Protein 2JCB (pdb70)

Radius of gyration: 24.92 Å; Cα contacts (8 Å, |Δi|>4): 696; chains: 2; bounding box: 53×56×64 Å

Secondary structure (DSSP, 8-state):
--HHHHHHHHHHHHHHHHHHHHH--HHHHHHHHHHHHHHHHTSHHHHH-SEEE-----TTS---HHHHHHHHHTT-EEEEEEEETTTTEEEEEEESSGGGEEEEETTEEEE-GGG-EE--GGG-SEEE---SEE-TTS-EE-SSS-HHHHHTTT--SEEEEE--GGGB-S-----TTPPP-SEEEETTEEEE--/-HHHHHHHHHHHHHHHHHHH--HHHHHHHHHHHHHHHHTSHHHHH-SEEE-----TTS---HHHHHHHHHTT-EEEEEE--TTT---EEEEESSGGGEEEEETTEEEE-GGGS-B--GGG-SEEE---SEE-TT--EE-SSS-HHHHHTTS--SEEEEE--GGGB-S-----TTPPPPSEEE-SS-EEE-

Organism: Bacillus anthracis (NCBI:txid1392)

Nearest PDB structures (foldseek):
  2jcb-assembly2_B  TM=1.000E+00  e=1.574E-38  Bacillus anthracis str. Ames
  1ydm-assembly1_C  TM=9.128E-01  e=1.413E-20  Bacillus subtilis
  3hy6-assembly1_A  TM=9.354E-01  e=1.578E-16  Homo sapiens
  3hy3-assembly1_A  TM=9.192E-01  e=3.526E-15  Homo sapiens
  1wkc-assembly1_A  TM=8.915E-01  e=9.531E-14  Thermus thermophilus HB8

Solvent-accessible surface area: 20130 Å² total; per-residue (Å²): 215,121,131,92,91,38,72,61,55,10,32,136,11,25,132,84,7,58,119,80,8,85,85,23,60,151,95,99,29,48,38,12,8,106,86,0,12,135,26,0,52,124,30,142,24,4,61,95,4,136,6,2,0,3,25,20,16,49,108,32,33,10,35,10,63,50,1,0,94,66,2,65,171,88,67,12,70,2,0,0,15,56,37,69,70,160,80,22,73,23,22,5,39,52,1,70,73,63,127,30,10,64,69,44,46,154,88,63,84,11,0,38,58,95,104,12,129,111,12,90,28,125,88,5,61,0,0,6,1,36,8,0,0,0,0,120,110,5,24,18,3,10,66,21,6,26,30,12,16,111,33,11,71,142,10,174,29,106,10,0,0,15,0,0,25,44,3,36,27,162,105,6,13,70,22,142,108,18,74,62,1,66,27,1,0,2,49,170,32,61,61,83,118,193,166,150,31,151,94,59,15,91,131,12,37,140,111,8,47,112,90,2,83,82,20,60,119,115,101,36,62,45,5,6,110,86,0,13,135,24,0,48,126,30,142,24,2,69,105,5,163,5,2,0,2,26,19,16,82,95,18,29,9,36,10,53,54,1,0,91,77,1,66,176,87,69,22,67,2,0,0,16,50,44,58,150,131,84,131,89,22,23,3,37,44,1,78,80,39,76,16,15,23,68,31,117,136,121,54,78,13,0,13,56,41,2,1,56,78,10,98,32,129,97,6,58,0,0,7,1,37,12,0,0,0,0,113,128,5,25,21,2,11,111,57,33,26,49,12,17,109,32,12,82,142,18,179,23,116,8,0,0,16,0,0,28,45,4,41,31,162,108,2,17,71,32,139,99,15,76,79,6,83,28,0,0,5,46,163,34,61,45,75,218

Structure (mmCIF, N/CA/C/O backbone):
data_2JCB
#
_entry.id   2JCB
#
_cell.length_a   37.152
_cell.length_b   45.499
_cell.length_c   66.999
_cell.angle_alpha   74.92
_cell.angle_beta   78.01
_cell.angle_gamma   70.14
#
_symmetry.space_group_name_H-M   'P 1'
#
loop_
_entity.id
_entity.type
_entity.pdbx_description
1 polymer '5-FORMYLTETRAHYDROFOLATE CYCLO-LIGASE FAMILY PROTEIN'
2 non-polymer "ADENOSINE-5'-DIPHOSPHATE"
3 non-polymer 'PHOSPHATE ION'
4 non-polymer 'MAGNESIUM ION'
5 water water
#
loop_
_atom_site.group_PDB
_atom_site.id
_atom_site.type_symbol
_atom_site.label_atom_id
_atom_site.label_alt_id
_atom_site.label_comp_id
_atom_site.label_asym_id
_atom_site.label_entity_id
_atom_site.label_seq_id
_atom_site.pdbx_PDB_ins_code
_atom_site.Cartn_x
_atom_site.Cartn_y
_atom_site.Cartn_z
_atom_site.occupancy
_atom_site.B_iso_or_equiv
_atom_site.auth_seq_id
_atom_site.auth_comp_id
_atom_site.auth_asym_id
_atom_site.auth_atom_id
_atom_site.pdbx_PDB_model_num
ATOM 1 N N . HIS A 1 4 ? 39.829 30.614 4.691 1.00 41.97 -4 HIS A N 1
ATOM 2 C CA . HIS A 1 4 ? 41.089 29.847 5.027 1.00 41.40 -4 HIS A CA 1
ATOM 3 C C . HIS A 1 4 ? 41.360 29.633 6.526 1.00 40.80 -4 HIS A C 1
ATOM 4 O O . HIS A 1 4 ? 42.402 29.050 6.887 1.00 41.47 -4 HIS A O 1
ATOM 11 N N . HIS A 1 5 ? 40.428 30.090 7.382 1.00 39.33 -3 HIS A N 1
ATOM 12 C CA . HIS A 1 5 ? 40.481 29.878 8.837 1.00 37.65 -3 HIS A CA 1
ATOM 13 C C . HIS A 1 5 ? 40.246 28.367 9.081 1.00 36.76 -3 HIS A C 1
ATOM 14 O O . HIS A 1 5 ? 39.680 27.686 8.216 1.00 36.68 -3 HIS A O 1
ATOM 21 N N . HIS A 1 6 ? 40.676 27.849 10.235 1.00 36.17 -2 HIS A N 1
ATOM 22 C CA . HIS A 1 6 ? 40.520 26.399 10.547 1.00 36.38 -2 HIS A CA 1
ATOM 23 C C . HIS A 1 6 ? 39.064 25.885 10.459 1.00 35.80 -2 HIS A C 1
ATOM 24 O O . HIS A 1 6 ? 38.811 24.807 9.901 1.00 35.43 -2 HIS A O 1
ATOM 31 N N . HIS A 1 7 ? 38.121 26.663 11.014 1.00 35.75 -1 HIS A N 1
ATOM 32 C CA . HIS A 1 7 ? 36.689 26.308 10.992 1.00 35.26 -1 HIS A CA 1
ATOM 33 C C . HIS A 1 7 ? 36.102 26.214 9.579 1.00 34.66 -1 HIS A C 1
ATOM 34 O O . HIS A 1 7 ? 35.383 25.236 9.275 1.00 34.62 -1 HIS A O 1
ATOM 41 N N . HIS A 1 8 ? 36.453 27.184 8.713 1.00 34.08 0 HIS A N 1
ATOM 42 C CA . HIS A 1 8 ? 36.124 27.104 7.279 1.00 34.37 0 HIS A CA 1
ATOM 43 C C . HIS A 1 8 ? 36.501 25.717 6.710 1.00 34.53 0 HIS A C 1
ATOM 44 O O . HIS A 1 8 ? 35.747 25.137 5.918 1.00 33.95 0 HIS A O 1
ATOM 51 N N . VAL A 1 9 ? 37.652 25.175 7.122 1.00 34.94 1 VAL A N 1
ATOM 52 C CA . VAL A 1 9 ? 38.141 23.905 6.551 1.00 35.50 1 VAL A CA 1
ATOM 53 C C . VAL A 1 9 ? 37.312 22.704 7.064 1.00 35.50 1 VAL A C 1
ATOM 54 O O . VAL A 1 9 ? 36.722 21.978 6.271 1.00 34.91 1 VAL A O 1
ATOM 58 N N . ARG A 1 10 ? 37.242 22.568 8.395 1.00 36.19 2 ARG A N 1
ATOM 59 C CA . ARG A 1 10 ? 36.429 21.549 9.073 1.00 36.48 2 ARG A CA 1
ATOM 60 C C . ARG A 1 10 ? 34.936 21.598 8.715 1.00 36.49 2 ARG A C 1
ATOM 61 O O . ARG A 1 10 ? 34.316 20.543 8.523 1.00 36.39 2 ARG A O 1
ATOM 69 N N . GLU A 1 11 ? 34.370 22.801 8.642 1.00 37.11 3 GLU A N 1
ATOM 70 C CA . GLU A 1 11 ? 32.972 22.961 8.248 1.00 37.50 3 GLU A CA 1
ATOM 71 C C . GLU A 1 11 ? 32.718 22.549 6.801 1.00 36.72 3 GLU A C 1
ATOM 72 O O . GLU A 1 11 ? 31.739 21.866 6.524 1.00 37.13 3 GLU A O 1
ATOM 78 N N . GLU A 1 12 ? 33.626 22.895 5.894 1.00 35.69 4 GLU A N 1
ATOM 79 C CA . GLU A 1 12 ? 33.550 22.395 4.510 1.00 34.55 4 GLU A CA 1
ATOM 80 C C . GLU A 1 12 ? 33.594 20.858 4.376 1.00 32.70 4 GLU A C 1
ATOM 81 O O . GLU A 1 12 ? 32.869 20.300 3.562 1.00 32.48 4 GLU A O 1
ATOM 87 N N . LYS A 1 13 ? 34.429 20.200 5.178 1.00 30.46 5 LYS A N 1
ATOM 88 C CA . LYS A 1 13 ? 34.500 18.741 5.228 1.00 31.19 5 LYS A CA 1
ATOM 89 C C . LYS A 1 13 ? 33.202 18.103 5.709 1.00 30.10 5 LYS A C 1
ATOM 90 O O . LYS A 1 13 ? 32.746 17.115 5.131 1.00 30.29 5 LYS A O 1
ATOM 96 N N . LEU A 1 14 ? 32.625 18.659 6.781 1.00 31.07 6 LEU A N 1
ATOM 97 C CA . LEU A 1 14 ? 31.361 18.151 7.319 1.00 30.07 6 LEU A CA 1
ATOM 98 C C . LEU A 1 14 ? 30.252 18.374 6.311 1.00 30.15 6 LEU A C 1
ATOM 99 O O . LEU A 1 14 ? 29.477 17.481 6.064 1.00 28.08 6 LEU A O 1
ATOM 104 N N . ARG A 1 15 ? 30.173 19.588 5.782 1.00 28.77 7 ARG A N 1
ATOM 105 C CA . ARG A 1 15 ? 29.251 19.947 4.696 1.00 31.34 7 ARG A CA 1
ATOM 106 C C . ARG A 1 15 ? 29.328 19.002 3.491 1.00 30.84 7 ARG A C 1
ATOM 107 O O . ARG A 1 15 ? 28.295 18.559 2.962 1.00 31.58 7 ARG A O 1
ATOM 115 N N . LEU A 1 16 ? 30.538 18.677 3.043 1.00 30.73 8 LEU A N 1
ATOM 116 C CA . LEU A 1 16 ? 30.663 17.828 1.876 1.00 29.77 8 LEU A CA 1
ATOM 117 C C . LEU A 1 16 ? 30.322 16.385 2.255 1.00 27.58 8 LEU A C 1
ATOM 118 O O . LEU A 1 16 ? 29.614 15.706 1.514 1.00 24.33 8 LEU A O 1
ATOM 123 N N . ARG A 1 17 ? 30.780 15.967 3.435 1.00 27.55 9 ARG A N 1
ATOM 124 C CA . ARG A 1 17 ? 30.508 14.593 3.958 1.00 29.06 9 ARG A CA 1
ATOM 125 C C . ARG A 1 17 ? 28.984 14.411 4.069 1.00 29.81 9 ARG A C 1
ATOM 126 O O . ARG A 1 17 ? 28.431 13.471 3.524 1.00 31.41 9 ARG A O 1
ATOM 134 N N . LYS A 1 18 ? 28.329 15.355 4.737 1.00 29.45 10 LYS A N 1
ATOM 135 C CA . LYS A 1 18 ? 26.854 15.376 4.867 1.00 31.25 10 LYS A CA 1
ATOM 136 C C . LYS A 1 18 ? 26.127 15.281 3.502 1.00 30.75 10 LYS A C 1
ATOM 137 O O . LYS A 1 18 ? 25.285 14.393 3.293 1.00 30.13 10 LYS A O 1
ATOM 143 N N . GLN A 1 19 ? 26.490 16.170 2.584 1.00 30.42 11 GLN A N 1
ATOM 144 C CA . GLN A 1 19 ? 25.850 16.247 1.257 1.00 29.44 11 GLN A CA 1
ATOM 145 C C . GLN A 1 19 ? 25.955 14.968 0.430 1.00 27.99 11 GLN A C 1
ATOM 146 O O . GLN A 1 19 ? 24.973 14.530 -0.177 1.00 24.47 11 GLN A O 1
ATOM 152 N N . ILE A 1 20 ? 27.146 14.352 0.391 1.00 25.90 12 ILE A N 1
ATOM 153 C CA . ILE A 1 20 ? 27.362 13.146 -0.380 1.00 27.70 12 ILE A CA 1
ATOM 154 C C . ILE A 1 20 ? 26.680 11.930 0.257 1.00 26.73 12 ILE A C 1
ATOM 155 O O . ILE A 1 20 ? 26.099 11.130 -0.448 1.00 27.39 12 ILE A O 1
ATOM 160 N N . ILE A 1 21 ? 26.732 11.825 1.578 1.00 27.50 13 ILE A N 1
ATOM 161 C CA . ILE A 1 21 ? 26.020 10.774 2.332 1.00 27.60 13 ILE A CA 1
ATOM 162 C C . ILE A 1 21 ? 24.508 10.813 2.106 1.00 28.65 13 ILE A C 1
ATOM 163 O O . ILE A 1 21 ? 23.874 9.796 1.905 1.00 27.89 13 ILE A O 1
ATOM 168 N N . GLU A 1 22 ? 23.956 12.013 2.095 1.00 28.45 14 GLU A N 1
ATOM 169 C CA . GLU A 1 22 ? 22.531 12.275 1.823 1.00 31.27 14 GLU A CA 1
ATOM 170 C C . GLU A 1 22 ? 22.195 11.809 0.415 1.00 31.55 14 GLU A C 1
ATOM 171 O O . GLU A 1 22 ? 21.178 11.154 0.197 1.00 32.06 14 GLU A O 1
ATOM 177 N N . HIS A 1 23 ? 23.073 12.127 -0.531 1.00 30.97 15 HIS A N 1
ATOM 178 C CA . HIS A 1 23 ? 22.891 11.715 -1.904 1.00 31.26 15 HIS A CA 1
ATOM 179 C C . HIS A 1 23 ? 22.937 10.176 -1.973 1.00 30.71 15 HIS A C 1
ATOM 180 O O . HIS A 1 23 ? 22.094 9.567 -2.610 1.00 30.74 15 HIS A O 1
ATOM 187 N N . MET A 1 24 ? 23.903 9.562 -1.302 1.00 31.08 16 MET A N 1
ATOM 188 C CA . MET A 1 24 ? 24.065 8.113 -1.331 1.00 31.92 16 MET A CA 1
ATOM 189 C C . MET A 1 24 ? 22.832 7.414 -0.764 1.00 30.78 16 MET A C 1
ATOM 190 O O . MET A 1 24 ? 22.338 6.446 -1.330 1.00 29.64 16 MET A O 1
ATOM 195 N N . ASN A 1 25 ? 22.366 7.916 0.368 1.00 29.85 17 ASN A N 1
ATOM 196 C CA . ASN A 1 25 ? 21.152 7.414 0.992 1.00 30.21 17 ASN A CA 1
ATOM 197 C C . ASN A 1 25 ? 19.907 7.567 0.115 1.00 29.18 17 ASN A C 1
ATOM 198 O O . ASN A 1 25 ? 18.960 6.785 0.259 1.00 30.88 17 ASN A O 1
ATOM 203 N N . SER A 1 26 ? 19.881 8.571 -0.763 1.00 28.81 18 SER A N 1
ATOM 204 C CA . SER A 1 26 ? 18.744 8.739 -1.641 1.00 29.37 18 SER A CA 1
ATOM 205 C C . SER A 1 26 ? 18.743 7.799 -2.847 1.00 28.80 18 SER A C 1
ATOM 206 O O . SER A 1 26 ? 17.694 7.709 -3.521 1.00 27.94 18 SER A O 1
ATOM 209 N N . LEU A 1 27 ? 19.869 7.127 -3.121 1.00 29.41 19 LEU A N 1
ATOM 210 C CA . LEU A 1 27 ? 19.986 6.243 -4.286 1.00 28.35 19 LEU A CA 1
ATOM 211 C C . LEU A 1 27 ? 18.872 5.211 -4.314 1.00 27.92 19 LEU A C 1
ATOM 212 O O . LEU A 1 27 ? 18.671 4.508 -3.327 1.00 28.04 19 LEU A O 1
ATOM 217 N N . SER A 1 28 ? 18.191 5.080 -5.444 1.00 25.59 20 SER A N 1
ATOM 218 C CA . SER A 1 28 ? 17.256 3.960 -5.594 1.00 24.57 20 SER A CA 1
ATOM 219 C C . SER A 1 28 ? 18.007 2.610 -5.489 1.00 23.23 20 SER A C 1
ATOM 220 O O . SER A 1 28 ? 19.218 2.491 -5.749 1.00 25.91 20 SER A O 1
ATOM 223 N N . LYS A 1 29 ? 17.229 1.561 -5.197 1.00 23.91 21 LYS A N 1
ATOM 224 C CA . LYS A 1 29 ? 17.768 0.197 -5.128 1.00 23.25 21 LYS A CA 1
ATOM 225 C C . LYS A 1 29 ? 18.349 -0.217 -6.494 1.00 22.38 21 LYS A C 1
ATOM 226 O O . LYS A 1 29 ? 19.396 -0.803 -6.554 1.00 24.38 21 LYS A O 1
ATOM 232 N N . GLU A 1 30 ? 17.629 0.103 -7.579 1.00 25.12 22 GLU A N 1
ATOM 233 C CA . GLU A 1 30 ? 18.106 -0.128 -8.948 1.00 24.61 22 GLU A CA 1
ATOM 234 C C . GLU A 1 30 ? 19.468 0.509 -9.249 1.00 25.34 22 GLU A C 1
ATOM 235 O O . GLU A 1 30 ? 20.378 -0.180 -9.763 1.00 26.62 22 GLU A O 1
ATOM 241 N N . ARG A 1 31 ? 19.639 1.774 -8.871 1.00 24.58 23 ARG A N 1
ATOM 242 C CA . ARG A 1 31 ? 20.937 2.471 -9.056 1.00 24.88 23 ARG A CA 1
ATOM 243 C C . ARG A 1 31 ? 22.051 1.840 -8.199 1.00 25.41 23 ARG A C 1
ATOM 244 O O . ARG A 1 31 ? 23.146 1.538 -8.675 1.00 26.11 23 ARG A O 1
ATOM 252 N N . TYR A 1 32 ? 21.791 1.636 -6.911 1.00 25.29 24 TYR A N 1
ATOM 253 C CA . TYR A 1 32 ? 22.744 0.885 -6.059 1.00 26.04 24 TYR A CA 1
ATOM 254 C C . TYR A 1 32 ? 23.190 -0.419 -6.695 1.00 27.12 24 TYR A C 1
ATOM 255 O O . TYR A 1 32 ? 24.399 -0.687 -6.741 1.00 26.78 24 TYR A O 1
ATOM 264 N N . THR A 1 33 ? 22.233 -1.231 -7.155 1.00 26.77 25 THR A N 1
ATOM 265 C CA . THR A 1 33 ? 22.542 -2.566 -7.655 1.00 27.22 25 THR A CA 1
ATOM 266 C C . THR A 1 33 ? 23.326 -2.461 -8.966 1.00 26.98 25 THR A C 1
ATOM 267 O O . THR A 1 33 ? 24.392 -3.062 -9.093 1.00 28.86 25 THR A O 1
ATOM 271 N N . THR A 1 34 ? 22.778 -1.717 -9.924 1.00 27.05 26 THR A N 1
ATOM 272 C CA . THR A 1 34 ? 23.407 -1.602 -11.271 1.00 26.99 26 THR A CA 1
ATOM 273 C C . THR A 1 34 ? 24.800 -0.966 -11.227 1.00 27.78 26 THR A C 1
ATOM 274 O O . THR A 1 34 ? 25.778 -1.541 -11.755 1.00 28.31 26 THR A O 1
ATOM 278 N N . LEU A 1 35 ? 24.915 0.168 -10.535 1.00 27.53 27 LEU A N 1
ATOM 279 C CA . LEU A 1 35 ? 26.186 0.901 -10.426 1.00 27.67 27 LEU A CA 1
ATOM 280 C C . LEU A 1 35 ? 27.208 0.048 -9.650 1.00 28.23 27 LEU A C 1
ATOM 281 O O . LEU A 1 35 ? 28.382 -0.038 -10.033 1.00 28.65 27 LEU A O 1
ATOM 286 N N . SER A 1 36 ? 26.766 -0.617 -8.580 1.00 27.13 28 SER A N 1
ATOM 287 C CA . SER A 1 36 ? 27.731 -1.440 -7.813 1.00 29.48 28 SER A CA 1
ATOM 288 C C . SER A 1 36 ? 28.281 -2.550 -8.709 1.00 30.71 28 SER A C 1
ATOM 289 O O . SER A 1 36 ? 29.481 -2.832 -8.662 1.00 30.74 28 SER A O 1
ATOM 292 N N . GLU A 1 37 ? 27.386 -3.153 -9.493 1.00 30.56 29 GLU A N 1
ATOM 293 C CA . GLU A 1 37 ? 27.738 -4.207 -10.466 1.00 32.56 29 GLU A CA 1
ATOM 294 C C . GLU A 1 37 ? 28.761 -3.704 -11.504 1.00 31.41 29 GLU A C 1
ATOM 295 O O . GLU A 1 37 ? 29.753 -4.409 -11.788 1.00 30.66 29 GLU A O 1
ATOM 301 N N . GLN A 1 38 ? 28.490 -2.517 -12.067 1.00 29.33 30 GLN A N 1
ATOM 302 C CA . GLN A 1 38 ? 29.379 -1.928 -13.102 1.00 29.73 30 GLN A CA 1
ATOM 303 C C . GLN A 1 38 ? 30.764 -1.646 -12.540 1.00 29.40 30 GLN A C 1
ATOM 304 O O . GLN A 1 38 ? 31.781 -1.916 -13.186 1.00 28.75 30 GLN A O 1
ATOM 310 N N . ILE A 1 39 ? 30.813 -1.115 -11.309 1.00 26.77 31 ILE A N 1
ATOM 311 C CA . ILE A 1 39 ? 32.040 -0.625 -10.724 1.00 26.80 31 ILE A CA 1
ATOM 312 C C . ILE A 1 39 ? 32.898 -1.838 -10.474 1.00 26.49 31 ILE A C 1
ATOM 313 O O . ILE A 1 39 ? 34.106 -1.813 -10.808 1.00 28.78 31 ILE A O 1
ATOM 318 N N . VAL A 1 40 ? 32.302 -2.889 -9.898 1.00 29.72 32 VAL A N 1
ATOM 319 C CA . VAL A 1 40 ? 33.074 -4.094 -9.576 1.00 29.77 32 VAL A CA 1
ATOM 320 C C . VAL A 1 40 ? 33.516 -4.857 -10.809 1.00 30.21 32 VAL A C 1
ATOM 321 O O . VAL A 1 40 ? 34.634 -5.357 -10.836 1.00 30.87 32 VAL A O 1
ATOM 325 N N . PHE A 1 41 ? 32.700 -4.845 -11.850 1.00 28.15 33 PHE A N 1
ATOM 326 C CA . PHE A 1 41 ? 33.100 -5.510 -13.102 1.00 30.45 33 PHE A CA 1
ATOM 327 C C . PHE A 1 41 ? 34.417 -4.810 -13.543 1.00 29.45 33 PHE A C 1
ATOM 328 O O . PHE A 1 41 ? 35.367 -5.497 -13.952 1.00 29.68 33 PHE A O 1
ATOM 336 N N . SER A 1 42 ? 34.493 -3.494 -13.434 1.00 29.28 34 SER A N 1
ATOM 337 C CA . SER A 1 42 ? 35.677 -2.737 -13.885 1.00 27.90 34 SER A CA 1
ATOM 338 C C . SER A 1 42 ? 36.880 -3.045 -12.963 1.00 28.89 34 SER A C 1
ATOM 339 O O . SER A 1 42 ? 38.004 -3.281 -13.438 1.00 27.64 34 SER A O 1
ATOM 342 N N . LEU A 1 43 ? 36.619 -3.106 -11.656 1.00 28.61 35 LEU A N 1
ATOM 343 C CA . LEU A 1 43 ? 37.665 -3.572 -10.689 1.00 28.56 35 LEU A CA 1
ATOM 344 C C . LEU A 1 43 ? 38.348 -4.872 -11.119 1.00 28.59 35 LEU A C 1
ATOM 345 O O . LEU A 1 43 ? 39.588 -4.935 -11.095 1.00 28.45 35 LEU A O 1
ATOM 350 N N . TYR A 1 44 ? 37.576 -5.907 -11.495 1.00 28.68 36 TYR A N 1
ATOM 351 C CA . TYR A 1 44 ? 38.144 -7.215 -11.757 1.00 28.89 36 TYR A CA 1
ATOM 352 C C . TYR A 1 44 ? 38.989 -7.201 -13.033 1.00 29.94 36 TYR A C 1
ATOM 353 O O . TYR A 1 44 ? 39.729 -8.119 -13.266 1.00 32.04 36 TYR A O 1
ATOM 362 N N . GLU A 1 45 ? 38.832 -6.176 -13.865 1.00 28.99 37 GLU A N 1
ATOM 363 C CA . GLU A 1 45 ? 39.676 -6.039 -15.073 1.00 29.14 37 GLU A CA 1
ATOM 364 C C . GLU A 1 45 ? 41.032 -5.378 -14.800 1.00 28.62 37 GLU A C 1
ATOM 365 O O . GLU A 1 45 ? 41.881 -5.364 -15.696 1.00 27.89 37 GLU A O 1
ATOM 371 N N . GLN A 1 46 ? 41.205 -4.810 -13.602 1.00 27.61 38 GLN A N 1
ATOM 372 C CA . GLN A 1 46 ? 42.390 -4.016 -13.257 1.00 27.65 38 GLN A CA 1
ATOM 373 C C . GLN A 1 46 ? 43.577 -4.951 -13.015 1.00 28.55 38 GLN A C 1
ATOM 374 O O . GLN A 1 46 ? 43.444 -6.061 -12.391 1.00 29.10 38 GLN A O 1
ATOM 380 N N . LYS A 1 47 ? 44.726 -4.542 -13.557 1.00 27.34 39 LYS A N 1
ATOM 381 C CA . LYS A 1 47 ? 45.967 -5.311 -13.352 1.00 27.96 39 LYS A CA 1
ATOM 382 C C . LYS A 1 47 ? 46.236 -5.586 -11.857 1.00 28.93 39 LYS A C 1
ATOM 383 O O . LYS A 1 47 ? 46.626 -6.694 -11.504 1.00 29.57 39 LYS A O 1
ATOM 389 N N . GLU A 1 48 ? 46.044 -4.591 -11.004 1.00 29.29 40 GLU A N 1
ATOM 390 C CA . GLU A 1 48 ? 46.352 -4.743 -9.595 1.00 32.60 40 GLU A CA 1
ATOM 391 C C . GLU A 1 48 ? 45.406 -5.694 -8.871 1.00 32.30 40 GLU A C 1
ATOM 392 O O . GLU A 1 48 ? 45.821 -6.306 -7.898 1.00 33.58 40 GLU A O 1
ATOM 398 N N . TRP A 1 49 ? 44.181 -5.867 -9.378 1.00 31.61 41 TRP A N 1
ATOM 399 C CA . TRP A 1 49 ? 43.292 -6.946 -8.884 1.00 31.20 41 TRP A CA 1
ATOM 400 C C . TRP A 1 49 ? 43.819 -8.308 -9.269 1.00 31.37 41 TRP A C 1
ATOM 401 O O . TRP A 1 49 ? 44.031 -9.184 -8.427 1.00 30.49 41 TRP A O 1
ATOM 412 N N . ALA A 1 50 ? 44.057 -8.473 -10.575 1.00 30.31 42 ALA A N 1
ATOM 413 C CA . ALA A 1 50 ? 44.484 -9.731 -11.094 1.00 30.36 42 ALA A CA 1
ATOM 414 C C . ALA A 1 50 ? 45.743 -10.209 -10.376 1.00 31.13 42 ALA A C 1
ATOM 415 O O . ALA A 1 50 ? 45.862 -11.383 -10.052 1.00 31.40 42 ALA A O 1
ATOM 417 N N . GLU A 1 51 ? 46.666 -9.284 -10.115 1.00 30.35 43 GLU A N 1
ATOM 418 C CA . GLU A 1 51 ? 47.968 -9.635 -9.551 1.00 30.57 43 GLU A CA 1
ATOM 419 C C . GLU A 1 51 ? 48.034 -9.798 -8.013 1.00 30.40 43 GLU A C 1
ATOM 420 O O . GLU A 1 51 ? 48.989 -10.466 -7.504 1.00 30.04 43 GLU A O 1
ATOM 426 N N . ALA A 1 52 ? 47.040 -9.250 -7.311 1.00 30.47 44 ALA A N 1
ATOM 427 C CA . ALA A 1 52 ? 47.066 -9.209 -5.830 1.00 31.28 44 ALA A CA 1
ATOM 428 C C . ALA A 1 52 ? 46.829 -10.610 -5.323 1.00 30.80 44 ALA A C 1
ATOM 429 O O . ALA A 1 52 ? 45.894 -11.295 -5.772 1.00 31.75 44 ALA A O 1
ATOM 431 N N . LYS A 1 53 ? 47.684 -11.061 -4.416 1.00 30.85 45 LYS A N 1
ATOM 432 C CA . LYS A 1 53 ? 47.382 -12.299 -3.797 1.00 30.58 45 LYS A CA 1
ATOM 433 C C . LYS A 1 53 ? 46.695 -12.118 -2.439 1.00 29.71 45 LYS A C 1
ATOM 434 O O . LYS A 1 53 ? 46.030 -13.029 -1.986 1.00 30.74 45 LYS A O 1
ATOM 440 N N . THR A 1 54 ? 46.852 -10.937 -1.840 1.00 29.74 46 THR A N 1
ATOM 441 C CA . THR A 1 54 ? 46.141 -10.553 -0.601 1.00 27.74 46 THR A CA 1
ATOM 442 C C . THR A 1 54 ? 45.541 -9.195 -0.815 1.00 28.94 46 THR A C 1
ATOM 443 O O . THR A 1 54 ? 46.255 -8.258 -1.154 1.00 29.22 46 THR A O 1
ATOM 447 N N . ILE A 1 55 ? 44.242 -9.092 -0.528 1.00 28.18 47 ILE A N 1
ATOM 448 C CA . ILE A 1 55 ? 43.529 -7.876 -0.715 1.00 28.16 47 ILE A CA 1
ATOM 449 C C . ILE A 1 55 ? 42.909 -7.484 0.639 1.00 29.23 47 ILE A C 1
ATOM 450 O O . ILE A 1 55 ? 42.306 -8.339 1.289 1.00 30.96 47 ILE A O 1
ATOM 455 N N . GLY A 1 56 ? 43.013 -6.197 0.960 1.00 28.96 48 GLY A N 1
ATOM 456 C CA . GLY A 1 56 ? 42.425 -5.544 2.162 1.00 27.42 48 GLY A CA 1
ATOM 457 C C . GLY A 1 56 ? 41.165 -4.810 1.669 1.00 29.25 48 GLY A C 1
ATOM 458 O O . GLY A 1 56 ? 41.201 -4.087 0.646 1.00 29.10 48 GLY A O 1
ATOM 459 N N . ILE A 1 57 ? 40.054 -4.990 2.393 1.00 29.31 49 ILE A N 1
ATOM 460 C CA . ILE A 1 57 ? 38.784 -4.373 1.962 1.00 30.15 49 ILE A CA 1
ATOM 461 C C . ILE A 1 57 ? 37.910 -4.150 3.202 1.00 29.05 49 ILE A C 1
ATOM 462 O O . ILE A 1 57 ? 38.173 -4.718 4.256 1.00 29.82 49 ILE A O 1
ATOM 467 N N . THR A 1 58 ? 36.907 -3.309 3.035 1.00 30.54 50 THR A N 1
ATOM 468 C CA . THR A 1 58 ? 35.906 -3.047 4.132 1.00 30.67 50 THR A CA 1
ATOM 469 C C . THR A 1 58 ? 34.592 -3.758 3.768 1.00 29.87 50 THR A C 1
ATOM 470 O O . THR A 1 58 ? 34.374 -4.174 2.612 1.00 32.29 50 THR A O 1
ATOM 474 N N . LEU A 1 59 ? 33.729 -3.958 4.774 1.00 29.15 51 LEU A N 1
ATOM 475 C CA . LEU A 1 59 ? 32.416 -4.536 4.563 1.00 29.84 51 LEU A CA 1
ATOM 476 C C . LEU A 1 59 ? 31.467 -3.343 4.392 1.00 29.32 51 LEU A C 1
ATOM 477 O O . LEU A 1 59 ? 31.321 -2.517 5.287 1.00 31.17 51 LEU A O 1
ATOM 482 N N . SER A 1 60 ? 30.884 -3.217 3.221 1.00 30.12 52 SER A N 1
ATOM 483 C CA . SER A 1 60 ? 30.089 -2.038 2.916 1.00 28.52 52 SER A CA 1
ATOM 484 C C . SER A 1 60 ? 28.765 -1.996 3.728 1.00 30.74 52 SER A C 1
ATOM 485 O O . SER A 1 60 ? 28.195 -3.031 4.090 1.00 28.61 52 SER A O 1
ATOM 488 N N . MET A 1 61 ? 28.271 -0.783 3.938 1.00 31.78 53 MET A N 1
ATOM 489 C CA . MET A 1 61 ? 27.018 -0.546 4.680 1.00 36.96 53 MET A CA 1
ATOM 490 C C . MET A 1 61 ? 26.080 0.343 3.892 1.00 35.34 53 MET A C 1
ATOM 491 O O . MET A 1 61 ? 26.507 1.028 2.950 1.00 34.24 53 MET A O 1
ATOM 496 N N . GLU A 1 62 ? 24.809 0.379 4.305 1.00 36.16 54 GLU A N 1
ATOM 497 C CA . GLU A 1 62 ? 23.783 1.193 3.598 1.00 35.49 54 GLU A CA 1
ATOM 498 C C . GLU A 1 62 ? 23.994 1.151 2.093 1.00 33.64 54 GLU A C 1
ATOM 499 O O . GLU A 1 62 ? 24.018 0.068 1.524 1.00 33.12 54 GLU A O 1
ATOM 505 N N . ASN A 1 63 ? 24.108 2.320 1.450 1.00 32.22 55 ASN A N 1
ATOM 506 C CA . ASN A 1 63 ? 24.152 2.355 -0.016 1.00 30.34 55 ASN A CA 1
ATOM 507 C C . ASN A 1 63 ? 25.581 2.493 -0.598 1.00 30.34 55 ASN A C 1
ATOM 508 O O . ASN A 1 63 ? 25.749 2.726 -1.806 1.00 29.64 55 ASN A O 1
ATOM 513 N N . GLU A 1 64 ? 26.608 2.289 0.246 1.00 29.78 56 GLU A N 1
ATOM 514 C CA . GLU A 1 64 ? 27.996 2.308 -0.233 1.00 30.08 56 GLU A CA 1
ATOM 515 C C . GLU A 1 64 ? 28.205 1.250 -1.299 1.00 29.09 56 GLU A C 1
ATOM 516 O O . GLU A 1 64 ? 27.636 0.126 -1.214 1.00 27.97 56 GLU A O 1
ATOM 522 N N . VAL A 1 65 ? 29.056 1.545 -2.300 1.00 29.97 57 VAL A N 1
ATOM 523 C CA . VAL A 1 65 ? 29.384 0.463 -3.266 1.00 28.69 57 VAL A CA 1
ATOM 524 C C . VAL A 1 65 ? 29.576 -0.929 -2.599 1.00 28.82 57 VAL A C 1
ATOM 525 O O . VAL A 1 65 ? 30.377 -1.100 -1.657 1.00 27.67 57 VAL A O 1
ATOM 529 N N . ASN A 1 66 ? 28.803 -1.876 -3.099 1.00 29.34 58 ASN A N 1
ATOM 530 C CA . ASN A 1 66 ? 28.683 -3.173 -2.471 1.00 30.16 58 ASN A CA 1
ATOM 531 C C . ASN A 1 66 ? 29.991 -4.003 -2.562 1.00 30.83 58 ASN A C 1
ATOM 532 O O . ASN A 1 66 ? 30.432 -4.335 -3.653 1.00 31.49 58 ASN A O 1
ATOM 537 N N . THR A 1 67 ? 30.648 -4.251 -1.421 1.00 29.70 59 THR A N 1
ATOM 538 C CA . THR A 1 67 ? 31.879 -4.998 -1.389 1.00 30.47 59 THR A CA 1
ATOM 539 C C . THR A 1 67 ? 31.709 -6.481 -1.129 1.00 29.56 59 THR A C 1
ATOM 540 O O . THR A 1 67 ? 32.706 -7.257 -1.208 1.00 29.95 59 THR A O 1
ATOM 544 N N . TYR A 1 68 ? 30.521 -6.907 -0.730 1.00 29.19 60 TYR A N 1
ATOM 545 C CA . TYR A 1 68 ? 30.320 -8.327 -0.475 1.00 29.09 60 TYR A CA 1
ATOM 546 C C . TYR A 1 68 ? 30.642 -9.216 -1.674 1.00 28.96 60 TYR A C 1
ATOM 547 O O . TYR A 1 68 ? 31.371 -10.213 -1.518 1.00 28.60 60 TYR A O 1
ATOM 556 N N . PRO A 1 69 ? 30.127 -8.861 -2.874 1.00 29.55 61 PRO A N 1
ATOM 557 C CA . PRO A 1 69 ? 30.489 -9.640 -4.054 1.00 30.32 61 PRO A CA 1
ATOM 558 C C . PRO A 1 69 ? 31.999 -9.672 -4.316 1.00 29.63 61 PRO A C 1
ATOM 559 O O . PRO A 1 69 ? 32.486 -10.681 -4.825 1.00 30.77 61 PRO A O 1
ATOM 563 N N . ILE A 1 70 ? 32.714 -8.641 -3.892 1.00 29.88 62 ILE A N 1
ATOM 564 C CA . ILE A 1 70 ? 34.157 -8.557 -4.139 1.00 29.21 62 ILE A CA 1
ATOM 565 C C . ILE A 1 70 ? 34.863 -9.583 -3.291 1.00 29.14 62 ILE A C 1
ATOM 566 O O . ILE A 1 70 ? 35.726 -10.292 -3.757 1.00 29.85 62 ILE A O 1
ATOM 571 N N . ILE A 1 71 ? 34.513 -9.631 -2.012 1.00 29.92 63 ILE A N 1
ATOM 572 C CA . ILE A 1 71 ? 35.073 -10.667 -1.143 1.00 29.63 63 ILE A CA 1
ATOM 573 C C . ILE A 1 71 ? 34.812 -12.089 -1.685 1.00 28.85 63 ILE A C 1
ATOM 574 O O . ILE A 1 71 ? 35.704 -12.959 -1.697 1.00 29.77 63 ILE A O 1
ATOM 579 N N . GLU A 1 72 ? 33.599 -12.350 -2.154 1.00 28.82 64 GLU A N 1
ATOM 580 C CA . GLU A 1 72 ? 33.273 -13.641 -2.717 1.00 30.17 64 GLU A CA 1
ATOM 581 C C . GLU A 1 72 ? 34.126 -14.034 -3.938 1.00 30.81 64 GLU A C 1
ATOM 582 O O . GLU A 1 72 ? 34.585 -15.183 -4.037 1.00 32.04 64 GLU A O 1
ATOM 588 N N . LYS A 1 73 ? 34.357 -13.041 -4.803 1.00 32.54 65 LYS A N 1
ATOM 589 C CA . LYS A 1 73 ? 35.177 -13.209 -6.023 1.00 32.58 65 LYS A CA 1
ATOM 590 C C . LYS A 1 73 ? 36.620 -13.486 -5.624 1.00 31.71 65 LYS A C 1
ATOM 591 O O . LYS A 1 73 ? 37.239 -14.381 -6.151 1.00 31.65 65 LYS A O 1
ATOM 597 N N . ALA A 1 74 ? 37.161 -12.690 -4.704 1.00 30.75 66 ALA A N 1
ATOM 598 C CA . ALA A 1 74 ? 38.511 -12.911 -4.204 1.00 29.91 66 ALA A CA 1
ATOM 599 C C . ALA A 1 74 ? 38.684 -14.332 -3.659 1.00 30.60 66 ALA A C 1
ATOM 600 O O . ALA A 1 74 ? 39.645 -15.063 -4.017 1.00 30.74 66 ALA A O 1
ATOM 602 N N . TRP A 1 75 ? 37.741 -14.759 -2.807 1.00 30.67 67 TRP A N 1
ATOM 603 C CA . TRP A 1 75 ? 37.767 -16.137 -2.300 1.00 30.31 67 TRP A CA 1
ATOM 604 C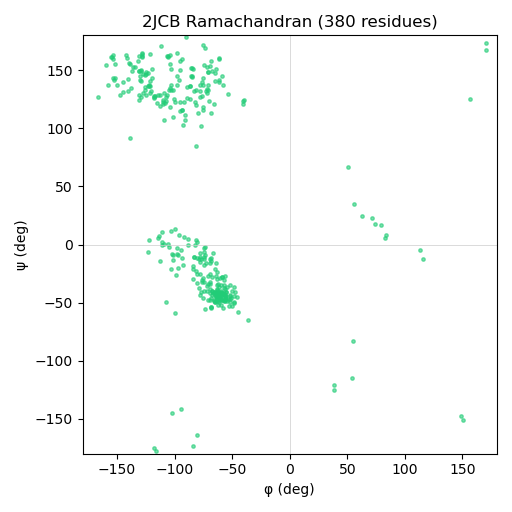 C . TRP A 1 75 ? 37.767 -17.159 -3.438 1.00 32.45 67 TRP A C 1
ATOM 605 O O . TRP A 1 75 ? 38.547 -18.102 -3.426 1.00 31.38 67 TRP A O 1
ATOM 616 N N . LYS A 1 76 ? 36.911 -16.922 -4.434 1.00 33.14 68 LYS A N 1
ATOM 617 C CA . LYS A 1 76 ? 36.789 -17.825 -5.572 1.00 34.46 68 LYS A CA 1
ATOM 618 C C . LYS A 1 76 ? 38.101 -17.952 -6.365 1.00 34.33 68 LYS A C 1
ATOM 619 O O . LYS A 1 76 ? 38.447 -19.044 -6.839 1.00 34.93 68 LYS A O 1
ATOM 625 N N . GLU A 1 77 ? 38.813 -16.834 -6.467 1.00 34.48 69 GLU A N 1
ATOM 626 C CA . GLU A 1 77 ? 40.083 -16.708 -7.182 1.00 34.22 69 GLU A CA 1
ATOM 627 C C . GLU A 1 77 ? 41.303 -17.163 -6.355 1.00 33.83 69 GLU A C 1
ATOM 628 O O . GLU A 1 77 ? 42.439 -17.124 -6.833 1.00 33.42 69 GLU A O 1
ATOM 634 N N . GLY A 1 78 ? 41.068 -17.589 -5.117 1.00 32.88 70 GLY A N 1
ATOM 635 C CA . GLY A 1 78 ? 42.151 -18.024 -4.245 1.00 31.49 70 GLY A CA 1
ATOM 636 C C . GLY A 1 78 ? 42.926 -16.877 -3.602 1.00 30.59 70 GLY A C 1
ATOM 637 O O . GLY A 1 78 ? 44.039 -17.130 -3.089 1.00 33.49 70 GLY A O 1
ATOM 638 N N . LYS A 1 79 ? 42.372 -15.655 -3.592 1.00 30.23 71 LYS A N 1
ATOM 639 C CA . LYS A 1 79 ? 43.085 -14.566 -2.980 1.00 26.98 71 LYS A CA 1
ATOM 640 C C . LYS A 1 79 ? 42.780 -14.601 -1.486 1.00 28.24 71 LYS A C 1
ATOM 641 O O . LYS A 1 79 ? 41.687 -15.031 -1.109 1.00 30.36 71 LYS A O 1
ATOM 647 N N . ARG A 1 80 ? 43.706 -14.106 -0.664 1.00 27.39 72 ARG A N 1
ATOM 648 C CA . ARG A 1 80 ? 43.498 -14.007 0.776 1.00 27.55 72 ARG A CA 1
ATOM 649 C C . ARG A 1 80 ? 42.803 -12.682 0.972 1.00 28.90 72 ARG A C 1
ATOM 650 O O . ARG A 1 80 ? 43.174 -11.702 0.338 1.00 30.42 72 ARG A O 1
ATOM 658 N N . VAL A 1 81 ? 41.775 -12.685 1.820 1.00 27.64 73 VAL A N 1
ATOM 659 C CA . VAL A 1 81 ? 40.980 -11.489 2.068 1.00 26.19 73 VAL A CA 1
ATOM 660 C C . VAL A 1 81 ? 41.182 -11.055 3.525 1.00 27.22 73 VAL A C 1
ATOM 661 O O . VAL A 1 81 ? 41.065 -11.868 4.440 1.00 27.04 73 VAL A O 1
ATOM 665 N N . VAL A 1 82 ? 41.522 -9.784 3.694 1.00 25.84 74 VAL A N 1
ATOM 666 C CA . VAL A 1 82 ? 41.680 -9.157 5.046 1.00 26.95 74 VAL A CA 1
ATOM 667 C C . VAL A 1 82 ? 40.754 -7.951 5.215 1.00 28.74 74 VAL A C 1
ATOM 668 O O . VAL A 1 82 ? 40.647 -7.088 4.333 1.00 29.51 74 VAL A O 1
ATOM 672 N N . VAL A 1 83 ? 40.118 -7.865 6.392 1.00 28.94 75 VAL A N 1
ATOM 673 C CA . VAL A 1 83 ? 39.161 -6.786 6.702 1.00 27.57 75 VAL A CA 1
ATOM 674 C C . VAL A 1 83 ? 39.551 -6.148 8.063 1.00 28.23 75 VAL A C 1
ATOM 675 O O . VAL A 1 83 ? 40.148 -6.840 8.909 1.00 28.45 75 VAL A O 1
ATOM 679 N N . PRO A 1 84 ? 39.260 -4.851 8.241 1.00 27.40 76 PRO A N 1
ATOM 680 C CA . PRO A 1 84 ? 39.794 -4.200 9.442 1.00 28.49 76 PRO A CA 1
ATOM 681 C C . PRO A 1 84 ? 38.940 -4.343 10.697 1.00 28.38 76 PRO A C 1
ATOM 682 O O . PRO A 1 84 ? 37.718 -4.303 10.645 1.00 27.22 76 PRO A O 1
ATOM 686 N N . LYS A 1 85 ? 39.637 -4.452 11.822 1.00 29.08 77 LYS A N 1
ATOM 687 C CA . LYS A 1 85 ? 39.061 -4.213 13.137 1.00 31.22 77 LYS A CA 1
ATOM 688 C C . LYS A 1 85 ? 39.645 -2.885 13.642 1.00 31.53 77 LYS A C 1
ATOM 689 O O . LYS A 1 85 ? 40.863 -2.747 13.816 1.00 32.19 77 LYS A O 1
ATOM 695 N N . CYS A 1 86 ? 38.768 -1.933 13.928 1.00 34.25 78 CYS A N 1
ATOM 696 C CA . CYS A 1 86 ? 39.204 -0.618 14.363 1.00 35.62 78 CYS A CA 1
ATOM 697 C C . CYS A 1 86 ? 39.346 -0.551 15.862 1.00 35.54 78 CYS A C 1
ATOM 698 O O . CYS A 1 86 ? 38.512 -1.072 16.614 1.00 35.64 78 CYS A O 1
ATOM 701 N N . ASN A 1 87 ? 40.439 0.047 16.297 1.00 35.10 79 ASN A N 1
ATOM 702 C CA . ASN A 1 87 ? 40.590 0.371 17.700 1.00 36.15 79 ASN A CA 1
ATOM 703 C C . ASN A 1 87 ? 40.298 1.872 17.849 1.00 36.80 79 ASN A C 1
ATOM 704 O O . ASN A 1 87 ? 41.056 2.729 17.387 1.00 36.24 79 ASN A O 1
ATOM 709 N N . LYS A 1 88 ? 39.168 2.176 18.470 1.00 37.66 80 LYS A N 1
ATOM 710 C CA . LYS A 1 88 ? 38.705 3.551 18.581 1.00 39.63 80 LYS A CA 1
ATOM 711 C C . LYS A 1 88 ? 39.601 4.413 19.470 1.00 39.54 80 LYS A C 1
ATOM 712 O O . LYS A 1 88 ? 39.697 5.625 19.262 1.00 40.07 80 LYS A O 1
ATOM 718 N N . GLU A 1 89 ? 40.269 3.785 20.437 1.00 39.54 81 GLU A N 1
ATOM 719 C CA . GLU A 1 89 ? 41.155 4.494 21.350 1.00 39.62 81 GLU A CA 1
ATOM 720 C C . GLU A 1 89 ? 42.408 5.014 20.670 1.00 38.90 81 GLU A C 1
ATOM 721 O O . GLU A 1 89 ? 42.788 6.169 20.864 1.00 38.68 81 GLU A O 1
ATOM 727 N N . THR A 1 90 ? 43.057 4.143 19.900 1.00 37.43 82 THR A N 1
ATOM 728 C CA . THR A 1 90 ? 44.326 4.461 19.259 1.00 36.66 82 THR A CA 1
ATOM 729 C C . THR A 1 90 ? 44.116 4.886 17.806 1.00 36.69 82 THR A C 1
ATOM 730 O O . THR A 1 90 ? 45.065 5.323 17.133 1.00 36.30 82 THR A O 1
ATOM 734 N N . ARG A 1 91 ? 42.876 4.745 17.320 1.00 35.20 83 ARG A N 1
ATOM 735 C CA . ARG A 1 91 ? 42.563 5.027 15.912 1.00 35.11 83 ARG A CA 1
ATOM 736 C C . ARG A 1 91 ? 43.425 4.212 14.945 1.00 34.53 83 ARG A C 1
ATOM 737 O O . ARG A 1 91 ? 43.796 4.671 13.863 1.00 33.92 83 ARG A O 1
ATOM 745 N N . THR A 1 92 ? 43.739 2.982 15.342 1.00 33.74 84 THR A N 1
ATOM 746 C CA . THR A 1 92 ? 44.513 2.095 14.495 1.00 33.33 84 THR A CA 1
ATOM 747 C C . THR A 1 92 ? 43.573 1.026 13.952 1.00 33.20 84 THR A C 1
ATOM 748 O O . THR A 1 92 ? 42.484 0.864 14.482 1.00 33.41 84 THR A O 1
ATOM 752 N N . MET A 1 93 ? 43.983 0.340 12.880 1.00 32.65 85 MET A N 1
ATOM 753 C CA . MET A 1 93 ? 43.254 -0.776 12.280 1.00 32.99 85 MET A CA 1
ATOM 754 C C . MET A 1 93 ? 44.094 -2.041 12.246 1.00 33.18 85 MET A C 1
ATOM 755 O O . MET A 1 93 ? 45.284 -2.008 11.924 1.00 33.74 85 MET A O 1
ATOM 760 N N . SER A 1 94 ? 43.469 -3.154 12.577 1.00 32.24 86 SER A N 1
ATOM 761 C CA . SER A 1 94 ? 44.113 -4.443 12.502 1.00 31.79 86 SER A CA 1
ATOM 762 C C . SER A 1 94 ? 43.442 -5.150 11.345 1.00 30.84 86 SER A C 1
ATOM 763 O O . SER A 1 94 ? 42.292 -5.603 11.466 1.00 32.16 86 SER A O 1
ATOM 766 N N . PHE A 1 95 ? 44.145 -5.288 10.226 1.00 28.94 87 PHE A N 1
ATOM 767 C CA . PHE A 1 95 ? 43.542 -6.071 9.152 1.00 27.50 87 PHE A CA 1
ATOM 768 C C . PHE A 1 95 ? 43.680 -7.562 9.451 1.00 27.04 87 PHE A C 1
ATOM 769 O O . PHE A 1 95 ? 44.764 -8.038 9.748 1.00 29.76 87 PHE A O 1
ATOM 777 N N . ARG A 1 96 ? 42.559 -8.272 9.407 1.00 26.51 88 ARG A N 1
ATOM 778 C CA . ARG A 1 96 ? 42.584 -9.674 9.788 1.00 25.94 88 ARG A CA 1
ATOM 779 C C . ARG A 1 96 ? 41.952 -10.535 8.744 1.00 26.58 88 ARG A C 1
ATOM 780 O O . ARG A 1 96 ? 40.947 -10.170 8.159 1.00 27.65 88 ARG A O 1
ATOM 788 N N . GLN A 1 97 ? 42.548 -11.691 8.511 1.00 26.71 89 GLN A N 1
ATOM 789 C CA . GLN A 1 97 ? 42.058 -12.562 7.450 1.00 25.98 89 GLN A CA 1
ATOM 790 C C . GLN A 1 97 ? 40.717 -13.218 7.784 1.00 26.51 89 GLN A C 1
ATOM 791 O O . GLN A 1 97 ? 40.524 -13.752 8.899 1.00 27.91 89 GLN A O 1
ATOM 797 N N . ILE A 1 98 ? 39.852 -13.232 6.787 1.00 26.34 90 ILE A N 1
ATOM 798 C CA . ILE A 1 98 ? 38.557 -13.950 6.851 1.00 26.52 90 ILE A CA 1
ATOM 799 C C . ILE A 1 98 ? 38.462 -14.894 5.675 1.00 27.75 90 ILE A C 1
ATOM 800 O O . ILE A 1 98 ? 38.757 -14.492 4.537 1.00 27.14 90 ILE A O 1
ATOM 805 N N . SER A 1 99 ? 38.064 -16.120 5.969 1.00 29.14 91 SER A N 1
ATOM 806 C CA . SER A 1 99 ? 37.850 -17.165 4.977 1.00 30.56 91 SER A CA 1
ATOM 807 C C . SER A 1 99 ? 36.360 -17.370 4.706 1.00 30.73 91 SER A C 1
ATOM 808 O O . SER A 1 99 ? 35.965 -17.962 3.696 1.00 30.45 91 SER A O 1
ATOM 811 N N . ASN A 1 100 ? 35.534 -16.937 5.658 1.00 30.77 92 ASN A N 1
ATOM 812 C CA . ASN A 1 100 ? 34.073 -17.057 5.549 1.00 31.07 92 ASN A CA 1
ATOM 813 C C . ASN A 1 100 ? 33.400 -15.978 6.388 1.00 30.53 92 ASN A C 1
ATOM 814 O O . ASN A 1 100 ? 34.044 -15.382 7.282 1.00 29.89 92 ASN A O 1
ATOM 819 N N . PHE A 1 101 ? 32.128 -15.696 6.111 1.00 30.62 93 PHE A N 1
ATOM 820 C CA . PHE A 1 101 ? 31.465 -14.560 6.767 1.00 31.15 93 PHE A CA 1
ATOM 821 C C . PHE A 1 101 ? 31.096 -14.816 8.251 1.00 30.58 93 PHE A C 1
ATOM 822 O O . PHE A 1 101 ? 30.790 -13.873 8.993 1.00 31.01 93 PHE A O 1
ATOM 830 N N . ASP A 1 102 ? 31.220 -16.071 8.679 1.00 30.06 94 ASP A N 1
ATOM 831 C CA . ASP A 1 102 ? 31.025 -16.444 10.091 1.00 30.65 94 ASP A CA 1
ATOM 832 C C . ASP A 1 102 ? 32.182 -16.037 11.021 1.00 29.50 94 ASP A C 1
ATOM 833 O O . ASP A 1 102 ? 32.075 -16.139 12.243 1.00 30.04 94 ASP A O 1
ATOM 838 N N . GLN A 1 103 ? 33.271 -15.523 10.439 1.00 28.26 95 GLN A N 1
ATOM 839 C CA . GLN A 1 103 ? 34.371 -14.992 11.223 1.00 27.92 95 GLN A CA 1
ATOM 840 C C . GLN A 1 103 ? 34.128 -13.502 11.532 1.00 27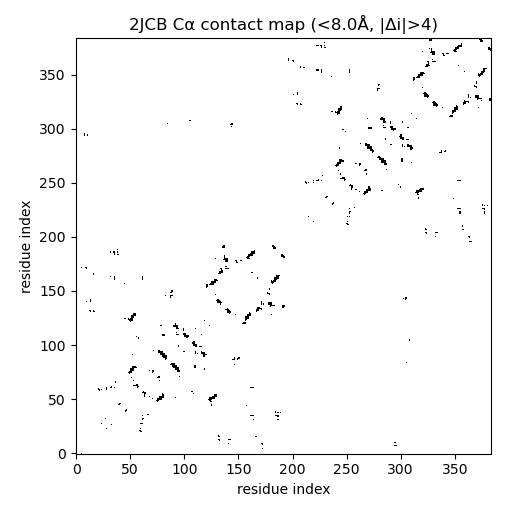.23 95 GLN A C 1
ATOM 841 O O . GLN A 1 103 ? 34.997 -12.827 12.086 1.00 27.80 95 GLN A O 1
ATOM 847 N N . LEU A 1 104 ? 32.961 -12.987 11.139 1.00 28.56 96 LEU A N 1
ATOM 848 C CA . LEU A 1 104 ? 32.605 -11.588 11.443 1.00 27.83 96 LEU A CA 1
ATOM 849 C C . LEU A 1 104 ? 31.614 -11.537 12.603 1.00 29.40 96 LEU A C 1
ATOM 850 O O . LEU A 1 104 ? 30.816 -12.459 12.783 1.00 28.43 96 LEU A O 1
ATOM 855 N N . GLU A 1 105 ? 31.661 -10.443 13.357 1.00 30.29 97 GLU A N 1
ATOM 856 C CA . GLU A 1 105 ? 30.630 -10.148 14.358 1.00 32.20 97 GLU A CA 1
ATOM 857 C C . GLU A 1 105 ? 30.153 -8.699 14.189 1.00 33.82 97 GLU A C 1
ATOM 858 O O . GLU A 1 105 ? 30.830 -7.889 13.575 1.00 32.14 97 GLU A O 1
ATOM 864 N N . THR A 1 106 ? 28.990 -8.390 14.755 1.00 36.77 98 THR A N 1
ATOM 865 C CA . THR A 1 106 ? 28.492 -7.028 14.715 1.00 40.27 98 THR A CA 1
ATOM 866 C C . THR A 1 106 ? 28.936 -6.339 15.986 1.00 42.24 98 THR A C 1
ATOM 867 O O . THR A 1 106 ? 28.525 -6.722 17.092 1.00 42.53 98 THR A O 1
ATOM 871 N N . VAL A 1 107 ? 29.783 -5.329 15.811 1.00 45.14 99 VAL A N 1
ATOM 872 C CA . VAL A 1 107 ? 30.344 -4.551 16.916 1.00 47.55 99 VAL A CA 1
ATOM 873 C C . VAL A 1 107 ? 29.547 -3.260 17.152 1.00 49.82 99 VAL A C 1
ATOM 874 O O . VAL A 1 107 ? 29.974 -2.401 17.926 1.00 50.63 99 VAL A O 1
ATOM 878 N N . TYR A 1 108 ? 28.411 -3.128 16.460 1.00 51.87 100 TYR A N 1
ATOM 879 C CA . TYR A 1 108 ? 27.321 -2.186 16.810 1.00 54.04 100 TYR A CA 1
ATOM 880 C C . TYR A 1 108 ? 26.415 -1.800 15.638 1.00 54.79 100 TYR A C 1
ATOM 881 O O . TYR A 1 108 ? 26.894 -1.324 14.596 1.00 54.99 100 TYR A O 1
ATOM 890 N N . MET A 1 109 ? 25.110 -2.008 15.843 1.00 55.37 101 MET A N 1
ATOM 891 C CA . MET A 1 109 ? 24.059 -1.712 14.858 1.00 56.42 101 MET A CA 1
ATOM 892 C C . MET A 1 109 ? 24.300 -2.392 13.498 1.00 55.97 101 MET A C 1
ATOM 893 O O . MET A 1 109 ? 23.770 -3.478 13.238 1.00 56.53 101 MET A O 1
ATOM 898 N N . ASN A 1 110 ? 25.114 -1.776 12.648 1.00 55.47 102 ASN A N 1
ATOM 899 C CA . ASN A 1 110 ? 25.368 -2.316 11.314 1.00 54.61 102 ASN A CA 1
ATOM 900 C C . ASN A 1 110 ? 26.844 -2.596 11.018 1.00 53.40 102 ASN A C 1
ATOM 901 O O . ASN A 1 110 ? 27.191 -2.981 9.898 1.00 53.77 102 ASN A O 1
ATOM 906 N N . LEU A 1 111 ? 27.710 -2.403 12.009 1.00 51.11 103 LEU A N 1
ATOM 907 C CA . LEU A 1 111 ? 29.143 -2.397 11.758 1.00 49.11 103 LEU A CA 1
ATOM 908 C C . LEU A 1 111 ? 29.764 -3.776 12.026 1.00 46.46 103 LEU A C 1
ATOM 909 O O . LEU A 1 111 ? 29.771 -4.251 13.157 1.00 46.58 103 LEU A O 1
ATOM 914 N N . ARG A 1 112 ? 30.275 -4.410 10.977 1.00 43.19 104 ARG A N 1
ATOM 915 C CA . ARG A 1 112 ? 30.781 -5.786 11.078 1.00 39.97 104 ARG A CA 1
ATOM 916 C C . ARG A 1 112 ? 32.288 -5.817 11.106 1.00 37.75 104 ARG A C 1
ATOM 917 O O . ARG A 1 112 ? 32.928 -5.152 10.278 1.00 37.00 104 ARG A O 1
ATOM 925 N N . GLU A 1 113 ? 32.857 -6.609 12.026 1.00 34.51 105 GLU A N 1
ATOM 926 C CA . GLU A 1 113 ? 34.317 -6.726 12.156 1.00 33.91 105 GLU A CA 1
ATOM 927 C C . GLU A 1 113 ? 34.781 -8.160 12.395 1.00 31.67 105 GLU A C 1
ATOM 928 O O . GLU A 1 113 ? 34.030 -8.944 12.939 1.00 31.18 105 GLU A O 1
ATOM 934 N N . PRO A 1 114 ? 36.048 -8.483 12.035 1.00 29.27 106 PRO A N 1
ATOM 935 C CA . PRO A 1 114 ? 36.581 -9.841 12.241 1.00 28.66 106 PRO A CA 1
ATOM 936 C C . PRO A 1 114 ? 36.657 -10.116 13.740 1.00 28.07 106 PRO A C 1
ATOM 937 O O . PRO A 1 114 ? 37.035 -9.224 14.504 1.00 28.68 106 PRO A O 1
ATOM 941 N N . ILE A 1 115 ? 36.326 -11.342 14.140 1.00 28.35 107 ILE A N 1
ATOM 942 C CA . ILE A 1 115 ? 36.368 -11.730 15.538 1.00 27.93 107 ILE A CA 1
ATOM 943 C C . ILE A 1 115 ? 37.834 -12.030 15.872 1.00 28.25 107 ILE A C 1
ATOM 944 O O . ILE A 1 115 ? 38.415 -12.956 15.298 1.00 26.73 107 ILE A O 1
ATOM 949 N N . PRO A 1 116 ? 38.460 -11.207 16.744 1.00 29.00 108 PRO A N 1
ATOM 950 C CA . PRO A 1 116 ? 39.880 -11.425 17.053 1.00 29.42 108 PRO A CA 1
ATOM 951 C C . PRO A 1 116 ? 40.221 -12.888 17.338 1.00 28.43 108 PRO A C 1
ATOM 952 O O . PRO A 1 116 ? 41.210 -13.388 16.819 1.00 30.02 108 PRO A O 1
ATOM 956 N N . ALA A 1 117 ? 39.402 -13.579 18.141 1.00 26.33 109 ALA A N 1
ATOM 957 C CA . ALA A 1 117 ? 39.703 -14.956 18.540 1.00 27.02 109 ALA A CA 1
ATOM 958 C C . ALA A 1 117 ? 39.700 -15.956 17.368 1.00 26.70 109 ALA A C 1
ATOM 959 O O . ALA A 1 117 ? 40.332 -17.013 17.454 1.00 27.06 109 ALA A O 1
ATOM 961 N N . LEU A 1 118 ? 39.027 -15.581 16.269 1.00 26.43 110 LEU A N 1
ATOM 962 C CA . LEU A 1 118 ? 38.852 -16.476 15.128 1.00 26.77 110 LEU A CA 1
ATOM 963 C C . LEU A 1 118 ? 39.571 -16.020 13.869 1.00 26.70 110 LEU A C 1
ATOM 964 O O . LEU A 1 118 ? 39.386 -16.605 12.817 1.00 27.32 110 LEU A O 1
ATOM 969 N N . THR A 1 119 ? 40.379 -14.974 13.962 1.00 26.11 111 THR A N 1
ATOM 970 C CA . THR A 1 119 ? 41.001 -14.425 12.764 1.00 26.71 111 THR A CA 1
ATOM 971 C C . THR A 1 119 ? 42.446 -14.036 13.046 1.00 27.12 111 THR A C 1
ATOM 972 O O . THR A 1 119 ? 42.810 -13.786 14.216 1.00 27.27 111 THR A O 1
ATOM 976 N N . GLU A 1 120 ? 43.270 -13.998 11.990 1.00 26.08 112 GLU A N 1
ATOM 977 C CA . GLU A 1 120 ? 44.701 -13.755 12.185 1.00 28.32 112 GLU A CA 1
ATOM 978 C C . GLU A 1 120 ? 45.042 -12.418 11.586 1.00 27.29 112 GLU A C 1
ATOM 979 O O . GLU A 1 120 ? 44.698 -12.178 10.430 1.00 28.34 112 GLU A O 1
ATOM 985 N N . GLU A 1 121 ? 45.712 -11.566 12.364 1.00 28.37 113 GLU A N 1
ATOM 986 C CA . GLU A 1 121 ? 46.207 -10.294 11.853 1.00 28.91 113 GLU A CA 1
ATOM 987 C C . GLU A 1 121 ? 47.210 -10.527 10.733 1.00 29.81 113 GLU A C 1
ATOM 988 O O . GLU A 1 121 ? 48.094 -11.411 10.860 1.00 28.62 113 GLU A O 1
ATOM 994 N N . VAL A 1 122 ? 47.117 -9.701 9.700 1.00 30.98 114 VAL A N 1
ATOM 995 C CA . VAL A 1 122 ? 48.064 -9.718 8.573 1.00 31.53 114 VAL A CA 1
ATOM 996 C C . VAL A 1 122 ? 48.793 -8.363 8.516 1.00 31.98 114 VAL A C 1
ATOM 997 O O . VAL A 1 122 ? 48.160 -7.311 8.522 1.00 31.42 114 VAL A O 1
ATOM 1001 N N . ASN A 1 123 ? 50.122 -8.424 8.500 1.00 33.04 115 ASN A N 1
ATOM 1002 C CA . ASN A 1 123 ? 51.006 -7.245 8.436 1.00 34.81 115 ASN A CA 1
ATOM 1003 C C . ASN A 1 123 ? 50.777 -6.465 7.153 1.00 33.72 115 ASN A C 1
ATOM 1004 O O . ASN A 1 123 ? 50.546 -7.077 6.114 1.00 33.65 115 ASN A O 1
ATOM 1009 N N . ALA A 1 124 ? 50.819 -5.130 7.234 1.00 33.74 116 ALA A N 1
ATOM 1010 C CA . ALA A 1 124 ? 50.664 -4.254 6.059 1.00 34.73 116 ALA A CA 1
ATOM 1011 C C . ALA A 1 124 ? 51.602 -4.605 4.886 1.00 34.49 116 ALA A C 1
ATOM 1012 O O . ALA A 1 124 ? 51.203 -4.493 3.722 1.00 34.73 116 ALA A O 1
ATOM 1014 N N . ASP A 1 125 ? 52.817 -5.057 5.179 1.00 35.02 117 ASP A N 1
ATOM 1015 C CA . ASP A 1 125 ? 53.759 -5.386 4.109 1.00 35.70 117 ASP A CA 1
ATOM 1016 C C . ASP A 1 125 ? 53.395 -6.708 3.392 1.00 35.55 117 ASP A C 1
ATOM 1017 O O . ASP A 1 125 ? 54.060 -7.108 2.435 1.00 35.88 117 ASP A O 1
ATOM 1022 N N . GLU A 1 126 ? 52.344 -7.386 3.858 1.00 33.54 118 GLU A N 1
ATOM 1023 C CA . GLU A 1 126 ? 51.844 -8.634 3.231 1.00 32.57 118 GLU A CA 1
ATOM 1024 C C . GLU A 1 126 ? 50.529 -8.438 2.446 1.00 31.07 118 GLU A C 1
ATOM 1025 O O . GLU A 1 126 ? 49.976 -9.384 1.870 1.00 31.53 118 GLU A O 1
ATOM 1031 N N . ILE A 1 127 ? 50.038 -7.216 2.423 1.00 31.08 119 ILE A N 1
ATOM 1032 C CA . ILE A 1 127 ? 48.779 -6.919 1.783 1.00 30.05 119 ILE A CA 1
ATOM 1033 C C . ILE A 1 127 ? 49.117 -6.231 0.445 1.00 29.74 119 ILE A C 1
ATOM 1034 O O . ILE A 1 127 ? 49.773 -5.204 0.448 1.00 31.25 119 ILE A O 1
ATOM 1039 N N . ASP A 1 128 ? 48.724 -6.831 -0.662 1.00 29.46 120 ASP A N 1
ATOM 1040 C CA . ASP A 1 128 ? 49.134 -6.363 -2.004 1.00 28.82 120 ASP A CA 1
ATOM 1041 C C . ASP A 1 128 ? 48.338 -5.147 -2.480 1.00 30.06 120 ASP A C 1
ATOM 1042 O O . ASP A 1 128 ? 48.913 -4.186 -3.068 1.00 30.79 120 ASP A O 1
ATOM 1047 N N . LEU A 1 129 ? 47.051 -5.148 -2.145 1.00 29.02 121 LEU A N 1
ATOM 1048 C CA . LEU A 1 129 ? 46.136 -4.109 -2.558 1.00 28.65 121 LEU A CA 1
ATOM 1049 C C . LEU A 1 129 ? 45.190 -3.773 -1.420 1.00 29.12 121 LEU A C 1
ATOM 1050 O O . LEU A 1 129 ? 44.606 -4.679 -0.811 1.00 31.83 121 LEU A O 1
ATOM 1055 N N . GLN A 1 130 ? 45.031 -2.485 -1.161 1.00 27.63 122 GLN A N 1
ATOM 1056 C CA . GLN A 1 130 ? 44.008 -1.996 -0.226 1.00 27.07 122 GLN A CA 1
ATOM 1057 C C . GLN A 1 130 ? 42.937 -1.277 -0.999 1.00 29.34 122 GLN A C 1
ATOM 1058 O O . GLN A 1 130 ? 43.24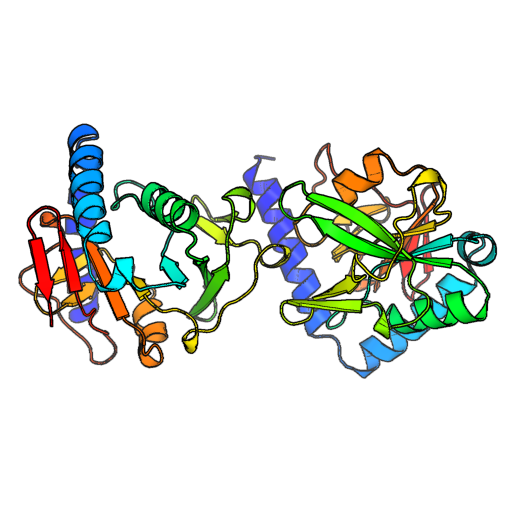9 -0.316 -1.688 1.00 29.79 122 GLN A O 1
ATOM 1064 N N . ILE A 1 131 ? 41.712 -1.778 -0.856 1.00 28.02 123 ILE A N 1
ATOM 1065 C CA . ILE A 1 131 ? 40.541 -1.159 -1.468 1.00 30.07 123 ILE A CA 1
ATOM 1066 C C . ILE A 1 131 ? 40.050 -0.188 -0.366 1.00 29.01 123 ILE A C 1
ATOM 1067 O O . ILE A 1 131 ? 39.478 -0.656 0.652 1.00 28.61 123 ILE A O 1
ATOM 1072 N N . VAL A 1 132 ? 40.163 1.132 -0.570 1.00 29.78 124 VAL A N 1
ATOM 1073 C CA . VAL A 1 132 ? 40.032 2.079 0.530 1.00 30.13 124 VAL A CA 1
ATOM 1074 C C . VAL A 1 132 ? 38.629 2.662 0.456 1.00 30.44 124 VAL A C 1
ATOM 1075 O O . VAL A 1 132 ? 38.237 3.076 -0.593 1.00 29.43 124 VAL A O 1
ATOM 1079 N N . PRO A 1 133 ? 37.829 2.582 1.541 1.00 31.19 125 PRO A N 1
ATOM 1080 C CA . PRO A 1 133 ? 36.478 3.210 1.525 1.00 31.21 125 PRO A CA 1
ATOM 1081 C C . PRO A 1 133 ? 36.489 4.718 1.669 1.00 31.32 125 PRO A C 1
ATOM 1082 O O . PRO A 1 133 ? 37.507 5.303 1.971 1.00 30.87 125 PRO A O 1
ATOM 1086 N N . GLY A 1 134 ? 35.356 5.372 1.491 1.00 30.37 126 GLY A N 1
ATOM 1087 C CA . GLY A 1 134 ? 35.423 6.810 1.536 1.00 29.92 126 GLY A CA 1
ATOM 1088 C C . GLY A 1 134 ? 34.139 7.392 1.098 1.00 31.15 126 GLY A C 1
ATOM 1089 O O . GLY A 1 134 ? 33.295 6.639 0.585 1.00 33.19 126 GLY A O 1
ATOM 1090 N N . VAL A 1 135 ? 34.028 8.691 1.351 1.00 29.25 127 VAL A N 1
ATOM 1091 C CA . VAL A 1 135 ? 32.827 9.480 1.044 1.00 27.26 127 VAL A CA 1
ATOM 1092 C C . VAL A 1 135 ? 33.014 10.270 -0.257 1.00 28.88 127 VAL A C 1
ATOM 1093 O O . VAL A 1 135 ? 32.179 10.201 -1.154 1.00 28.58 127 VAL A O 1
ATOM 1097 N N . ALA A 1 136 ? 34.027 11.125 -0.318 1.00 27.51 128 ALA A N 1
ATOM 1098 C CA . ALA A 1 136 ? 34.157 11.978 -1.517 1.00 28.11 128 ALA A CA 1
ATOM 1099 C C . ALA A 1 136 ? 35.590 11.991 -1.992 1.00 28.71 128 ALA A C 1
ATOM 1100 O O . ALA A 1 136 ? 36.523 11.773 -1.199 1.00 30.11 128 ALA A O 1
ATOM 1102 N N . TYR A 1 137 ? 35.782 12.219 -3.298 1.00 29.26 129 TYR A N 1
ATOM 1103 C CA . TYR A 1 137 ? 37.134 12.182 -3.856 1.00 29.30 129 TYR A CA 1
ATOM 1104 C C . TYR A 1 137 ? 37.310 13.260 -4.903 1.00 30.25 129 TYR A C 1
ATOM 1105 O O . TYR A 1 137 ? 36.322 13.736 -5.476 1.00 27.47 129 TYR A O 1
ATOM 1114 N N . THR A 1 138 ? 38.559 13.600 -5.182 1.00 31.01 130 THR A N 1
ATOM 1115 C CA . THR A 1 138 ? 38.858 14.438 -6.365 1.00 31.32 130 THR A CA 1
ATOM 1116 C C . THR A 1 138 ? 39.623 13.615 -7.406 1.00 32.04 130 THR A C 1
ATOM 1117 O O . THR A 1 138 ? 40.080 12.500 -7.111 1.00 30.47 130 THR A O 1
ATOM 1121 N N . GLU A 1 139 ? 39.771 14.212 -8.598 1.00 34.74 131 GLU A N 1
ATOM 1122 C CA . GLU A 1 139 ? 40.532 13.647 -9.732 1.00 36.88 131 GLU A CA 1
ATOM 1123 C C . GLU A 1 139 ? 41.956 13.355 -9.311 1.00 36.67 131 GLU A C 1
ATOM 1124 O O . GLU A 1 139 ? 42.593 12.428 -9.838 1.00 37.52 131 GLU A O 1
ATOM 1130 N N . ARG A 1 140 ? 42.415 14.114 -8.324 1.00 34.63 132 ARG A N 1
ATOM 1131 C CA . ARG A 1 140 ? 43.749 14.022 -7.762 1.00 34.15 132 ARG A CA 1
ATOM 1132 C C . ARG A 1 140 ? 43.969 12.898 -6.715 1.00 33.12 132 ARG A C 1
ATOM 1133 O O . ARG A 1 140 ? 45.055 12.815 -6.128 1.00 34.44 132 ARG A O 1
ATOM 1141 N N . GLY A 1 141 ? 42.967 12.051 -6.468 1.00 32.03 133 GLY A N 1
ATOM 1142 C CA . GLY A 1 141 ? 43.129 10.996 -5.482 1.00 31.97 133 GLY A CA 1
ATOM 1143 C C . GLY A 1 141 ? 42.895 11.472 -4.063 1.00 31.60 133 GLY A C 1
ATOM 1144 O O . GLY A 1 141 ? 43.071 10.692 -3.141 1.00 33.96 133 GLY A O 1
ATOM 1145 N N . GLU A 1 142 ? 42.470 12.736 -3.894 1.00 28.89 134 GLU A N 1
ATOM 1146 C CA . GLU A 1 142 ? 42.194 13.291 -2.545 1.00 28.28 134 GLU A CA 1
ATOM 1147 C C . GLU A 1 142 ? 40.901 12.691 -2.068 1.00 28.53 134 GLU A C 1
ATOM 1148 O O . GLU A 1 142 ? 40.091 12.224 -2.864 1.00 28.69 134 GLU A O 1
ATOM 1154 N N . ARG A 1 143 ? 40.759 12.630 -0.755 1.00 29.04 135 ARG A N 1
ATOM 1155 C CA . ARG A 1 143 ? 39.758 11.766 -0.140 1.00 28.22 135 ARG A CA 1
ATOM 1156 C C . ARG A 1 143 ? 39.208 12.360 1.158 1.00 28.66 135 ARG A C 1
ATOM 1157 O O . ARG A 1 143 ? 39.955 12.881 1.994 1.00 29.71 135 ARG A O 1
ATOM 1165 N N . ILE A 1 144 ? 37.887 12.412 1.240 1.00 28.58 136 ILE A N 1
ATOM 1166 C CA . ILE A 1 144 ? 37.184 12.612 2.514 1.00 28.89 136 ILE A CA 1
ATOM 1167 C C . ILE A 1 144 ? 36.543 11.272 2.904 1.00 28.79 136 ILE A C 1
ATOM 1168 O O . ILE A 1 144 ? 35.845 10.654 2.087 1.00 28.71 136 ILE A O 1
ATOM 1173 N N . GLY A 1 145 ? 36.792 10.838 4.141 1.00 28.91 137 GLY A N 1
ATOM 1174 C CA . GLY A 1 145 ? 36.155 9.629 4.662 1.00 30.18 137 GLY A CA 1
ATOM 1175 C C . GLY A 1 145 ? 35.009 10.029 5.596 1.00 30.37 137 GLY A C 1
ATOM 1176 O O . GLY A 1 145 ? 34.348 11.059 5.407 1.00 31.07 137 GLY A O 1
ATOM 1177 N N . TYR A 1 146 ? 34.821 9.220 6.639 1.00 31.10 138 TYR A N 1
ATOM 1178 C CA . TYR A 1 146 ? 33.671 9.343 7.560 1.00 31.96 138 TYR A CA 1
ATOM 1179 C C . TYR A 1 146 ? 33.919 10.149 8.797 1.00 30.90 138 TYR A C 1
ATOM 1180 O O . TYR A 1 146 ? 32.987 10.438 9.559 1.00 32.16 138 TYR A O 1
ATOM 1189 N N . GLY A 1 147 ? 35.164 10.579 8.987 1.00 29.66 139 GLY A N 1
ATOM 1190 C CA . GLY A 1 147 ? 35.499 11.462 10.069 1.00 28.13 139 GLY A CA 1
ATOM 1191 C C . GLY A 1 147 ? 36.446 10.922 11.121 1.00 27.75 139 GLY A C 1
ATOM 1192 O O . GLY A 1 147 ? 36.934 11.700 11.954 1.00 27.70 139 GLY A O 1
ATOM 1193 N N . GLY A 1 148 ? 36.687 9.608 11.104 1.00 28.21 140 GLY A N 1
ATOM 1194 C CA . GLY A 1 148 ? 37.584 8.979 12.094 1.00 29.13 140 GLY A CA 1
ATOM 1195 C C . GLY A 1 148 ? 39.081 9.153 11.834 1.00 27.23 140 GLY A C 1
ATOM 1196 O O . GLY A 1 148 ? 39.890 9.065 12.750 1.00 27.98 140 GLY A O 1
ATOM 1197 N N . GLY A 1 149 ? 39.433 9.358 10.558 1.00 28.21 141 GLY A N 1
ATOM 1198 C CA . GLY A 1 149 ? 40.814 9.503 10.154 1.00 26.47 141 GLY A CA 1
ATOM 1199 C C . GLY A 1 149 ? 41.573 8.196 10.238 1.00 26.50 141 GLY A C 1
ATOM 1200 O O . GLY A 1 149 ? 42.784 8.189 10.360 1.00 25.74 141 GLY A O 1
ATOM 1201 N N . TYR A 1 150 ? 40.861 7.084 10.200 1.00 26.41 142 TYR A N 1
ATOM 1202 C CA . TYR A 1 150 ? 41.527 5.774 10.236 1.00 26.78 142 TYR A CA 1
ATOM 1203 C C . TYR A 1 150 ? 42.479 5.502 9.057 1.00 27.05 142 TYR A C 1
ATOM 1204 O O . TYR A 1 150 ? 43.626 5.072 9.252 1.00 27.60 142 TYR A O 1
ATOM 1213 N N . TYR A 1 151 ? 41.998 5.726 7.848 1.00 27.25 143 TYR A N 1
ATOM 1214 C CA . TYR A 1 151 ? 42.849 5.470 6.681 1.00 28.60 143 TYR A CA 1
ATOM 1215 C C . TYR A 1 151 ? 43.967 6.482 6.547 1.00 28.85 143 TYR A C 1
ATOM 1216 O O . TYR A 1 151 ? 45.068 6.112 6.152 1.00 28.96 143 TYR A O 1
ATOM 1225 N N . ASP A 1 152 ? 43.708 7.748 6.934 1.00 28.78 144 ASP A N 1
ATOM 1226 C CA . ASP A 1 152 ? 44.753 8.741 6.919 1.00 27.94 144 ASP A CA 1
ATOM 1227 C C . ASP A 1 152 ? 45.952 8.258 7.760 1.00 29.60 144 ASP A C 1
ATOM 1228 O O . ASP A 1 152 ? 47.086 8.422 7.339 1.00 31.00 144 ASP A O 1
ATOM 1233 N N . ARG A 1 153 ? 45.679 7.626 8.922 1.00 28.64 145 ARG A N 1
ATOM 1234 C CA . ARG A 1 153 ? 46.728 7.168 9.815 1.00 29.56 145 ARG A CA 1
ATOM 1235 C C . ARG A 1 153 ? 47.378 5.909 9.256 1.00 29.77 145 ARG A C 1
ATOM 1236 O O . ARG A 1 153 ? 48.594 5.759 9.266 1.00 29.99 145 ARG A O 1
ATOM 1244 N N . TYR A 1 154 ? 46.541 4.986 8.810 1.00 30.32 146 TYR A N 1
ATOM 1245 C CA . TYR A 1 154 ? 46.998 3.694 8.297 1.00 30.96 146 TYR A CA 1
ATOM 1246 C C . TYR A 1 154 ? 47.864 3.847 7.041 1.00 31.26 146 TYR A C 1
ATOM 1247 O O . TYR A 1 154 ? 48.901 3.210 6.925 1.00 31.50 146 TYR A O 1
ATOM 1256 N N . LEU A 1 155 ? 47.449 4.724 6.143 1.00 31.73 147 LEU A N 1
ATOM 1257 C CA . LEU A 1 155 ? 48.164 4.885 4.870 1.00 32.30 147 LEU A CA 1
ATOM 1258 C C . LEU A 1 155 ? 49.555 5.501 5.003 1.00 33.27 147 LEU A C 1
ATOM 1259 O O . LEU A 1 155 ? 50.340 5.446 4.049 1.00 34.65 147 LEU A O 1
ATOM 1264 N N . VAL A 1 156 ? 49.861 6.080 6.168 1.00 31.53 148 VAL A N 1
ATOM 1265 C CA . VAL A 1 156 ? 51.240 6.538 6.474 1.00 32.34 148 VAL A CA 1
ATOM 1266 C C . VAL A 1 156 ? 52.241 5.381 6.328 1.00 33.26 148 VAL A C 1
ATOM 1267 O O . VAL A 1 156 ? 53.294 5.562 5.728 1.00 34.22 148 VAL A O 1
ATOM 1271 N N . HIS A 1 157 ? 51.899 4.204 6.847 1.00 33.37 149 HIS A N 1
ATOM 1272 C CA . HIS A 1 157 ? 52.815 3.070 6.881 1.00 35.31 149 HIS A CA 1
ATOM 1273 C C . HIS A 1 157 ? 52.549 2.011 5.813 1.00 35.14 149 HIS A C 1
ATOM 1274 O O . HIS A 1 157 ? 53.343 1.090 5.613 1.00 36.30 149 HIS A O 1
ATOM 1281 N N . TYR A 1 158 ? 51.445 2.142 5.107 1.00 34.21 150 TYR A N 1
ATOM 1282 C CA . TYR A 1 158 ? 51.125 1.165 4.084 1.00 32.70 150 TYR A CA 1
ATOM 1283 C C . TYR A 1 158 ? 51.805 1.578 2.785 1.00 33.41 150 TYR A C 1
ATOM 1284 O O . TYR A 1 158 ? 51.580 2.694 2.295 1.00 34.02 150 TYR A O 1
ATOM 1293 N N . LYS A 1 159 ? 52.594 0.661 2.224 1.00 31.55 151 LYS A N 1
ATOM 1294 C CA . LYS A 1 159 ? 53.345 0.934 1.007 1.00 32.90 151 LYS A CA 1
ATOM 1295 C C . LYS A 1 159 ? 52.903 0.205 -0.255 1.00 32.20 151 LYS A C 1
ATOM 1296 O O . LYS A 1 159 ? 53.541 0.349 -1.317 1.00 32.23 151 LYS A O 1
ATOM 1302 N N . GLY A 1 160 ? 51.843 -0.585 -0.149 1.00 31.48 152 GLY A N 1
ATOM 1303 C CA . GLY A 1 160 ? 51.314 -1.303 -1.277 1.00 31.04 152 GLY A CA 1
ATOM 1304 C C . GLY A 1 160 ? 50.449 -0.439 -2.163 1.00 31.05 152 GLY A C 1
ATOM 1305 O O . GLY A 1 160 ? 50.459 0.780 -2.082 1.00 32.02 152 GLY A O 1
ATOM 1306 N N . LYS A 1 161 ? 49.677 -1.081 -3.014 1.00 30.38 153 LYS A N 1
ATOM 1307 C CA . LYS A 1 161 ? 48.794 -0.392 -3.954 1.00 30.11 153 LYS A CA 1
ATOM 1308 C C . LYS A 1 161 ? 47.457 -0.030 -3.316 1.00 29.94 153 LYS A C 1
ATOM 1309 O O . LYS A 1 161 ? 46.952 -0.811 -2.528 1.00 31.47 153 LYS A O 1
ATOM 1315 N N . THR A 1 162 ? 46.886 1.112 -3.683 1.00 29.77 154 THR A N 1
ATOM 1316 C CA . THR A 1 162 ? 45.588 1.542 -3.167 1.00 29.75 154 THR A CA 1
ATOM 1317 C C . THR A 1 162 ? 44.624 1.857 -4.292 1.00 30.53 154 THR A C 1
ATOM 1318 O O . THR A 1 162 ? 45.023 2.365 -5.352 1.00 32.24 154 THR A O 1
ATOM 1322 N N . LEU A 1 163 ? 43.357 1.572 -4.068 1.00 30.38 155 LEU A N 1
ATOM 1323 C CA . LEU A 1 163 ? 42.334 2.069 -4.971 1.00 29.73 155 LEU A CA 1
ATOM 1324 C C . LEU A 1 163 ? 41.072 2.223 -4.199 1.00 29.61 155 LEU A C 1
ATOM 1325 O O . LEU A 1 163 ? 40.871 1.573 -3.206 1.00 30.27 155 LEU A O 1
ATOM 1330 N N . SER A 1 164 ? 40.215 3.106 -4.697 1.00 28.59 156 SER A N 1
ATOM 1331 C CA . SER A 1 164 ? 38.887 3.318 -4.126 1.00 30.23 156 SER A CA 1
ATOM 1332 C C . SER A 1 164 ? 37.856 3.087 -5.184 1.00 29.20 156 SER A C 1
ATOM 1333 O O . SER A 1 164 ? 38.122 3.275 -6.378 1.00 30.19 156 SER A O 1
ATOM 1336 N N . LEU A 1 165 ? 36.703 2.579 -4.741 1.00 28.63 157 LEU A N 1
ATOM 1337 C CA . LEU A 1 165 ? 35.512 2.386 -5.567 1.00 29.83 157 LEU A CA 1
ATOM 1338 C C . LEU A 1 165 ? 34.516 3.495 -5.231 1.00 30.26 157 LEU A C 1
ATOM 1339 O O . LEU A 1 165 ? 34.272 3.737 -4.049 1.00 31.15 157 LEU A O 1
ATOM 1344 N N . ALA A 1 166 ? 33.913 4.161 -6.234 1.00 28.90 158 ALA A N 1
ATOM 1345 C CA . ALA A 1 166 ? 33.051 5.281 -5.994 1.00 28.65 158 ALA A CA 1
ATOM 1346 C C . ALA A 1 166 ? 32.012 5.433 -7.075 1.00 29.10 158 ALA A C 1
ATOM 1347 O O . ALA A 1 166 ? 32.299 5.200 -8.233 1.00 28.64 158 ALA A O 1
ATOM 1349 N N . TYR A 1 167 ? 30.805 5.839 -6.693 1.00 27.95 159 TYR A N 1
ATOM 1350 C CA . TYR A 1 167 ? 29.848 6.278 -7.681 1.00 28.02 159 TYR A CA 1
ATOM 1351 C C . TYR A 1 167 ? 30.379 7.636 -8.182 1.00 27.45 159 TYR A C 1
ATOM 1352 O O . TYR A 1 167 ? 31.055 8.395 -7.450 1.00 27.37 159 TYR A O 1
ATOM 1361 N N . SER A 1 168 ? 30.103 7.927 -9.445 1.00 29.30 160 SER A N 1
ATOM 1362 C CA . SER A 1 168 ? 30.602 9.164 -10.023 1.00 29.38 160 SER A CA 1
ATOM 1363 C C . SER A 1 168 ? 30.167 10.440 -9.276 1.00 29.64 160 SER A C 1
ATOM 1364 O O . SER A 1 168 ? 30.912 11.418 -9.263 1.00 30.35 160 SER A O 1
ATOM 1367 N N . PHE A 1 169 ? 28.986 10.427 -8.647 1.00 30.05 161 PHE A N 1
ATOM 1368 C CA . PHE A 1 169 ? 28.536 11.550 -7.839 1.00 30.31 161 PHE A CA 1
ATOM 1369 C C . PHE A 1 169 ? 29.358 11.742 -6.538 1.00 29.93 161 PHE A C 1
ATOM 1370 O O . PHE A 1 169 ? 29.203 12.754 -5.863 1.00 31.04 161 PHE A O 1
ATOM 1378 N N . GLN A 1 170 ? 30.189 10.770 -6.172 1.00 29.00 162 GLN A N 1
ATOM 1379 C CA . GLN A 1 170 ? 31.111 10.961 -5.059 1.00 27.47 162 GLN A CA 1
ATOM 1380 C C . GLN A 1 170 ? 32.333 11.728 -5.474 1.00 29.71 162 GLN A C 1
ATOM 1381 O O . GLN A 1 170 ? 33.099 12.177 -4.618 1.00 29.31 162 GLN A O 1
ATOM 1387 N N . MET A 1 171 ? 32.511 11.906 -6.786 1.00 31.05 163 MET A N 1
ATOM 1388 C CA . MET A 1 171 ? 33.586 12.782 -7.299 1.00 32.97 163 MET A CA 1
ATOM 1389 C C . MET A 1 171 ? 33.249 14.253 -7.168 1.00 32.60 163 MET A C 1
ATOM 1390 O O . MET A 1 171 ? 32.157 14.726 -7.575 1.00 32.40 163 MET A O 1
ATOM 1395 N N . VAL A 1 172 ? 34.168 15.008 -6.567 1.00 32.22 164 VAL A N 1
ATOM 1396 C CA . VAL A 1 172 ? 33.936 16.453 -6.400 1.00 31.06 164 VAL A CA 1
ATOM 1397 C C . VAL A 1 172 ? 35.101 17.290 -6.909 1.00 32.05 164 VAL A C 1
ATOM 1398 O O . VAL A 1 172 ? 36.202 16.811 -7.085 1.00 31.82 164 VAL A O 1
ATOM 1402 N N . GLU A 1 173 ? 34.840 18.571 -7.136 1.00 32.30 165 GLU A N 1
ATOM 1403 C CA . GLU A 1 173 ? 35.834 19.422 -7.744 1.00 34.88 165 GLU A CA 1
ATOM 1404 C C . GLU A 1 173 ? 36.991 19.742 -6.808 1.00 34.99 165 GLU A C 1
ATOM 1405 O O . GLU A 1 173 ? 38.152 19.819 -7.227 1.00 35.30 165 GLU A O 1
ATOM 1411 N N . HIS A 1 174 ? 36.672 19.890 -5.530 1.00 34.91 166 HIS A N 1
ATOM 1412 C CA . HIS A 1 174 ? 37.636 20.360 -4.541 1.00 33.66 166 HIS A CA 1
ATOM 1413 C C . HIS A 1 174 ? 37.320 19.762 -3.174 1.00 33.55 166 HIS A C 1
ATOM 1414 O O . HIS A 1 174 ? 36.151 19.679 -2.770 1.00 33.01 166 HIS A O 1
ATOM 1421 N N . ILE A 1 175 ? 38.376 19.330 -2.490 1.00 32.04 167 ILE A N 1
ATOM 1422 C CA . ILE A 1 175 ? 38.331 18.892 -1.109 1.00 32.42 167 ILE A CA 1
ATOM 1423 C C . ILE A 1 175 ? 39.378 19.706 -0.376 1.00 33.75 167 ILE A C 1
ATOM 1424 O O . ILE A 1 175 ? 40.473 19.919 -0.913 1.00 33.29 167 ILE A O 1
ATOM 1429 N N . PRO A 1 176 ? 39.030 20.234 0.830 1.00 34.72 168 PRO A N 1
ATOM 1430 C CA . PRO A 1 176 ? 39.953 21.075 1.606 1.00 35.27 168 PRO A CA 1
ATOM 1431 C C . PRO A 1 176 ? 40.922 20.172 2.369 1.00 35.60 168 PRO A C 1
ATOM 1432 O O . PRO A 1 176 ? 40.659 19.842 3.532 1.00 38.07 168 PRO A O 1
ATOM 1436 N N . VAL A 1 177 ? 42.003 19.745 1.720 1.00 34.60 169 VAL A N 1
ATOM 1437 C CA . VAL A 1 177 ? 42.893 18.756 2.315 1.00 33.26 169 VAL A CA 1
ATOM 1438 C C . VAL A 1 177 ? 43.827 19.355 3.360 1.00 32.44 169 VAL A C 1
ATOM 1439 O O . VAL A 1 177 ? 44.377 20.424 3.179 1.00 32.23 169 VAL A O 1
ATOM 1443 N N . GLU A 1 178 ? 43.973 18.638 4.463 1.00 30.32 170 GLU A N 1
ATOM 1444 C CA . GLU A 1 178 ? 44.886 18.979 5.520 1.00 30.29 170 GLU A CA 1
ATOM 1445 C C . GLU A 1 178 ? 46.185 18.175 5.359 1.00 29.53 170 GLU A C 1
ATOM 1446 O O . GLU A 1 178 ? 46.221 17.201 4.595 1.00 30.87 170 GLU A O 1
ATOM 1452 N N . PRO A 1 179 ? 47.258 18.585 6.068 1.00 30.74 171 PRO A N 1
ATOM 1453 C CA . PRO A 1 179 ? 48.570 17.951 5.875 1.00 31.01 171 PRO A CA 1
ATOM 1454 C C . PRO A 1 179 ? 48.561 16.455 6.115 1.00 31.05 171 PRO A C 1
ATOM 1455 O O . PRO A 1 179 ? 49.261 15.729 5.416 1.00 33.23 171 PRO A O 1
ATOM 1459 N N . PHE A 1 180 ? 47.751 15.990 7.066 1.00 30.07 172 PHE A N 1
ATOM 1460 C CA . PHE A 1 180 ? 47.563 14.535 7.299 1.00 29.65 172 PHE A CA 1
ATOM 1461 C C . PHE A 1 180 ? 46.635 13.734 6.333 1.00 29.37 172 PHE A C 1
ATOM 1462 O O . PHE A 1 180 ? 46.537 12.535 6.462 1.00 28.73 172 PHE A O 1
ATOM 147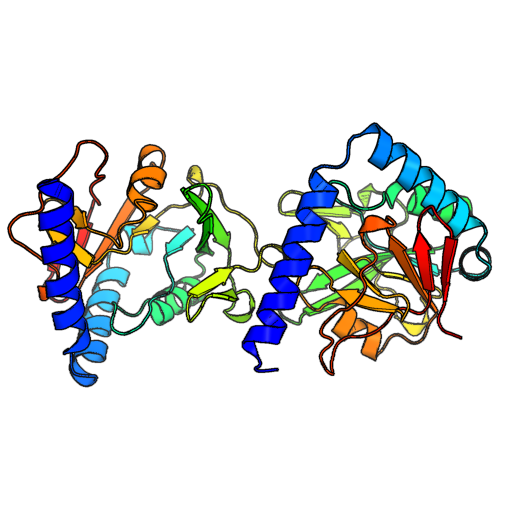0 N N . ASP A 1 181 ? 45.923 14.383 5.420 1.00 27.75 173 ASP A N 1
ATOM 1471 C CA . ASP A 1 181 ? 45.045 13.687 4.476 1.00 28.76 173 ASP A CA 1
ATOM 1472 C C . ASP A 1 181 ? 45.889 12.913 3.468 1.00 29.39 173 ASP A C 1
ATOM 1473 O O . ASP A 1 181 ? 46.766 13.496 2.834 1.00 30.60 173 ASP A O 1
ATOM 1478 N N . LYS A 1 182 ? 45.651 11.610 3.376 1.00 28.81 174 LYS A N 1
ATOM 1479 C CA . LYS A 1 182 ? 46.366 10.720 2.438 1.00 30.10 174 LYS A CA 1
ATOM 1480 C C . LYS A 1 182 ? 45.550 10.531 1.178 1.00 31.01 174 LYS A C 1
ATOM 1481 O O . LYS A 1 182 ? 44.320 10.388 1.224 1.00 32.32 174 LYS A O 1
ATOM 1487 N N . ASN A 1 183 ? 46.230 10.494 0.039 1.00 31.10 175 ASN A N 1
ATOM 1488 C CA . ASN A 1 183 ? 45.552 10.270 -1.252 1.00 30.12 175 ASN A CA 1
ATOM 1489 C C . ASN A 1 183 ? 45.552 8.809 -1.633 1.00 31.06 175 ASN A C 1
ATOM 1490 O O . ASN A 1 183 ? 46.402 8.057 -1.188 1.00 32.96 175 ASN A O 1
ATOM 1495 N N . VAL A 1 184 ? 44.637 8.432 -2.514 1.00 28.45 176 VAL A N 1
ATOM 1496 C CA . VAL A 1 184 ? 44.598 7.057 -3.074 1.00 29.96 176 VAL A CA 1
ATOM 1497 C C . VAL A 1 184 ? 45.154 7.100 -4.510 1.00 29.93 176 VAL A C 1
ATOM 1498 O O . VAL A 1 184 ? 45.111 8.146 -5.142 1.00 29.76 176 VAL A O 1
ATOM 1502 N N . GLU A 1 185 ? 45.667 5.974 -4.989 1.00 29.56 177 GLU A N 1
ATOM 1503 C CA . GLU A 1 185 ? 46.334 5.916 -6.286 1.00 29.99 177 GLU A CA 1
ATOM 1504 C C . GLU A 1 185 ? 45.379 5.814 -7.476 1.00 29.23 177 GLU A C 1
ATOM 1505 O O . GLU A 1 185 ? 45.760 6.128 -8.597 1.00 30.52 177 GLU A O 1
ATOM 1511 N N . LYS A 1 186 ? 44.203 5.287 -7.248 1.00 28.78 178 LYS A N 1
ATOM 1512 C CA . LYS A 1 186 ? 43.245 5.066 -8.346 1.00 28.46 178 LYS A CA 1
ATOM 1513 C C . LYS A 1 186 ? 41.840 5.087 -7.808 1.00 29.32 178 LYS A C 1
ATOM 1514 O O . LYS A 1 186 ? 41.581 4.603 -6.689 1.00 28.92 178 LYS A O 1
ATOM 1520 N N . ILE A 1 187 ? 40.920 5.645 -8.591 1.00 28.73 179 ILE A N 1
ATOM 1521 C CA . ILE A 1 187 ? 39.494 5.661 -8.207 1.00 28.82 179 ILE A CA 1
ATOM 1522 C C . ILE A 1 187 ? 38.768 5.001 -9.419 1.00 30.43 179 ILE A C 1
ATOM 1523 O O . ILE A 1 187 ? 39.020 5.387 -10.575 1.00 31.87 179 ILE A O 1
ATOM 1528 N N . ILE A 1 188 ? 37.928 4.005 -9.159 1.00 28.09 180 ILE A N 1
ATOM 1529 C CA . ILE A 1 188 ? 37.088 3.375 -10.180 1.00 29.41 180 ILE A CA 1
ATOM 1530 C C . ILE A 1 188 ? 35.640 3.820 -9.941 1.00 29.92 180 ILE A C 1
ATOM 1531 O O . ILE A 1 188 ? 35.107 3.580 -8.837 1.00 30.96 180 ILE A O 1
ATOM 1536 N N . THR A 1 189 ? 35.010 4.416 -10.952 1.00 29.64 181 THR A N 1
ATOM 1537 C CA . THR A 1 189 ? 33.593 4.781 -10.920 1.00 28.66 181 THR A CA 1
ATOM 1538 C C . THR A 1 189 ? 32.908 4.000 -12.017 1.00 29.05 181 THR A C 1
ATOM 1539 O O . THR A 1 189 ? 33.559 3.186 -12.733 1.00 26.79 181 THR A O 1
ATOM 1543 N N . GLU A 1 190 ? 31.614 4.256 -12.225 1.00 26.39 182 GLU A N 1
ATOM 1544 C CA . GLU A 1 190 ? 30.929 3.500 -13.268 1.00 26.88 182 GLU A CA 1
ATOM 1545 C C . GLU A 1 190 ? 31.286 4.075 -14.661 1.00 27.48 182 GLU A C 1
ATOM 1546 O O . GLU A 1 190 ? 30.887 3.507 -15.678 1.00 29.04 182 GLU A O 1
ATOM 1552 N N . LYS A 1 191 ? 31.937 5.227 -14.684 1.00 26.13 183 LYS A N 1
ATOM 1553 C CA . LYS A 1 191 ? 32.280 5.937 -15.910 1.00 27.64 183 LYS A CA 1
ATOM 1554 C C . LYS A 1 191 ? 33.758 5.735 -16.321 1.00 26.97 183 LYS A C 1
ATOM 1555 O O . LYS A 1 191 ? 34.127 6.148 -17.423 1.00 27.61 183 LYS A O 1
ATOM 1561 N N . GLY A 1 192 ? 34.577 5.127 -15.460 1.00 27.61 184 GLY A N 1
ATOM 1562 C CA . GLY A 1 192 ? 36.010 4.937 -15.793 1.00 28.24 184 GLY A CA 1
ATOM 1563 C C . GLY A 1 192 ? 36.883 4.967 -14.568 1.00 27.89 184 GLY A C 1
ATOM 1564 O O . GLY A 1 192 ? 36.473 4.555 -13.472 1.00 27.75 184 GLY A O 1
ATOM 1565 N N . THR A 1 193 ? 38.106 5.470 -14.750 1.00 26.44 185 THR A N 1
ATOM 1566 C CA . THR A 1 193 ? 39.091 5.453 -13.663 1.00 27.75 185 THR A CA 1
ATOM 1567 C C . THR A 1 193 ? 39.795 6.794 -13.644 1.00 28.31 185 THR A C 1
ATOM 1568 O O . THR A 1 193 ? 39.956 7.440 -14.674 1.00 27.20 185 THR A O 1
ATOM 1572 N N . MET A 1 194 ? 40.220 7.206 -12.438 1.00 31.66 186 MET A N 1
ATOM 1573 C CA . MET A 1 194 ? 41.029 8.400 -12.241 1.00 33.58 186 MET A CA 1
ATOM 1574 C C . MET A 1 194 ? 42.302 7.813 -11.652 1.00 35.28 186 MET A C 1
ATOM 1575 O O . MET A 1 194 ? 42.244 6.986 -10.740 1.00 34.45 186 MET A O 1
ATOM 1580 N N . VAL A 1 195 ? 43.448 8.150 -12.238 1.00 36.38 187 VAL A N 1
ATOM 1581 C CA . VAL A 1 195 ? 44.700 7.548 -11.787 1.00 39.84 187 VAL A CA 1
ATOM 1582 C C . VAL A 1 195 ? 45.720 8.625 -11.481 1.00 41.57 187 VAL A C 1
ATOM 1583 O O . VAL A 1 195 ? 45.732 9.711 -12.101 1.00 40.66 187 VAL A O 1
ATOM 1587 N N . LYS A 1 196 ? 46.544 8.327 -10.478 1.00 43.20 188 LYS A N 1
ATOM 1588 C CA . LYS A 1 196 ? 47.755 9.067 -10.190 1.00 46.14 188 LYS A CA 1
ATOM 1589 C C . LYS A 1 196 ? 48.856 8.548 -11.142 1.00 47.04 188 LYS A C 1
ATOM 1590 O O . LYS A 1 196 ? 49.157 7.352 -11.153 1.00 46.63 188 LYS A O 1
ATOM 1596 N N . ASN A 1 197 ? 49.417 9.422 -11.974 1.00 48.87 189 ASN A N 1
ATOM 1597 C CA . ASN A 1 197 ? 50.541 9.028 -12.856 1.00 50.49 189 ASN A CA 1
ATOM 1598 C C . ASN A 1 197 ? 51.870 9.711 -12.475 1.00 51.40 189 ASN A C 1
ATOM 1599 O O . ASN A 1 197 ? 52.253 9.764 -11.293 1.00 52.33 189 ASN A O 1
ATOM 1604 N N . HIS B 1 7 ? 1.467 34.885 22.003 1.00 44.27 -1 HIS B N 1
ATOM 1605 C CA . HIS B 1 7 ? 2.601 35.850 21.962 1.00 43.84 -1 HIS B CA 1
ATOM 1606 C C . HIS B 1 7 ? 3.160 36.017 23.367 1.00 43.14 -1 HIS B C 1
ATOM 1607 O O . HIS B 1 7 ? 4.370 35.919 23.584 1.00 43.26 -1 HIS B O 1
ATOM 1614 N N . HIS B 1 8 ? 2.246 36.270 24.300 1.00 42.36 0 HIS B N 1
ATOM 1615 C CA . HIS B 1 8 ? 2.503 36.350 25.734 1.00 41.83 0 HIS B CA 1
ATOM 1616 C C . HIS B 1 8 ? 3.558 35.349 26.238 1.00 41.02 0 HIS B C 1
ATOM 1617 O O . HIS B 1 8 ? 4.643 35.753 26.667 1.00 40.77 0 HIS B O 1
ATOM 1624 N N . VAL B 1 9 ? 3.246 34.055 26.153 1.00 40.09 1 VAL B N 1
ATOM 1625 C CA . VAL B 1 9 ? 4.094 33.001 26.728 1.00 39.19 1 VAL B CA 1
ATOM 1626 C C . VAL B 1 9 ? 5.536 33.033 26.213 1.00 38.73 1 VAL B C 1
ATOM 1627 O O . VAL B 1 9 ? 6.468 32.974 27.013 1.00 38.55 1 VAL B O 1
ATOM 1631 N N . ARG B 1 10 ? 5.709 33.148 24.893 1.00 38.48 2 ARG B N 1
ATOM 1632 C CA . ARG B 1 10 ? 7.038 33.239 24.264 1.00 38.29 2 ARG B CA 1
ATOM 1633 C C . ARG B 1 10 ? 7.794 34.511 24.656 1.00 37.36 2 ARG B C 1
ATOM 1634 O O . ARG B 1 10 ? 9.003 34.461 24.906 1.00 37.41 2 ARG B O 1
ATOM 1642 N N . GLU B 1 11 ? 7.076 35.637 24.712 1.00 36.96 3 GLU B N 1
ATOM 1643 C CA . GLU B 1 11 ? 7.651 36.933 25.094 1.00 36.28 3 GLU B CA 1
ATOM 1644 C C . GLU B 1 11 ? 8.120 37.004 26.561 1.00 35.45 3 GLU B C 1
ATOM 1645 O O . GLU B 1 11 ? 9.201 37.558 26.858 1.00 35.25 3 GLU B O 1
ATOM 1651 N N . GLU B 1 12 ? 7.317 36.433 27.466 1.00 34.60 4 GLU B N 1
ATOM 1652 C CA . GLU B 1 12 ? 7.692 36.318 28.879 1.00 34.01 4 GLU B CA 1
ATOM 1653 C C . GLU B 1 12 ? 8.840 35.316 29.051 1.00 33.26 4 GLU B C 1
ATOM 1654 O O . GLU B 1 12 ? 9.750 35.548 29.851 1.00 32.96 4 GLU B O 1
ATOM 1660 N N . LYS B 1 13 ? 8.802 34.228 28.281 1.00 33.44 5 LYS B N 1
ATOM 1661 C CA . LYS B 1 13 ? 9.867 33.207 28.342 1.00 32.89 5 LYS B CA 1
ATOM 1662 C C . LYS B 1 13 ? 11.222 33.795 27.923 1.00 32.94 5 LYS B C 1
ATOM 1663 O O . LYS B 1 13 ? 12.268 33.523 28.540 1.00 31.72 5 LYS B O 1
ATOM 1669 N N . LEU B 1 14 ? 11.186 34.595 26.858 1.00 32.74 6 LEU B N 1
ATOM 1670 C CA . LEU B 1 14 ? 12.364 35.278 26.341 1.00 32.90 6 LEU B CA 1
ATOM 1671 C C . LEU B 1 14 ? 12.924 36.211 27.406 1.00 32.84 6 LEU B C 1
ATOM 1672 O O . LEU B 1 14 ? 14.128 36.186 27.683 1.00 32.83 6 LEU B O 1
ATOM 1677 N N . ARG B 1 15 ? 12.035 37.003 28.013 1.00 33.06 7 ARG B N 1
ATOM 1678 C CA . ARG B 1 15 ? 12.397 37.917 29.093 1.00 33.42 7 ARG B CA 1
ATOM 1679 C C . ARG B 1 15 ? 13.171 37.190 30.197 1.00 33.09 7 ARG B C 1
ATOM 1680 O O . ARG B 1 15 ? 14.242 37.645 30.617 1.00 33.22 7 ARG B O 1
ATOM 1688 N N . LEU B 1 16 ? 12.630 36.056 30.646 1.00 33.03 8 LEU B N 1
ATOM 1689 C CA . LEU B 1 16 ? 13.281 35.228 31.670 1.00 32.60 8 LEU B CA 1
ATOM 1690 C C . LEU B 1 16 ? 14.628 34.683 31.209 1.00 32.80 8 LEU B C 1
ATOM 1691 O O . LEU B 1 16 ? 15.641 34.862 31.891 1.00 32.23 8 LEU B O 1
ATOM 1696 N N . ARG B 1 17 ? 14.634 34.045 30.038 1.00 32.80 9 ARG B N 1
ATOM 1697 C CA . ARG B 1 17 ? 15.859 33.559 29.407 1.00 33.53 9 ARG B CA 1
ATOM 1698 C C . ARG B 1 17 ? 16.963 34.633 29.479 1.00 33.68 9 ARG B C 1
ATOM 1699 O O . ARG B 1 17 ? 18.019 34.381 30.075 1.00 33.98 9 ARG B O 1
ATOM 1707 N N . LYS B 1 18 ? 16.701 35.823 28.921 1.00 33.61 10 LYS B N 1
ATOM 1708 C CA . LYS B 1 18 ? 17.689 36.920 28.906 1.00 33.77 10 LYS B CA 1
ATOM 1709 C C . LYS B 1 18 ? 18.196 37.317 30.303 1.00 33.67 10 LYS B C 1
ATOM 1710 O O . LYS B 1 18 ? 19.414 37.436 30.505 1.00 33.83 10 LYS B O 1
ATOM 1716 N N . GLN B 1 19 ? 17.262 37.510 31.240 1.00 33.53 11 GLN B N 1
ATOM 1717 C CA . GLN B 1 19 ? 17.551 37.881 32.636 1.00 34.06 11 GLN B CA 1
ATOM 1718 C C . GLN B 1 19 ? 18.477 36.879 33.346 1.00 34.07 11 GLN B C 1
ATOM 1719 O O . GLN B 1 19 ? 19.392 37.279 34.075 1.00 33.91 11 GLN B O 1
ATOM 1725 N N . ILE B 1 20 ? 18.242 35.588 33.123 1.00 34.15 12 ILE B N 1
ATOM 1726 C CA . ILE B 1 20 ? 19.070 34.549 33.744 1.00 34.55 12 ILE B CA 1
ATOM 1727 C C . ILE B 1 20 ? 20.433 34.400 33.042 1.00 34.98 12 ILE B C 1
ATOM 1728 O O . ILE B 1 20 ? 21.462 34.234 33.699 1.00 35.01 12 ILE B O 1
ATOM 1733 N N . ILE B 1 21 ? 20.442 34.461 31.714 1.00 35.57 13 ILE B N 1
ATOM 1734 C CA . ILE B 1 21 ? 21.702 34.355 30.965 1.00 36.29 13 ILE B CA 1
ATOM 1735 C C . ILE B 1 21 ? 22.649 35.513 31.324 1.00 36.76 13 ILE B C 1
ATOM 1736 O O . ILE B 1 21 ? 23.835 35.291 31.590 1.00 36.77 13 ILE B O 1
ATOM 1741 N N . GLU B 1 22 ? 22.118 36.731 31.384 1.00 37.99 14 GLU B N 1
ATOM 1742 C CA . GLU B 1 22 ? 22.920 37.868 31.816 1.00 38.84 14 GLU B CA 1
ATOM 1743 C C . GLU B 1 22 ? 23.409 37.726 33.270 1.00 39.35 14 GLU B C 1
ATOM 1744 O O . GLU B 1 22 ? 24.519 38.144 33.591 1.00 39.35 14 GLU B O 1
ATOM 1750 N N . HIS B 1 23 ? 22.600 37.132 34.145 1.00 39.72 15 HIS B N 1
ATOM 1751 C CA . HIS B 1 23 ? 23.061 36.887 35.508 1.00 40.62 15 HIS B CA 1
ATOM 1752 C C . HIS B 1 23 ? 24.177 35.831 35.502 1.00 40.86 15 HIS B C 1
ATOM 1753 O O . HIS B 1 23 ? 25.167 35.964 36.220 1.00 40.89 15 HIS B O 1
ATOM 1760 N N . MET B 1 24 ? 24.019 34.798 34.675 1.00 40.99 16 MET B N 1
ATOM 1761 C CA . MET B 1 24 ? 25.025 33.744 34.540 1.00 41.90 16 MET B CA 1
ATOM 1762 C C . MET B 1 24 ? 26.347 34.287 34.007 1.00 42.04 16 MET B C 1
ATOM 1763 O O . MET B 1 24 ? 27.410 33.876 34.462 1.00 42.31 16 MET B O 1
ATOM 1768 N N . ASN B 1 25 ? 26.269 35.209 33.046 1.00 42.42 17 ASN B N 1
ATOM 1769 C CA . ASN B 1 25 ? 27.454 35.848 32.458 1.00 42.88 17 ASN B CA 1
ATOM 1770 C C . ASN B 1 25 ? 28.187 36.823 33.392 1.00 42.54 17 ASN B C 1
ATOM 1771 O O . ASN B 1 25 ? 29.391 37.026 33.247 1.00 42.44 17 ASN B O 1
ATOM 1776 N N . SER B 1 26 ? 27.456 37.414 34.342 1.00 42.52 18 SER B N 1
ATOM 1777 C CA . SER B 1 26 ? 28.045 38.245 35.402 1.00 42.53 18 SER B CA 1
ATOM 1778 C C . SER B 1 26 ? 28.865 37.410 36.381 1.00 42.49 18 SER B C 1
ATOM 1779 O O . SER B 1 26 ? 29.845 37.893 36.938 1.00 42.73 18 SER B O 1
ATOM 1782 N N . LEU B 1 27 ? 28.443 36.165 36.595 1.00 42.48 19 LEU B N 1
ATOM 1783 C CA . LEU B 1 27 ? 29.089 35.255 37.532 1.00 42.17 19 LEU B CA 1
ATOM 1784 C C . LEU B 1 27 ? 30.607 35.358 37.455 1.00 42.35 19 LEU B C 1
ATOM 1785 O O . LEU B 1 27 ? 31.191 35.156 36.383 1.00 42.41 19 LEU B O 1
ATOM 1790 N N . SER B 1 28 ? 31.229 35.695 38.588 1.00 42.25 20 SER B N 1
ATOM 1791 C CA . SER B 1 28 ? 32.686 35.656 38.739 1.00 42.25 20 SER B CA 1
ATOM 1792 C C . SER B 1 28 ? 33.201 34.234 38.538 1.00 42.60 20 SER B C 1
ATOM 1793 O O . SER B 1 28 ? 32.440 33.275 38.670 1.00 42.68 20 SER B O 1
ATOM 1796 N N . LYS B 1 29 ? 34.484 34.089 38.225 1.00 42.99 21 LYS B N 1
ATOM 1797 C CA . LYS B 1 29 ? 35.020 32.767 37.890 1.00 42.99 21 LYS B CA 1
ATOM 1798 C C . LYS B 1 29 ? 35.195 31.880 39.128 1.00 42.76 21 LYS B C 1
ATOM 1799 O O . LYS B 1 29 ? 35.037 30.655 39.042 1.00 42.36 21 LYS B O 1
ATOM 1805 N N . GLU B 1 30 ? 35.511 32.503 40.269 1.00 42.71 22 GLU B N 1
ATOM 1806 C CA . GLU B 1 30 ? 35.537 31.803 41.558 1.00 42.69 22 GLU B CA 1
ATOM 1807 C C . GLU B 1 30 ? 34.154 31.254 41.910 1.00 42.34 22 GLU B C 1
ATOM 1808 O O . GLU B 1 30 ? 34.035 30.112 42.363 1.00 42.37 22 GLU B O 1
ATOM 1814 N N . ARG B 1 31 ? 33.113 32.062 41.697 1.00 41.84 23 ARG B N 1
ATOM 1815 C CA . ARG B 1 31 ? 31.738 31.632 41.966 1.00 41.33 23 ARG B CA 1
ATOM 1816 C C . ARG B 1 31 ? 31.317 30.489 41.071 1.00 40.55 23 ARG B C 1
ATOM 1817 O O . ARG B 1 31 ? 30.783 29.504 41.561 1.00 40.58 23 ARG B O 1
ATOM 1825 N N . TYR B 1 32 ? 31.562 30.634 39.767 1.00 39.65 24 TYR B N 1
ATOM 1826 C CA . TYR B 1 32 ? 31.254 29.617 38.761 1.00 38.75 24 TYR B CA 1
ATOM 1827 C C . TYR B 1 32 ? 31.801 28.259 39.192 1.00 38.19 24 TYR B C 1
ATOM 1828 O O . TYR B 1 32 ? 31.066 27.276 39.258 1.00 37.01 24 TYR B O 1
ATOM 1837 N N . THR B 1 33 ? 33.095 28.247 39.510 1.00 37.67 25 THR B N 1
ATOM 1838 C CA . THR B 1 33 ? 33.835 27.050 39.905 1.00 37.42 25 THR B CA 1
ATOM 1839 C C . THR B 1 33 ? 33.320 26.474 41.218 1.00 36.48 25 THR B C 1
ATOM 1840 O O . THR B 1 33 ? 33.066 25.267 41.308 1.00 36.77 25 THR B O 1
ATOM 1844 N N . THR B 1 34 ? 33.185 27.338 42.228 1.00 35.44 26 THR B N 1
ATOM 1845 C CA . THR B 1 34 ? 32.704 26.928 43.552 1.00 34.90 26 THR B CA 1
ATOM 1846 C C . THR B 1 34 ? 31.321 26.301 43.418 1.00 34.92 26 THR B C 1
ATOM 1847 O O . THR B 1 34 ? 31.116 25.161 43.825 1.00 34.52 26 THR B O 1
ATOM 1851 N N . LEU B 1 35 ? 30.383 27.032 42.813 1.00 35.04 27 LEU B N 1
ATOM 1852 C CA . LEU B 1 35 ? 29.011 26.565 42.694 1.00 34.10 27 LEU B CA 1
ATOM 1853 C C . LEU B 1 35 ? 28.887 25.298 41.853 1.00 34.32 27 LEU B C 1
ATOM 1854 O O . LEU B 1 35 ? 28.111 24.416 42.200 1.00 34.33 27 LEU B O 1
ATOM 1859 N N . SER B 1 36 ? 29.645 25.191 40.760 1.00 34.06 28 SER B N 1
ATOM 1860 C CA . SER B 1 36 ? 29.579 23.990 39.912 1.00 34.22 28 SER B CA 1
ATOM 1861 C C . SER B 1 36 ? 30.045 22.761 40.678 1.00 33.17 28 SER B C 1
ATOM 1862 O O . SER B 1 36 ? 29.415 21.717 40.585 1.00 33.10 28 SER B O 1
ATOM 1865 N N . GLU B 1 37 ? 31.159 22.901 41.418 1.00 32.65 29 GLU B N 1
ATOM 1866 C CA . GLU B 1 37 ? 31.675 21.815 42.254 1.00 32.72 29 GLU B CA 1
ATOM 1867 C C . GLU B 1 37 ? 30.676 21.356 43.321 1.00 32.19 29 GLU B C 1
ATOM 1868 O O . GLU B 1 37 ? 30.501 20.146 43.523 1.00 31.74 29 GLU B O 1
ATOM 1874 N N . GLN B 1 38 ? 30.019 22.313 43.980 1.00 31.77 30 GLN B N 1
ATOM 1875 C CA . GLN B 1 38 ? 29.008 21.996 45.003 1.00 32.44 30 GLN B CA 1
ATOM 1876 C C . GLN B 1 38 ? 27.801 21.278 44.402 1.00 31.31 30 GLN B C 1
ATOM 1877 O O . GLN B 1 38 ? 27.295 20.277 44.972 1.00 30.39 30 GLN B O 1
ATOM 1883 N N . ILE B 1 39 ? 27.332 21.766 43.248 1.00 30.04 31 ILE B N 1
ATOM 1884 C CA . ILE B 1 39 ? 26.180 21.140 42.557 1.00 30.05 31 ILE B CA 1
ATOM 1885 C C . ILE B 1 39 ? 26.508 19.700 42.163 1.00 29.34 31 ILE B C 1
ATOM 1886 O O . ILE B 1 39 ? 25.731 18.776 42.407 1.00 28.82 31 ILE B O 1
ATOM 1891 N N . VAL B 1 40 ? 27.692 19.471 41.587 1.00 30.29 32 VAL B N 1
ATOM 1892 C CA . VAL B 1 40 ? 27.964 18.097 41.118 1.00 29.71 32 VAL B CA 1
ATOM 1893 C C . VAL B 1 40 ? 28.311 17.147 42.279 1.00 29.58 32 VAL B C 1
ATOM 1894 O O . VAL B 1 40 ? 27.980 15.960 42.215 1.00 29.38 32 VAL B O 1
ATOM 1898 N N . PHE B 1 41 ? 28.927 17.685 43.339 1.00 28.70 33 PHE B N 1
ATOM 1899 C CA . PHE B 1 41 ? 29.107 16.937 44.593 1.00 29.25 33 PHE B CA 1
ATOM 1900 C C . PHE B 1 41 ? 27.758 16.367 45.059 1.00 28.99 33 PHE B C 1
ATOM 1901 O O . PHE B 1 41 ? 27.676 15.188 45.447 1.00 28.50 33 PHE B O 1
ATOM 1909 N N . SER B 1 42 ? 26.706 17.199 44.992 1.00 27.92 34 SER B N 1
ATOM 1910 C CA . SER B 1 42 ? 25.346 16.810 45.371 1.00 28.14 34 SER B CA 1
ATOM 1911 C C . SER B 1 42 ? 24.795 15.756 44.390 1.00 27.46 34 SER B C 1
ATOM 1912 O O . SER B 1 42 ? 24.185 14.751 44.799 1.00 26.98 34 SER B O 1
ATOM 1915 N N . LEU B 1 43 ? 25.036 15.989 43.091 1.00 26.80 35 LEU B N 1
ATOM 1916 C CA . LEU B 1 43 ? 24.591 15.037 42.079 1.00 26.96 35 LEU B CA 1
ATOM 1917 C C . LEU B 1 43 ? 25.068 13.615 42.346 1.00 26.43 35 LEU B C 1
ATOM 1918 O O . LEU B 1 43 ? 24.294 12.659 42.187 1.00 26.46 35 LEU B O 1
ATOM 1923 N N . TYR B 1 44 ? 26.357 13.464 42.670 1.00 27.22 36 TYR B N 1
ATOM 1924 C CA . TYR B 1 44 ? 27.012 12.138 42.868 1.00 27.08 36 TYR B CA 1
ATOM 1925 C C . TYR B 1 44 ? 26.417 11.358 44.042 1.00 26.44 36 TYR B C 1
ATOM 1926 O O . TYR B 1 44 ? 26.537 10.133 44.123 1.00 28.27 36 TYR B O 1
ATOM 1935 N N . GLU B 1 45 ? 25.808 12.069 44.972 1.00 26.99 37 GLU B N 1
ATOM 1936 C CA . GLU B 1 45 ? 25.158 11.444 46.125 1.00 27.36 37 GLU B CA 1
ATOM 1937 C C . GLU B 1 45 ? 23.725 10.945 45.855 1.00 26.87 37 GLU B C 1
ATOM 1938 O O . GLU B 1 45 ? 23.142 10.225 46.692 1.00 27.13 37 GLU B O 1
ATOM 1944 N N . GLN B 1 46 ? 23.162 11.324 44.702 1.00 28.08 38 GLN B N 1
ATOM 1945 C CA . GLN B 1 46 ? 21.748 11.062 44.414 1.00 28.08 38 GLN B CA 1
ATOM 1946 C C . GLN B 1 46 ? 21.560 9.605 44.059 1.00 28.05 38 GLN B C 1
ATOM 1947 O O . GLN B 1 46 ? 22.348 9.064 43.294 1.00 29.44 38 GLN B O 1
ATOM 1953 N N . LYS B 1 47 ? 20.474 9.021 44.541 1.00 27.32 39 LYS B N 1
ATOM 1954 C CA . LYS B 1 47 ? 20.132 7.637 44.240 1.00 28.59 39 LYS B CA 1
ATOM 1955 C C . LYS B 1 47 ? 20.140 7.364 42.720 1.00 28.93 39 LYS B C 1
ATOM 1956 O O . LYS B 1 47 ? 20.711 6.367 42.286 1.00 28.16 39 LYS B O 1
ATOM 1962 N N . GLU B 1 48 ? 19.501 8.252 41.945 1.00 29.84 40 GLU B N 1
ATOM 1963 C CA . GLU B 1 48 ? 19.415 8.129 40.477 1.00 30.87 40 GLU B CA 1
ATOM 1964 C C . GLU B 1 48 ? 20.771 8.123 39.783 1.00 30.78 40 GLU B C 1
ATOM 1965 O O . GLU B 1 48 ? 20.922 7.473 38.719 1.00 28.82 40 GLU B O 1
ATOM 1971 N N . TRP B 1 49 ? 21.724 8.887 40.324 1.00 30.14 41 TRP B N 1
ATOM 1972 C CA . TRP B 1 49 ? 23.103 8.855 39.824 1.00 30.34 41 TRP B CA 1
ATOM 1973 C C . TRP B 1 49 ? 23.776 7.502 40.139 1.00 30.27 41 TRP B C 1
ATOM 1974 O O . TRP B 1 49 ? 24.290 6.836 39.239 1.00 30.01 41 TRP B O 1
ATOM 1985 N N . ALA B 1 50 ? 23.767 7.116 41.419 1.00 30.24 42 ALA B N 1
ATOM 1986 C CA . ALA B 1 50 ? 24.471 5.901 41.844 1.00 30.84 42 ALA B CA 1
ATOM 1987 C C . ALA B 1 50 ? 24.028 4.672 41.045 1.00 30.73 42 ALA B C 1
ATOM 1988 O O . ALA B 1 50 ? 24.851 3.814 40.711 1.00 31.24 42 ALA B O 1
ATOM 1990 N N . GLU B 1 51 ? 22.736 4.624 40.727 1.00 30.49 43 GLU B N 1
ATOM 1991 C CA . GLU B 1 51 ? 22.107 3.456 40.159 1.00 31.27 43 GLU B CA 1
ATOM 1992 C C . GLU B 1 51 ? 22.074 3.453 38.639 1.00 30.52 43 GLU B C 1
ATOM 1993 O O . GLU B 1 51 ? 21.877 2.406 38.043 1.00 30.55 43 GLU B O 1
ATOM 1999 N N . ALA B 1 52 ? 22.266 4.609 38.012 1.00 30.30 44 ALA B N 1
ATOM 2000 C CA . ALA B 1 52 ? 22.253 4.693 36.544 1.00 30.05 44 ALA B CA 1
ATOM 2001 C C . ALA B 1 52 ? 23.493 4.037 35.954 1.00 30.21 44 ALA B C 1
ATOM 2002 O O . ALA B 1 52 ? 24.608 4.262 36.428 1.00 30.51 44 ALA B O 1
ATOM 2004 N N . LYS B 1 53 ? 23.290 3.202 34.939 1.00 29.92 45 LYS B N 1
ATOM 2005 C CA . LYS B 1 53 ? 24.409 2.567 34.243 1.00 30.12 45 LYS B CA 1
ATOM 2006 C C . LYS B 1 53 ? 24.724 3.314 32.961 1.00 30.30 45 LYS B C 1
ATOM 2007 O O . LYS B 1 53 ? 25.842 3.217 32.442 1.00 30.82 45 LYS B O 1
ATOM 2013 N N . THR B 1 54 ? 23.705 3.985 32.432 1.00 30.04 46 THR B N 1
ATOM 2014 C CA . THR B 1 54 ? 23.832 4.861 31.276 1.00 30.38 46 THR B CA 1
ATOM 2015 C C . THR B 1 54 ? 23.208 6.236 31.588 1.00 31.01 46 THR B C 1
ATOM 2016 O O . THR B 1 54 ? 22.054 6.347 32.009 1.00 31.24 46 THR B O 1
ATOM 2020 N N . ILE B 1 55 ? 23.983 7.284 31.367 1.00 30.58 47 ILE B N 1
ATOM 2021 C CA . ILE B 1 55 ? 23.531 8.645 31.648 1.00 31.45 47 ILE B CA 1
ATOM 2022 C C . ILE B 1 55 ? 23.574 9.488 30.365 1.00 30.76 47 ILE B C 1
ATOM 2023 O O . ILE B 1 55 ? 24.534 9.396 29.583 1.00 30.69 47 ILE B O 1
ATOM 2028 N N . GLY B 1 56 ? 22.528 10.275 30.132 1.00 29.93 48 GLY B N 1
ATOM 2029 C CA . GLY B 1 56 ? 22.503 11.216 29.026 1.00 29.71 48 GLY B CA 1
ATOM 2030 C C . GLY B 1 56 ? 22.752 12.605 29.572 1.00 29.48 48 GLY B C 1
ATOM 2031 O O . GLY B 1 56 ? 22.212 13.036 30.635 1.00 28.73 48 GLY B O 1
ATOM 2032 N N . ILE B 1 57 ? 23.584 13.351 28.857 1.00 28.31 49 ILE B N 1
ATOM 2033 C CA . ILE B 1 57 ? 23.982 14.634 29.351 1.00 28.97 49 ILE B CA 1
ATOM 2034 C C . ILE B 1 57 ? 24.390 15.525 28.174 1.00 28.99 49 ILE B C 1
ATOM 2035 O O . ILE B 1 57 ? 24.617 15.041 27.082 1.00 28.14 49 ILE B O 1
ATOM 2040 N N . THR B 1 58 ? 24.417 16.836 28.413 1.00 29.39 50 THR B N 1
ATOM 2041 C CA . THR B 1 58 ? 24.887 17.768 27.405 1.00 29.84 50 THR B CA 1
ATOM 2042 C C . THR B 1 58 ? 26.271 18.290 27.764 1.00 30.54 50 THR B C 1
ATOM 2043 O O . THR B 1 58 ? 26.709 18.189 28.922 1.00 32.25 50 THR B O 1
ATOM 2047 N N . LEU B 1 59 ? 26.960 18.846 26.778 1.00 29.85 51 LEU B N 1
ATOM 2048 C CA . LEU B 1 59 ? 28.270 19.439 27.033 1.00 30.43 51 LEU B CA 1
ATOM 2049 C C . LEU B 1 59 ? 28.024 20.895 27.332 1.00 30.01 51 LEU B C 1
ATOM 2050 O O . LEU B 1 59 ? 27.419 21.618 26.532 1.00 30.88 51 LEU B O 1
ATOM 2055 N N . SER B 1 60 ? 28.471 21.320 28.499 1.00 29.49 52 SER B N 1
ATOM 2056 C CA . SER B 1 60 ? 28.186 22.687 28.960 1.00 29.45 52 SER B CA 1
ATOM 2057 C C . SER B 1 60 ? 28.998 23.707 28.170 1.00 30.55 52 SER B C 1
ATOM 2058 O O . SER B 1 60 ? 30.081 23.392 27.663 1.00 29.56 52 SER B O 1
ATOM 2061 N N . MET B 1 61 ? 28.453 24.916 28.069 1.00 31.30 53 MET B N 1
ATOM 2062 C CA . MET B 1 61 ? 29.099 26.054 27.400 1.00 34.47 53 MET B CA 1
ATOM 2063 C C . MET B 1 61 ? 29.119 27.294 28.309 1.00 33.86 53 MET B C 1
ATOM 2064 O O . MET B 1 61 ? 28.390 27.357 29.308 1.00 33.48 53 MET B O 1
ATOM 2069 N N . GLU B 1 62 ? 29.947 28.277 27.967 1.00 34.17 54 GLU B N 1
ATOM 2070 C CA . GLU B 1 62 ? 30.101 29.494 28.782 1.00 34.83 54 GLU B CA 1
ATOM 2071 C C . GLU B 1 62 ? 30.080 29.239 30.318 1.00 33.79 54 GLU B C 1
ATOM 2072 O O . GLU B 1 62 ? 30.921 28.490 30.811 1.00 33.19 54 GLU B O 1
ATOM 2078 N N . ASN B 1 63 ? 29.148 29.842 31.057 1.00 33.08 55 ASN B N 1
ATOM 2079 C CA . ASN B 1 63 ? 29.153 29.749 32.528 1.00 32.27 55 ASN B CA 1
ATOM 2080 C C . ASN B 1 63 ? 28.112 28.782 33.104 1.00 32.42 55 ASN B C 1
ATOM 2081 O O . ASN B 1 63 ? 27.857 28.792 34.326 1.00 30.88 55 ASN B O 1
ATOM 2086 N N . GLU B 1 64 ? 27.508 27.969 32.240 1.00 31.99 56 GLU B N 1
ATOM 2087 C CA . GLU B 1 64 ? 26.554 26.948 32.723 1.00 32.76 56 GLU B CA 1
ATOM 2088 C C . GLU B 1 64 ? 27.247 25.926 33.614 1.00 31.40 56 GLU B C 1
ATOM 2089 O O . GLU B 1 64 ? 28.462 25.691 33.507 1.00 30.51 56 GLU B O 1
ATOM 2095 N N . VAL B 1 65 ? 26.479 25.362 34.547 1.00 31.03 57 VAL B N 1
ATOM 2096 C CA . VAL B 1 65 ? 26.985 24.303 35.398 1.00 31.17 57 VAL B CA 1
ATOM 2097 C C . VAL B 1 65 ? 27.837 23.341 34.593 1.00 30.35 57 VAL B C 1
ATOM 2098 O O . VAL B 1 65 ? 27.382 22.771 33.594 1.00 31.13 57 VAL B O 1
ATOM 2102 N N . ASN B 1 66 ? 29.071 23.165 35.042 1.00 30.63 58 ASN B N 1
ATOM 2103 C CA . ASN B 1 66 ? 30.106 22.506 34.232 1.00 30.38 58 ASN B CA 1
ATOM 2104 C C . ASN B 1 66 ? 29.854 20.996 34.226 1.00 30.71 58 ASN B C 1
ATOM 2105 O O . ASN B 1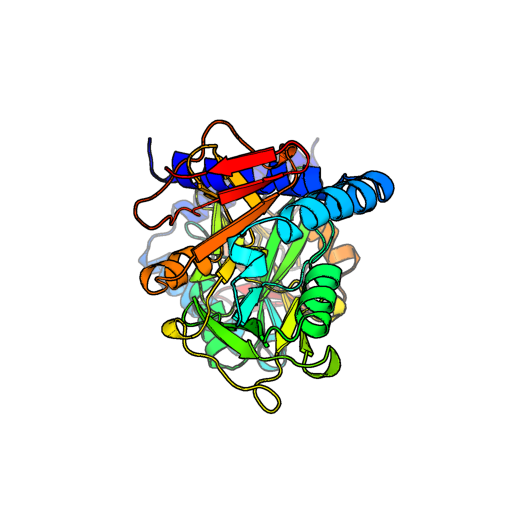 66 ? 29.842 20.373 35.283 1.00 31.81 58 ASN B O 1
ATOM 2110 N N . THR B 1 67 ? 29.605 20.430 33.045 1.00 30.09 59 THR B N 1
ATOM 2111 C CA . THR B 1 67 ? 29.305 18.995 32.912 1.00 29.84 59 THR B CA 1
ATOM 2112 C C . THR B 1 67 ? 30.485 18.122 32.531 1.00 30.52 59 THR B C 1
ATOM 2113 O O . THR B 1 67 ? 30.355 16.893 32.514 1.00 30.53 59 THR B O 1
ATOM 2117 N N . TYR B 1 68 ? 31.610 18.743 32.185 1.00 30.37 60 TYR B N 1
ATOM 2118 C CA . TYR B 1 68 ? 32.781 17.980 31.793 1.00 30.69 60 TYR B CA 1
ATOM 2119 C C . TYR B 1 68 ? 33.260 17.070 32.929 1.00 31.56 60 TYR B C 1
ATOM 2120 O O . TYR B 1 68 ? 33.494 15.889 32.683 1.00 31.71 60 TYR B O 1
ATOM 2129 N N . PRO B 1 69 ? 33.360 17.593 34.174 1.00 31.98 61 PRO B N 1
ATOM 2130 C CA . PRO B 1 69 ? 33.761 16.744 35.293 1.00 32.22 61 PRO B CA 1
ATOM 2131 C C . PRO B 1 69 ? 32.755 15.623 35.574 1.00 30.70 61 PRO B C 1
ATOM 2132 O O . PRO B 1 69 ? 33.178 14.547 36.025 1.00 31.63 61 PRO B O 1
ATOM 2136 N N . ILE B 1 70 ? 31.471 15.870 35.280 1.00 30.22 62 ILE B N 1
ATOM 2137 C CA . ILE B 1 70 ? 30.407 14.848 35.437 1.00 28.68 62 ILE B CA 1
ATOM 2138 C C . ILE B 1 70 ? 30.663 13.660 34.494 1.00 28.53 62 ILE B C 1
ATOM 2139 O O . ILE B 1 70 ? 30.627 12.492 34.902 1.00 29.75 62 ILE B O 1
ATOM 2144 N N . ILE B 1 71 ? 30.969 13.971 33.242 1.00 28.41 63 ILE B N 1
ATOM 2145 C CA . ILE B 1 71 ? 31.233 12.962 32.239 1.00 28.35 63 ILE B CA 1
ATOM 2146 C C . ILE B 1 71 ? 32.459 12.140 32.645 1.00 28.21 63 ILE B C 1
ATOM 2147 O O . ILE B 1 71 ? 32.447 10.906 32.549 1.00 28.21 63 ILE B O 1
ATOM 2152 N N . GLU B 1 72 ? 33.485 12.831 33.116 1.00 28.26 64 GLU B N 1
ATOM 2153 C CA . GLU B 1 72 ? 34.686 12.157 33.582 1.00 28.76 64 GLU B CA 1
ATOM 2154 C C . GLU B 1 72 ? 34.461 11.259 34.815 1.00 28.68 64 GLU B C 1
ATOM 2155 O O . GLU B 1 72 ? 35.028 10.153 34.890 1.00 28.44 64 GLU B O 1
ATOM 2161 N N . LYS B 1 73 ? 33.682 11.739 35.777 1.00 28.45 65 LYS B N 1
ATOM 2162 C CA . LYS B 1 73 ? 33.228 10.923 36.919 1.00 29.16 65 LYS B CA 1
ATOM 2163 C C . LYS B 1 73 ? 32.463 9.677 36.443 1.00 28.77 65 LYS B C 1
ATOM 2164 O O . LYS B 1 73 ? 32.740 8.573 36.895 1.00 30.22 65 LYS B O 1
ATOM 2170 N N . ALA B 1 74 ? 31.505 9.857 35.535 1.00 28.53 66 ALA B N 1
ATOM 2171 C CA . ALA B 1 74 ? 30.728 8.748 35.012 1.00 28.11 66 ALA B CA 1
ATOM 2172 C C . ALA B 1 74 ? 31.633 7.697 34.377 1.00 29.21 66 ALA B C 1
ATOM 2173 O O . ALA B 1 74 ? 31.506 6.514 34.703 1.00 29.24 66 ALA B O 1
ATOM 2175 N N . TRP B 1 75 ? 32.575 8.122 33.519 1.00 28.31 67 TRP B N 1
ATOM 2176 C CA . TRP B 1 75 ? 33.540 7.188 32.937 1.00 29.26 67 TRP B CA 1
ATOM 2177 C C . TRP B 1 75 ? 34.369 6.504 34.023 1.00 29.72 67 TRP B C 1
ATOM 2178 O O . TRP B 1 75 ? 34.671 5.300 33.937 1.00 30.16 67 TRP B O 1
ATOM 2189 N N . LYS B 1 76 ? 34.773 7.286 35.022 1.00 30.64 68 LYS B N 1
ATOM 2190 C CA . LYS B 1 76 ? 35.610 6.772 36.124 1.00 31.32 68 LYS B CA 1
ATOM 2191 C C . LYS B 1 76 ? 34.882 5.681 36.915 1.00 31.36 68 LYS B C 1
ATOM 2192 O O . LYS B 1 76 ? 35.512 4.726 37.420 1.00 30.96 68 LYS B O 1
ATOM 2198 N N . GLU B 1 77 ? 33.561 5.836 37.016 1.00 32.30 69 GLU B N 1
ATOM 2199 C CA . GLU B 1 77 ? 32.677 4.936 37.765 1.00 32.70 69 GLU B CA 1
ATOM 2200 C C . GLU B 1 77 ? 32.115 3.812 36.877 1.00 32.21 69 GLU B C 1
ATOM 2201 O O . GLU B 1 77 ? 31.248 3.039 37.313 1.00 32.67 69 GLU B O 1
ATOM 2207 N N . GLY B 1 78 ? 32.604 3.733 35.639 1.00 31.26 70 GLY B N 1
ATOM 2208 C CA . GLY B 1 78 ? 32.170 2.711 34.696 1.00 31.31 70 GLY B CA 1
ATOM 2209 C C . GLY B 1 78 ? 30.795 2.844 34.068 1.00 30.73 70 GLY B C 1
ATOM 2210 O O . GLY B 1 78 ? 30.280 1.877 33.523 1.00 30.88 70 GLY B O 1
ATOM 2211 N N . LYS B 1 79 ? 30.199 4.034 34.123 1.00 30.82 71 LYS B N 1
ATOM 2212 C CA . LYS B 1 79 ? 28.920 4.290 33.466 1.00 30.54 71 LYS B CA 1
ATOM 2213 C C . LYS B 1 79 ? 29.145 4.647 31.992 1.00 30.97 71 LYS B C 1
ATOM 2214 O O . LYS B 1 79 ? 30.192 5.176 31.636 1.00 31.66 71 LYS B O 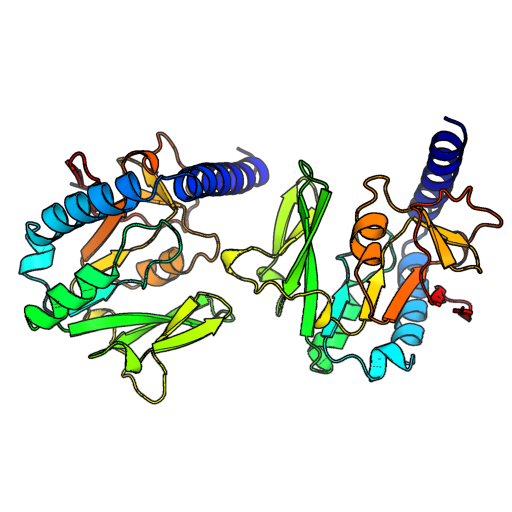1
ATOM 2220 N N . ARG B 1 80 ? 28.164 4.330 31.153 1.00 31.04 72 ARG B N 1
ATOM 2221 C CA . ARG B 1 80 ? 28.137 4.787 29.777 1.00 31.25 72 ARG B CA 1
ATOM 2222 C C . ARG B 1 80 ? 27.597 6.218 29.738 1.00 31.02 72 ARG B C 1
ATOM 2223 O O . ARG B 1 80 ? 26.589 6.517 30.394 1.00 31.20 72 ARG B O 1
ATOM 2231 N N . VAL B 1 81 ? 28.285 7.096 29.003 1.00 30.07 73 VAL B N 1
ATOM 2232 C CA . VAL B 1 81 ? 27.852 8.475 28.786 1.00 29.97 73 VAL B CA 1
ATOM 2233 C C . VAL B 1 81 ? 27.346 8.648 27.338 1.00 29.55 73 VAL B C 1
ATOM 2234 O O . VAL B 1 81 ? 28.028 8.265 26.395 1.00 29.14 73 VAL B O 1
ATOM 2238 N N . VAL B 1 82 ? 26.133 9.179 27.182 1.00 28.53 74 VAL B N 1
ATOM 2239 C CA . VAL B 1 82 ? 25.601 9.546 25.854 1.00 28.33 74 VAL B CA 1
ATOM 2240 C C . VAL B 1 82 ? 25.281 11.057 25.794 1.00 28.71 74 VAL B C 1
ATOM 2241 O O . VAL B 1 82 ? 24.825 11.670 26.782 1.00 27.99 74 VAL B O 1
ATOM 2245 N N . VAL B 1 83 ? 25.542 11.641 24.634 1.00 28.16 75 VAL B N 1
ATOM 2246 C CA . VAL B 1 83 ? 25.418 13.069 24.410 1.00 28.05 75 VAL B CA 1
ATOM 2247 C C . VAL B 1 83 ? 24.612 13.287 23.120 1.00 28.03 75 VAL B C 1
ATOM 2248 O O . VAL B 1 83 ? 24.650 12.431 22.226 1.00 28.67 75 VAL B O 1
ATOM 2252 N N . PRO B 1 84 ? 23.856 14.409 23.044 1.00 28.98 76 PRO B N 1
ATOM 2253 C CA . PRO B 1 84 ? 22.952 14.595 21.909 1.00 28.11 76 PRO B CA 1
ATOM 2254 C C . PRO B 1 84 ? 23.552 15.185 20.652 1.00 28.74 76 PRO B C 1
ATOM 2255 O O . PRO B 1 84 ? 24.415 16.065 20.704 1.00 27.71 76 PRO B O 1
ATOM 2259 N N . LYS B 1 85 ? 23.039 14.696 19.531 1.00 28.57 77 LYS B N 1
ATOM 2260 C CA . LYS B 1 85 ? 23.220 15.320 18.232 1.00 29.90 77 LYS B CA 1
ATOM 2261 C C . LYS B 1 85 ? 21.804 15.750 17.800 1.00 31.52 77 LYS B C 1
ATOM 2262 O O . LYS B 1 85 ? 20.879 14.933 17.742 1.00 31.72 77 LYS B O 1
ATOM 2268 N N . CYS B 1 86 ? 21.640 17.042 17.559 1.00 33.67 78 CYS B N 1
AT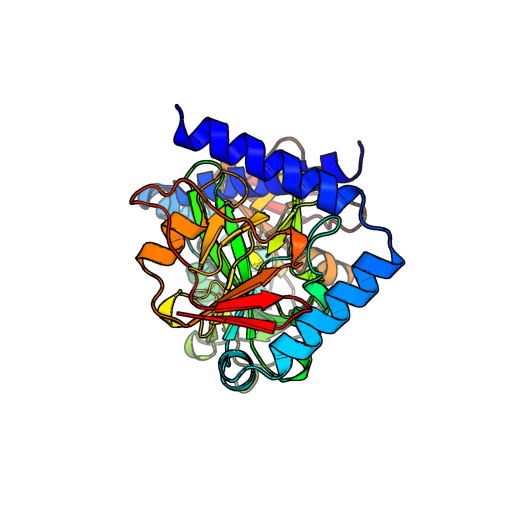OM 2269 C CA . CYS B 1 86 ? 20.364 17.606 17.138 1.00 36.73 78 CYS B CA 1
ATOM 2270 C C . CYS B 1 86 ? 20.190 17.635 15.626 1.00 38.08 78 CYS B C 1
ATOM 2271 O O . CYS B 1 86 ? 21.069 17.228 14.858 1.00 38.73 78 CYS B O 1
ATOM 2274 N N . ASN B 1 87 ? 19.030 18.113 15.211 1.00 39.60 79 ASN B N 1
ATOM 2275 C CA . ASN B 1 87 ? 18.727 18.298 13.805 1.00 41.01 79 ASN B CA 1
ATOM 2276 C C . ASN B 1 87 ? 18.003 19.630 13.678 1.00 41.60 79 ASN B C 1
ATOM 2277 O O . ASN B 1 87 ? 16.783 19.685 13.829 1.00 42.07 79 ASN B O 1
ATOM 2282 N N . LYS B 1 88 ? 18.762 20.703 13.443 1.00 42.44 80 LYS B N 1
ATOM 2283 C CA . LYS B 1 88 ? 18.190 22.053 13.282 1.00 43.46 80 LYS B CA 1
ATOM 2284 C C . LYS B 1 88 ? 17.004 22.112 12.307 1.00 44.10 80 LYS B C 1
ATOM 2285 O O . LYS B 1 88 ? 16.053 22.863 12.543 1.00 44.45 80 LYS B O 1
ATOM 2291 N N . GLU B 1 89 ? 17.054 21.316 11.235 1.00 44.55 81 GLU B N 1
ATOM 2292 C CA . GLU B 1 89 ? 15.975 21.300 10.229 1.00 45.45 81 GLU B CA 1
ATOM 2293 C C . GLU B 1 89 ? 14.703 20.565 10.668 1.00 45.60 81 GLU B C 1
ATOM 2294 O O . GLU B 1 89 ? 13.606 20.904 10.202 1.00 45.68 81 GLU B O 1
ATOM 2300 N N . THR B 1 90 ? 14.844 19.566 11.546 1.00 45.82 82 THR B N 1
ATOM 2301 C CA . THR B 1 90 ? 13.704 18.703 11.920 1.00 46.16 82 THR B CA 1
ATOM 2302 C C . THR B 1 90 ? 13.366 18.644 13.418 1.00 46.15 82 THR B C 1
ATOM 2303 O O . THR B 1 90 ? 12.360 18.036 13.804 1.00 46.65 82 THR B O 1
ATOM 2307 N N . ARG B 1 91 ? 14.196 19.259 14.259 1.00 45.64 83 ARG B N 1
ATOM 2308 C CA . ARG B 1 91 ? 14.016 19.226 15.717 1.00 45.15 83 ARG B CA 1
ATOM 2309 C C . ARG B 1 91 ? 13.827 17.794 16.265 1.00 44.57 83 ARG B C 1
ATOM 2310 O O . ARG B 1 91 ? 12.739 17.436 16.724 1.00 45.55 83 ARG B O 1
ATOM 2318 N N . THR B 1 92 ? 14.872 16.972 16.181 1.00 43.01 84 THR B N 1
ATOM 2319 C CA . THR B 1 92 ? 14.896 15.663 16.846 1.00 41.74 84 THR B CA 1
ATOM 2320 C C . THR B 1 92 ? 16.269 15.515 17.483 1.00 39.92 84 THR B C 1
ATOM 2321 O O . THR B 1 92 ? 17.227 16.104 16.983 1.00 39.26 84 THR B O 1
ATOM 2325 N N . MET B 1 93 ? 16.355 14.722 18.557 1.00 38.64 85 MET B N 1
ATOM 2326 C CA . MET B 1 93 ? 17.622 14.442 19.247 1.00 36.44 85 MET B CA 1
ATOM 2327 C C . MET B 1 93 ? 18.040 12.976 19.218 1.00 37.10 85 MET B C 1
ATOM 2328 O O . MET B 1 93 ? 17.272 12.073 19.574 1.00 38.57 85 MET B O 1
ATOM 2333 N N . SER B 1 94 ? 19.267 12.760 18.777 1.00 36.07 86 SER B N 1
ATOM 2334 C CA . SER B 1 94 ? 19.929 11.486 18.793 1.00 35.50 86 SER B CA 1
ATOM 2335 C C . SER B 1 94 ? 20.687 11.632 20.110 1.00 35.34 86 SER B C 1
ATOM 2336 O O . SER B 1 94 ? 20.913 12.768 20.562 1.00 36.83 86 SER B O 1
ATOM 2339 N N . PHE B 1 95 ? 20.933 10.532 20.804 1.00 32.43 87 PHE B N 1
ATOM 2340 C CA . PHE B 1 95 ? 21.906 10.506 21.880 1.00 30.43 87 PHE B CA 1
ATOM 2341 C C . PHE B 1 95 ? 22.903 9.452 21.480 1.00 29.69 87 PHE B C 1
ATOM 2342 O O . PHE B 1 95 ? 22.520 8.346 21.072 1.00 30.09 87 PHE B O 1
ATOM 2350 N N . ARG B 1 96 ? 24.182 9.808 21.550 1.00 28.02 88 ARG B N 1
ATOM 2351 C CA . ARG B 1 96 ? 25.198 8.877 21.114 1.00 26.81 88 ARG B CA 1
ATOM 2352 C C . ARG B 1 96 ? 26.287 8.710 22.151 1.00 27.25 88 ARG B C 1
ATOM 2353 O O . ARG B 1 96 ? 26.673 9.674 22.819 1.00 26.54 88 ARG B O 1
ATOM 2361 N N . GLN B 1 97 ? 26.809 7.490 22.251 1.00 26.73 89 GLN B N 1
ATOM 2362 C CA . GLN B 1 97 ? 27.819 7.166 23.241 1.00 28.29 89 GLN B CA 1
ATOM 2363 C C . GLN B 1 97 ? 29.200 7.771 22.928 1.00 28.60 89 GLN B C 1
ATOM 2364 O O . GLN B 1 97 ? 29.697 7.695 21.794 1.00 27.89 89 GLN B O 1
ATOM 2370 N N . ILE B 1 98 ? 29.790 8.398 23.951 1.00 29.77 90 ILE B N 1
ATOM 2371 C CA . ILE B 1 98 ? 31.195 8.831 23.940 1.00 29.30 90 ILE B CA 1
ATOM 2372 C C . ILE B 1 98 ? 32.021 8.219 25.084 1.00 29.18 90 ILE B C 1
ATOM 2373 O O . ILE B 1 98 ? 31.538 8.105 26.233 1.00 28.72 90 ILE B O 1
ATOM 2378 N N . SER B 1 99 ? 33.259 7.861 24.745 1.00 28.98 91 SER B N 1
ATOM 2379 C CA . SER B 1 99 ? 34.232 7.296 25.670 1.00 29.59 91 SER B CA 1
ATOM 2380 C C . SER B 1 99 ? 35.411 8.220 25.928 1.00 29.36 91 SER B C 1
ATOM 2381 O O . SER B 1 99 ? 36.167 8.012 26.887 1.00 28.80 91 SER B O 1
ATOM 2384 N N . ASN B 1 100 ? 35.548 9.243 25.080 1.00 29.08 92 ASN B N 1
ATOM 2385 C CA . ASN B 1 100 ? 36.665 10.182 25.121 1.00 29.39 92 ASN B CA 1
ATOM 2386 C C . ASN B 1 100 ? 36.176 11.418 24.386 1.00 29.29 92 ASN B C 1
ATOM 2387 O O . ASN B 1 100 ? 35.314 11.303 23.521 1.00 28.87 92 ASN B O 1
ATOM 2392 N N . PHE B 1 101 ? 36.731 12.587 24.691 1.00 28.92 93 PHE B N 1
ATOM 2393 C CA . PHE B 1 101 ? 36.258 13.819 24.071 1.00 28.76 93 PHE B CA 1
ATOM 2394 C C . PHE B 1 101 ? 36.691 13.998 22.602 1.00 28.73 93 PHE B C 1
ATOM 2395 O O . PHE B 1 101 ? 36.175 14.867 21.900 1.00 28.77 93 PHE B O 1
ATOM 2403 N N . ASP B 1 102 ? 37.636 13.173 22.145 1.00 27.85 94 ASP B N 1
ATOM 2404 C CA . ASP B 1 102 ? 38.009 13.171 20.711 1.00 29.04 94 ASP B CA 1
ATOM 2405 C C . ASP B 1 102 ? 36.959 12.520 19.783 1.00 28.45 94 ASP B C 1
ATOM 2406 O O . ASP B 1 102 ? 37.120 12.495 18.562 1.00 29.10 94 ASP B O 1
ATOM 2411 N N . GLN B 1 103 ? 35.877 12.010 20.382 1.00 28.66 95 GLN B N 1
ATOM 2412 C CA . GLN B 1 103 ? 34.719 11.517 19.629 1.00 28.61 95 GLN B CA 1
ATOM 2413 C C . GLN B 1 103 ? 33.696 12.642 19.347 1.00 28.43 95 GLN B C 1
ATOM 2414 O O . GLN B 1 103 ? 32.661 12.410 18.724 1.00 28.91 95 GLN B O 1
ATOM 2420 N N . LEU B 1 104 ? 34.001 13.847 19.813 1.00 28.33 96 LEU B N 1
ATOM 2421 C CA . LEU B 1 104 ? 33.190 15.036 19.519 1.00 28.19 96 LEU B CA 1
ATOM 2422 C C . LEU B 1 104 ? 33.754 15.870 18.360 1.00 29.11 96 LEU B C 1
ATOM 2423 O O . LEU B 1 104 ? 34.986 15.969 18.190 1.00 28.95 96 LEU B O 1
ATOM 2428 N N . GLU B 1 105 ? 32.854 16.458 17.567 1.00 29.30 97 GLU B N 1
ATOM 2429 C CA . GLU B 1 105 ? 33.231 17.443 16.538 1.00 29.95 97 GLU B CA 1
ATOM 2430 C C . GLU B 1 105 ? 32.558 18.784 16.812 1.00 29.97 97 GLU B C 1
ATOM 2431 O O . GLU B 1 105 ? 31.481 18.853 17.407 1.00 28.63 97 GLU B O 1
ATOM 2437 N N . THR B 1 106 ? 33.216 19.850 16.384 1.00 30.92 98 THR B N 1
ATOM 2438 C CA . THR B 1 106 ? 32.672 21.195 16.543 1.00 32.62 98 THR B CA 1
ATOM 2439 C C . THR B 1 106 ? 31.883 21.549 15.275 1.00 32.98 98 THR B C 1
ATOM 2440 O O . THR B 1 106 ? 32.464 21.864 14.237 1.00 33.41 98 THR B O 1
ATOM 2444 N N . VAL B 1 107 ? 30.559 21.469 15.373 1.00 33.43 99 VAL B N 1
ATOM 2445 C CA . VAL B 1 107 ? 29.703 21.543 14.185 1.00 33.92 99 VAL B CA 1
ATOM 2446 C C . VAL B 1 107 ? 29.388 22.988 13.751 1.00 34.46 99 VAL B C 1
ATOM 2447 O O . VAL B 1 107 ? 29.201 23.256 12.565 1.00 34.03 99 VAL B O 1
ATOM 2451 N N . TYR B 1 108 ? 29.355 23.894 14.730 1.00 34.79 100 TYR B N 1
ATOM 2452 C CA . TYR B 1 108 ? 28.957 25.290 14.544 1.00 35.39 100 TYR B CA 1
ATOM 2453 C C . TYR B 1 108 ? 29.374 26.057 15.802 1.00 36.11 100 TYR B C 1
ATOM 2454 O O . TYR B 1 108 ? 29.022 25.646 16.909 1.00 35.85 100 TYR B O 1
ATOM 2463 N N . MET B 1 109 ? 30.122 27.156 15.627 1.00 37.03 101 MET B N 1
ATOM 2464 C CA . MET B 1 109 ? 30.582 27.993 16.758 1.00 38.20 101 MET B CA 1
ATOM 2465 C C . MET B 1 109 ? 31.333 27.162 17.818 1.00 38.54 101 MET B C 1
ATOM 2466 O O . MET B 1 109 ? 32.403 26.633 17.537 1.00 38.98 101 MET B O 1
ATOM 2471 N N . ASN B 1 110 ? 30.776 27.055 19.021 1.00 38.44 102 ASN B N 1
ATOM 2472 C CA . ASN B 1 110 ? 31.419 26.305 20.100 1.00 39.34 102 ASN B CA 1
ATOM 2473 C C . ASN B 1 110 ? 30.653 25.023 20.457 1.00 38.88 102 ASN B C 1
ATOM 2474 O O . ASN B 1 110 ? 30.942 24.350 21.461 1.00 39.33 102 ASN B O 1
ATOM 2479 N N . LEU B 1 111 ? 29.690 24.690 19.597 1.00 38.25 103 LEU B N 1
ATOM 2480 C CA . LEU B 1 111 ? 28.796 23.551 19.781 1.00 38.02 103 LEU B CA 1
ATOM 2481 C C . LEU B 1 111 ? 29.482 22.269 19.319 1.00 36.30 103 LEU B C 1
ATOM 2482 O O . LEU B 1 111 ? 29.926 22.158 18.170 1.00 36.52 103 LEU B O 1
ATOM 2487 N N . ARG B 1 112 ? 29.572 21.328 20.248 1.00 35.70 104 ARG B N 1
ATOM 2488 C CA . ARG B 1 112 ? 30.208 20.035 20.029 1.00 34.03 104 ARG B CA 1
ATOM 2489 C C . ARG B 1 112 ? 29.143 18.944 20.000 1.00 32.23 104 ARG B C 1
ATOM 2490 O O . ARG B 1 112 ? 28.276 18.881 20.869 1.00 31.82 104 ARG B O 1
ATOM 2498 N N . GLU B 1 113 ? 29.201 18.107 18.976 1.00 31.37 105 GLU B N 1
ATOM 2499 C CA . GLU B 1 113 ? 28.290 16.985 18.856 1.00 31.08 105 GLU B CA 1
ATOM 2500 C C . GLU B 1 113 ? 29.095 15.726 18.546 1.00 29.49 105 GLU B C 1
ATOM 2501 O O . GLU B 1 113 ? 30.141 15.811 17.902 1.00 28.95 105 GLU B O 1
ATOM 2507 N N . PRO B 1 114 ? 28.609 14.560 19.002 1.00 28.48 106 PRO B N 1
ATOM 2508 C CA . PRO B 1 114 ? 29.298 13.283 18.752 1.00 27.98 106 PRO B CA 1
ATOM 2509 C C . PRO B 1 114 ? 29.455 13.038 17.254 1.00 27.66 106 PRO B C 1
ATOM 2510 O O . PRO B 1 114 ? 28.529 13.295 16.480 1.00 27.21 106 PRO B O 1
ATOM 2514 N N . ILE B 1 115 ? 30.628 12.560 16.855 1.00 26.80 107 ILE B N 1
ATOM 2515 C CA . ILE B 1 115 ? 30.918 12.251 15.446 1.00 27.21 107 ILE B CA 1
ATOM 2516 C C . ILE B 1 115 ? 30.199 10.937 15.117 1.00 27.74 107 ILE B C 1
ATOM 2517 O O . ILE B 1 115 ? 30.483 9.906 15.726 1.00 27.07 107 ILE B O 1
ATOM 2522 N N . PRO B 1 116 ? 29.219 10.983 14.210 1.00 28.06 108 PRO B N 1
ATOM 2523 C CA . PRO B 1 116 ? 28.403 9.803 13.906 1.00 29.03 108 PRO B CA 1
ATOM 2524 C C . PRO B 1 116 ? 29.181 8.539 13.616 1.00 29.69 108 PRO B C 1
ATOM 2525 O O . PRO B 1 116 ? 28.797 7.466 14.074 1.00 30.73 108 PRO B O 1
ATOM 2529 N N . ALA B 1 117 ? 30.282 8.670 12.885 1.00 29.60 109 ALA B N 1
ATOM 2530 C CA . ALA B 1 117 ? 31.094 7.522 12.480 1.00 30.07 109 ALA B CA 1
ATOM 2531 C C . ALA B 1 117 ? 31.893 6.915 13.635 1.00 30.43 109 ALA B C 1
ATOM 2532 O O . ALA B 1 117 ? 32.404 5.802 13.534 1.00 30.96 109 ALA B O 1
ATOM 2534 N N . LEU B 1 118 ? 32.015 7.659 14.724 1.00 29.58 110 LEU B N 1
ATOM 2535 C CA . LEU B 1 118 ? 32.790 7.198 15.853 1.00 29.79 110 LEU B CA 1
ATOM 2536 C C . LEU B 1 118 ? 31.943 6.861 17.070 1.00 29.69 110 LEU B C 1
ATOM 2537 O O . LEU B 1 118 ? 32.492 6.472 18.094 1.00 30.13 110 LEU B O 1
ATOM 2542 N N . THR B 1 119 ? 30.621 7.021 16.979 1.00 29.88 111 THR B N 1
ATOM 2543 C CA . THR B 1 119 ? 29.767 6.931 18.185 1.00 30.12 111 THR B CA 1
ATOM 2544 C C . THR B 1 119 ? 28.460 6.153 17.959 1.00 31.59 111 THR B C 1
ATOM 2545 O O . THR B 1 119 ? 27.780 6.348 16.946 1.00 32.18 111 THR B O 1
ATOM 2549 N N . GLU B 1 120 ? 28.118 5.264 18.893 1.00 31.77 112 GLU B N 1
ATOM 2550 C CA . GLU B 1 120 ? 26.916 4.442 18.741 1.00 33.31 112 GLU B CA 1
ATOM 2551 C C . GLU B 1 120 ? 25.704 5.227 19.212 1.00 32.98 112 GLU B C 1
ATOM 2552 O O . GLU B 1 120 ? 25.738 5.823 20.292 1.00 33.41 112 GLU B O 1
ATOM 2558 N N . GLU B 1 121 ? 24.644 5.233 18.404 1.00 33.09 113 GLU B N 1
ATOM 2559 C CA . GLU B 1 121 ? 23.356 5.773 18.847 1.00 33.53 113 GLU B CA 1
ATOM 2560 C C . GLU B 1 121 ? 22.695 4.844 19.871 1.00 33.11 113 GLU B C 1
ATOM 2561 O O . GLU B 1 121 ? 22.647 3.617 19.681 1.00 32.37 113 GLU B O 1
ATOM 2567 N N . VAL B 1 122 ? 22.193 5.437 20.959 1.00 33.48 114 VAL B N 1
ATOM 2568 C CA . VAL B 1 122 ? 21.555 4.684 22.035 1.00 33.85 114 VAL B CA 1
ATOM 2569 C C . VAL B 1 122 ? 20.085 5.105 22.163 1.00 33.80 114 VAL B C 1
ATOM 2570 O O . VAL B 1 122 ? 19.788 6.291 22.286 1.00 34.31 114 VAL B O 1
ATOM 2574 N N . ASN B 1 123 ? 19.175 4.132 22.105 1.00 33.85 115 ASN B N 1
ATOM 2575 C CA . ASN B 1 123 ? 17.735 4.414 22.238 1.00 34.61 115 ASN B CA 1
ATOM 2576 C C . ASN B 1 123 ? 17.358 4.893 23.624 1.00 34.19 115 ASN B C 1
ATOM 2577 O O . ASN B 1 123 ? 17.998 4.504 24.596 1.00 34.72 115 ASN B O 1
ATOM 2582 N N . ALA B 1 124 ? 16.325 5.739 23.685 1.00 34.31 116 ALA B N 1
ATOM 2583 C CA . ALA B 1 124 ? 15.762 6.304 24.930 1.00 34.59 116 ALA B CA 1
ATOM 2584 C C . ALA B 1 124 ? 15.503 5.275 26.022 1.00 34.75 116 ALA B C 1
ATOM 2585 O O . ALA B 1 124 ? 15.824 5.523 27.181 1.00 34.49 116 ALA B O 1
ATOM 2587 N N . ASP B 1 125 ? 14.927 4.122 25.646 1.00 36.00 117 ASP B N 1
ATOM 2588 C CA . ASP B 1 125 ? 14.619 3.053 26.616 1.00 36.66 117 ASP B CA 1
ATOM 2589 C C . ASP B 1 125 ? 15.869 2.408 27.231 1.00 36.08 117 ASP B C 1
ATOM 2590 O O . ASP B 1 125 ? 15.766 1.625 28.168 1.00 37.24 117 ASP B O 1
ATOM 2595 N N . GLU B 1 126 ? 17.041 2.774 26.722 1.00 35.38 118 GLU B N 1
ATOM 2596 C CA . GLU B 1 126 ? 18.317 2.296 27.258 1.00 34.70 118 GLU B CA 1
ATOM 2597 C C . GLU B 1 126 ? 19.071 3.343 28.092 1.00 33.41 118 GLU B C 1
ATOM 2598 O O . GLU B 1 126 ? 20.133 3.063 28.650 1.00 33.42 118 GLU B O 1
ATOM 2604 N N . ILE B 1 127 ? 18.521 4.546 28.195 1.00 32.44 119 ILE B N 1
ATOM 2605 C CA . ILE B 1 127 ? 19.150 5.574 29.004 1.00 30.95 119 ILE B CA 1
ATOM 2606 C C . ILE B 1 127 ? 18.432 5.635 30.358 1.00 31.20 119 ILE B C 1
ATOM 2607 O O . ILE B 1 127 ? 17.222 5.805 30.412 1.00 31.70 119 ILE B O 1
ATOM 2612 N N . ASP B 1 128 ? 19.194 5.455 31.430 1.00 31.29 120 ASP B N 1
ATOM 2613 C CA . ASP B 1 128 ? 18.647 5.341 32.792 1.00 31.17 120 ASP B CA 1
ATOM 2614 C C . ASP B 1 128 ? 18.319 6.678 33.433 1.00 31.20 120 ASP B C 1
ATOM 2615 O O . ASP B 1 128 ? 17.400 6.762 34.271 1.00 31.17 120 ASP B O 1
ATOM 2620 N N . LEU B 1 129 ? 19.117 7.687 33.097 1.00 29.67 121 LEU B N 1
ATOM 2621 C CA . LEU B 1 129 ? 19.010 9.022 33.656 1.00 29.38 121 LEU B CA 1
ATOM 2622 C C . LEU B 1 129 ? 19.353 10.052 32.587 1.00 29.76 121 LEU B C 1
ATOM 2623 O O . LEU B 1 129 ? 20.390 9.896 31.928 1.00 30.99 121 LEU B O 1
ATOM 2628 N N . GLN B 1 130 ? 18.496 11.081 32.443 1.00 29.64 122 GLN B N 1
ATOM 2629 C CA . GLN B 1 130 ? 18.780 12.206 31.536 1.00 27.77 122 GLN B CA 1
ATOM 2630 C C . GLN B 1 130 ? 18.999 13.427 32.377 1.00 27.60 122 GLN B C 1
ATOM 2631 O O . GLN B 1 130 ? 18.131 13.794 33.194 1.00 27.38 122 GLN B O 1
ATOM 2637 N N . ILE B 1 131 ? 20.198 13.991 32.256 1.00 27.09 123 ILE B N 1
ATOM 2638 C CA . ILE B 1 131 ? 20.506 15.245 32.916 1.00 28.76 123 ILE B CA 1
ATOM 2639 C C . ILE B 1 131 ? 20.146 16.327 31.881 1.00 27.84 123 ILE B C 1
ATOM 2640 O O . ILE B 1 131 ? 20.835 16.516 30.855 1.00 26.49 123 ILE B O 1
ATOM 2645 N N . VAL B 1 132 ? 19.045 17.019 32.154 1.00 28.49 124 VAL B N 1
ATOM 2646 C CA . VAL B 1 132 ? 18.381 17.859 31.177 1.00 28.67 124 VAL B CA 1
ATOM 2647 C C . VAL B 1 132 ? 18.890 19.305 31.375 1.00 27.58 124 VAL B C 1
ATOM 2648 O O . VAL B 1 132 ? 18.787 19.876 32.448 1.00 27.24 124 VAL B O 1
ATOM 2652 N N . PRO B 1 133 ? 19.454 19.915 30.326 1.00 28.22 125 PRO B N 1
ATOM 2653 C CA . PRO B 1 133 ? 19.890 21.320 30.404 1.00 29.08 125 PRO B CA 1
ATOM 2654 C C . PRO B 1 133 ? 18.711 22.292 30.389 1.00 28.46 125 PRO B C 1
ATOM 2655 O O . PRO B 1 133 ? 17.594 21.895 30.081 1.00 29.88 125 PRO B O 1
ATOM 2659 N N . GLY B 1 134 ? 18.972 23.564 30.684 1.00 28.27 126 GLY B N 1
ATOM 2660 C CA . GLY B 1 134 ? 17.918 24.606 30.688 1.00 28.13 126 GLY B CA 1
ATOM 2661 C C . GLY B 1 134 ? 18.449 25.895 31.274 1.00 28.54 126 GLY B C 1
ATOM 2662 O O . GLY B 1 134 ? 19.558 25.945 31.822 1.00 30.67 126 GLY B O 1
ATOM 2663 N N . VAL B 1 135 ? 17.636 26.927 31.207 1.00 28.31 127 VAL B N 1
ATOM 2664 C CA . VAL B 1 135 ? 18.062 28.247 31.636 1.00 28.73 127 VAL B CA 1
ATOM 2665 C C . VAL B 1 135 ? 17.393 28.642 32.958 1.00 28.66 127 VAL B C 1
ATOM 2666 O O . VAL B 1 135 ? 18.052 29.139 33.898 1.00 27.54 127 VAL B O 1
ATOM 2670 N N . ALA B 1 136 ? 16.073 28.478 32.990 1.00 28.51 128 ALA B N 1
ATOM 2671 C CA . ALA B 1 136 ? 15.281 28.873 34.170 1.00 27.85 128 ALA B CA 1
ATOM 2672 C C . ALA B 1 136 ? 14.394 27.708 34.595 1.00 28.14 128 ALA B C 1
ATOM 2673 O O . ALA B 1 136 ? 13.926 26.950 33.755 1.00 27.42 128 ALA B O 1
ATOM 2675 N N . TYR B 1 137 ? 14.126 27.617 35.900 1.00 28.91 129 TYR B N 1
ATOM 2676 C CA . TYR B 1 137 ? 13.287 26.550 36.464 1.00 29.13 129 TYR B CA 1
ATOM 2677 C C . TYR B 1 137 ? 12.421 27.069 37.580 1.00 29.74 129 TYR B C 1
ATOM 2678 O O . TYR B 1 137 ? 12.680 28.146 38.149 1.00 29.54 129 TYR B O 1
ATOM 2687 N N . THR B 1 138 ? 11.398 26.286 37.911 1.00 28.99 130 THR B N 1
ATOM 2688 C CA . THR B 1 138 ? 10.622 26.529 39.135 1.00 28.38 130 THR B CA 1
ATOM 2689 C C . THR B 1 138 ? 10.724 25.271 39.992 1.00 28.72 130 THR B C 1
ATOM 2690 O O . THR B 1 138 ? 11.123 24.221 39.495 1.00 28.30 130 THR B O 1
ATOM 2694 N N . GLU B 1 139 ? 10.373 25.390 41.287 1.00 29.33 131 GLU B N 1
ATOM 2695 C CA . GLU B 1 139 ? 10.447 24.282 42.212 1.00 31.76 131 GLU B CA 1
ATOM 2696 C C . GLU B 1 139 ? 9.483 23.136 41.841 1.00 32.41 131 GLU B C 1
ATOM 2697 O O . GLU B 1 139 ? 9.654 21.988 42.296 1.00 33.19 131 GLU B O 1
ATOM 2703 N N . ARG B 1 140 ? 8.519 23.440 40.980 1.00 32.13 132 ARG B N 1
ATOM 2704 C CA . ARG B 1 140 ? 7.609 22.439 40.392 1.00 31.99 132 ARG B CA 1
ATOM 2705 C C . ARG B 1 140 ? 8.227 21.664 39.204 1.00 31.26 132 ARG B C 1
ATOM 2706 O O . ARG B 1 140 ? 7.565 20.828 38.587 1.00 31.78 132 ARG B O 1
ATOM 2714 N N . GLY B 1 141 ? 9.491 21.942 38.882 1.00 31.59 133 GLY B N 1
ATOM 2715 C CA . GLY B 1 141 ? 10.179 21.232 37.808 1.00 30.69 133 GLY B CA 1
ATOM 2716 C C . GLY B 1 141 ? 9.904 21.796 36.431 1.00 30.36 133 GLY B C 1
ATOM 2717 O O . GLY B 1 141 ? 10.295 21.202 35.430 1.00 32.18 133 GLY B O 1
ATOM 2718 N N . GLU B 1 142 ? 9.224 22.940 36.359 1.00 29.25 134 GLU B N 1
ATOM 2719 C CA . GLU B 1 142 ? 9.010 23.589 35.049 1.00 27.73 134 GLU B CA 1
ATOM 2720 C C . GLU B 1 142 ? 10.323 24.166 34.554 1.00 28.05 134 GLU B C 1
ATOM 2721 O O . GLU B 1 142 ? 11.199 24.559 35.359 1.00 26.57 134 GLU B O 1
ATOM 2727 N N . ARG B 1 143 ? 10.484 24.190 33.231 1.00 27.84 135 ARG B N 1
ATOM 2728 C CA . ARG B 1 143 ? 11.749 24.641 32.642 1.00 28.47 135 ARG B CA 1
ATOM 2729 C C . ARG B 1 143 ? 11.623 25.494 31.378 1.00 27.63 135 ARG B C 1
ATOM 2730 O O . ARG B 1 143 ? 10.705 25.326 30.546 1.00 26.50 135 ARG B O 1
ATOM 2738 N N . ILE B 1 144 ? 12.515 26.472 31.303 1.00 27.58 136 ILE B N 1
ATOM 2739 C CA . ILE B 1 144 ? 12.776 27.215 30.074 1.00 26.69 136 ILE B CA 1
ATOM 2740 C C . ILE B 1 144 ? 14.159 26.800 29.607 1.00 27.26 136 ILE B C 1
ATOM 2741 O O . ILE B 1 144 ? 15.116 26.926 30.349 1.00 26.98 136 ILE B O 1
ATOM 2746 N N . GLY B 1 145 ? 14.238 26.288 28.382 1.00 27.46 137 GLY B N 1
ATOM 2747 C CA . GLY B 1 145 ? 15.505 26.004 27.737 1.00 28.67 137 GLY B CA 1
ATOM 2748 C C . GLY B 1 145 ? 15.962 27.155 26.867 1.00 29.68 137 GLY B C 1
ATOM 2749 O O . GLY B 1 145 ? 15.772 28.335 27.209 1.00 29.42 137 GLY B O 1
ATOM 2750 N N . TYR B 1 146 ? 16.540 26.806 25.719 1.00 30.99 138 TYR B N 1
ATOM 2751 C CA . TYR B 1 146 ? 17.082 27.804 24.787 1.00 32.20 138 TYR B CA 1
ATOM 2752 C C . TYR B 1 146 ? 16.190 28.199 23.619 1.00 31.12 138 TYR B C 1
ATOM 2753 O O . TYR B 1 146 ? 16.547 29.063 22.827 1.00 31.84 138 TYR B O 1
ATOM 2762 N N . GLY B 1 147 ? 15.032 27.560 23.508 1.00 29.65 139 GLY B N 1
ATOM 2763 C CA . GLY B 1 147 ? 14.004 28.003 22.570 1.00 28.44 139 GLY B CA 1
ATOM 2764 C C . GLY B 1 147 ? 13.722 27.061 21.419 1.00 26.78 139 GLY B C 1
ATOM 2765 O O . GLY B 1 147 ? 12.815 27.319 20.621 1.00 27.49 139 GLY B O 1
ATOM 2766 N N . GLY B 1 148 ? 14.507 25.989 21.328 1.00 27.08 140 GLY B N 1
ATOM 2767 C CA . GLY B 1 148 ? 14.354 25.005 20.264 1.00 25.00 140 GLY B CA 1
ATOM 2768 C C . GLY B 1 148 ? 13.246 24.025 20.562 1.00 24.38 140 GLY B C 1
ATOM 2769 O O . GLY B 1 148 ? 12.662 23.447 19.658 1.00 25.08 140 GLY B O 1
ATOM 2770 N N . GLY B 1 149 ? 12.926 23.883 21.839 1.00 24.76 141 GLY B N 1
ATOM 2771 C CA . GLY B 1 149 ? 12.008 22.869 22.311 1.00 26.33 141 GLY B CA 1
ATOM 2772 C C . GLY B 1 149 ? 12.422 21.427 22.102 1.00 26.29 141 GLY B C 1
ATOM 2773 O O . GLY B 1 149 ? 11.570 20.549 22.025 1.00 27.21 141 GLY B O 1
ATOM 2774 N N . TYR B 1 150 ? 13.723 21.178 21.987 1.00 26.85 142 TYR B N 1
ATOM 2775 C CA . TYR B 1 150 ? 14.221 19.806 21.809 1.00 26.70 142 TYR B CA 1
ATOM 2776 C C . TYR B 1 150 ? 13.854 18.854 22.944 1.00 25.93 142 TYR B C 1
ATOM 2777 O O . TYR B 1 150 ? 13.439 17.726 22.701 1.00 25.47 142 TYR B O 1
ATOM 2786 N N . TYR B 1 151 ? 14.022 19.292 24.183 1.00 26.24 143 TYR B N 1
ATOM 2787 C CA . TYR B 1 151 ? 13.775 18.384 25.290 1.00 26.87 143 TYR B CA 1
ATOM 2788 C C . TYR B 1 151 ? 12.293 18.199 25.538 1.00 26.99 143 TYR B C 1
ATOM 2789 O O . TYR B 1 151 ? 11.868 17.127 25.934 1.00 28.04 143 TYR B O 1
ATOM 2798 N N . ASP B 1 152 ? 11.512 19.236 25.275 1.00 26.64 144 ASP B N 1
ATOM 2799 C CA . ASP B 1 152 ? 10.055 19.153 25.359 1.00 26.68 144 ASP B CA 1
ATOM 2800 C C . ASP B 1 152 ? 9.572 18.025 24.432 1.00 27.43 144 ASP B C 1
ATOM 2801 O O . ASP B 1 152 ? 8.645 17.321 24.776 1.00 28.61 144 ASP B O 1
ATOM 2806 N N . ARG B 1 153 ? 10.200 17.856 23.264 1.00 27.03 145 ARG B N 1
ATOM 2807 C CA . ARG B 1 153 ? 9.797 16.804 22.311 1.00 28.24 145 ARG B CA 1
ATOM 2808 C C . ARG B 1 153 ? 10.313 15.442 22.731 1.00 28.54 145 ARG B C 1
ATOM 2809 O O . ARG B 1 153 ? 9.595 14.443 22.641 1.00 29.88 145 ARG B O 1
ATOM 2817 N N . TYR B 1 154 ? 11.578 15.418 23.151 1.00 29.59 146 TYR B N 1
ATOM 2818 C CA . TYR B 1 154 ? 12.262 14.201 23.551 1.00 30.18 146 TYR B CA 1
ATOM 2819 C C . TYR B 1 154 ? 11.625 13.554 24.762 1.00 30.83 146 TYR B C 1
ATOM 2820 O O . TYR B 1 154 ? 11.501 12.323 24.819 1.00 32.23 146 TYR B O 1
ATOM 2829 N N . LEU B 1 155 ? 11.182 14.378 25.704 1.00 30.24 147 LEU B N 1
ATOM 2830 C CA . LEU B 1 155 ? 10.631 13.875 26.954 1.00 31.72 147 LEU B CA 1
ATOM 2831 C C . LEU B 1 155 ? 9.206 13.324 26.857 1.00 32.61 147 LEU B C 1
ATOM 2832 O O . LEU B 1 155 ? 8.739 12.671 27.788 1.00 33.74 147 LEU B O 1
ATOM 2837 N N . VAL B 1 156 ? 8.521 13.579 25.744 1.00 33.16 148 VAL B N 1
ATOM 2838 C CA . VAL B 1 156 ? 7.188 12.982 25.494 1.00 34.45 148 VAL B CA 1
ATOM 2839 C 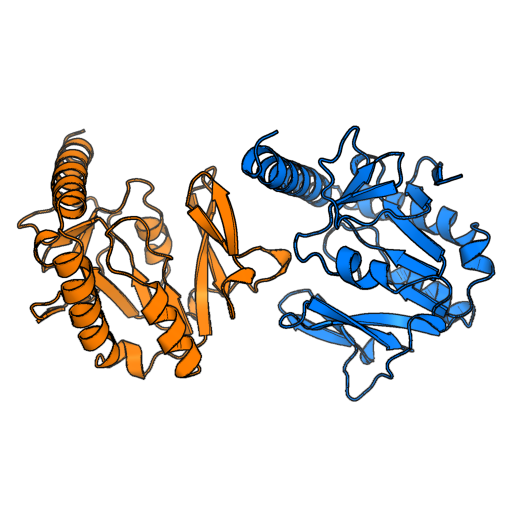C . VAL B 1 156 ? 7.268 11.454 25.563 1.00 34.87 148 VAL B C 1
ATOM 2840 O O . VAL B 1 156 ? 6.353 10.785 26.073 1.00 35.55 148 VAL B O 1
ATOM 2844 N N . HIS B 1 157 ? 8.367 10.915 25.041 1.00 35.31 149 HIS B N 1
ATOM 2845 C CA . HIS B 1 157 ? 8.553 9.478 24.934 1.00 36.36 149 HIS B CA 1
ATOM 2846 C C . HIS B 1 157 ? 9.687 8.890 25.797 1.00 36.62 149 HIS B C 1
ATOM 2847 O O . HIS B 1 157 ? 9.972 7.683 25.719 1.00 38.26 149 HIS B O 1
ATOM 2854 N N . TYR B 1 158 ? 10.301 9.721 26.630 1.00 34.96 150 TYR B N 1
ATOM 2855 C CA . TYR B 1 158 ? 11.291 9.241 27.587 1.00 34.02 150 TYR B CA 1
ATOM 2856 C C . TYR B 1 158 ? 10.681 8.811 28.945 1.00 33.83 150 TYR B C 1
ATOM 2857 O O . TYR B 1 158 ? 9.984 9.593 29.599 1.00 34.57 150 TYR B O 1
ATOM 2866 N N . LYS B 1 159 ? 10.982 7.581 29.366 1.00 33.32 151 LYS B N 1
ATOM 2867 C CA . LYS B 1 159 ? 10.376 6.968 30.556 1.00 33.59 151 LYS B CA 1
ATOM 2868 C C . LYS B 1 159 ? 11.331 6.831 31.713 1.00 33.38 151 LYS B C 1
ATOM 2869 O O . LYS B 1 159 ? 10.935 6.323 32.767 1.00 34.53 151 LYS B O 1
ATOM 2875 N N . GLY B 1 160 ? 12.578 7.277 31.528 1.00 32.14 152 GLY B N 1
ATOM 2876 C CA . GLY B 1 160 ? 13.622 7.143 32.551 1.00 31.60 152 GLY B CA 1
ATOM 2877 C C . GLY B 1 160 ? 13.560 8.265 33.561 1.00 31.17 152 GLY B C 1
ATOM 2878 O O . GLY B 1 160 ? 12.625 9.075 33.532 1.00 31.28 152 GLY B O 1
ATOM 2879 N N . LYS B 1 161 ? 14.548 8.311 34.457 1.00 31.31 153 LYS B N 1
ATOM 2880 C CA . LYS B 1 161 ? 14.667 9.388 35.459 1.00 32.00 153 LYS B CA 1
ATOM 2881 C C . LYS B 1 161 ? 15.181 10.672 34.804 1.00 30.92 153 LYS B C 1
ATOM 2882 O O . LYS B 1 161 ? 16.025 10.599 33.898 1.00 31.48 153 LYS B O 1
ATOM 2888 N N . THR B 1 162 ? 14.682 11.830 35.243 1.00 30.64 154 THR B N 1
ATOM 2889 C CA . THR B 1 162 ? 15.205 13.132 34.776 1.00 29.26 154 THR B CA 1
ATOM 2890 C C . THR B 1 162 ? 15.635 14.021 35.931 1.00 30.02 154 THR B C 1
ATOM 2891 O O . THR B 1 162 ? 15.008 14.033 37.011 1.00 29.15 154 THR B O 1
ATOM 2895 N N . LEU B 1 163 ? 16.658 14.809 35.705 1.00 29.99 155 LEU B N 1
ATOM 2896 C CA . LEU B 1 163 ? 16.971 15.852 36.655 1.00 30.40 155 LEU B CA 1
ATOM 2897 C C . LEU B 1 163 ? 17.690 16.967 35.945 1.00 30.37 155 LEU B C 1
ATOM 2898 O O . LEU B 1 163 ? 18.279 16.752 34.883 1.00 31.14 155 LEU B O 1
ATOM 2903 N N . SER B 1 164 ? 17.670 18.133 36.546 1.00 29.16 156 SER B N 1
ATOM 2904 C CA . SER B 1 164 ? 18.420 19.277 36.012 1.00 28.72 156 SER B CA 1
ATOM 2905 C C . SER B 1 164 ? 19.314 19.790 37.091 1.00 28.89 156 SER B C 1
ATOM 2906 O O . SER B 1 164 ? 18.955 19.736 38.258 1.00 29.00 156 SER B O 1
ATOM 2909 N N . LEU B 1 165 ? 20.456 20.328 36.687 1.00 27.80 157 LEU B N 1
ATOM 2910 C CA . LEU B 1 165 ? 21.419 21.010 37.552 1.00 28.37 157 LEU B CA 1
ATOM 2911 C C . LEU B 1 165 ? 21.327 22.506 37.324 1.00 28.67 157 LEU B C 1
ATOM 2912 O O . LEU B 1 165 ? 21.322 22.972 36.149 1.00 29.89 157 LEU B O 1
ATOM 2917 N N . ALA B 1 166 ? 21.271 23.281 38.398 1.00 28.27 158 ALA B N 1
ATOM 2918 C CA . ALA B 1 166 ? 21.049 24.720 38.258 1.00 29.82 158 ALA B CA 1
ATOM 2919 C C . ALA B 1 166 ? 21.644 25.513 39.402 1.00 29.45 158 ALA B C 1
ATOM 2920 O O . ALA B 1 166 ? 21.584 25.087 40.557 1.00 28.38 158 ALA B O 1
ATOM 2922 N N . TYR B 1 167 ? 22.207 26.676 39.104 1.00 28.80 159 TYR B N 1
ATOM 2923 C CA . TYR B 1 167 ? 22.473 27.617 40.173 1.00 28.68 159 TYR B CA 1
ATOM 2924 C C . TYR B 1 167 ? 21.146 28.076 40.778 1.00 28.17 159 TYR B C 1
ATOM 2925 O O . TYR B 1 167 ? 20.152 28.213 40.078 1.00 27.52 159 TYR B O 1
ATOM 2934 N N . SER B 1 168 ? 21.119 28.366 42.073 1.00 28.31 160 SER B N 1
ATOM 2935 C CA . SER B 1 168 ? 19.851 28.801 42.657 1.00 28.95 160 SER B CA 1
ATOM 2936 C C . SER B 1 168 ? 19.247 30.067 42.011 1.00 29.31 160 SER B C 1
ATOM 2937 O O . SER B 1 168 ? 18.023 30.245 42.032 1.00 29.95 160 SER B O 1
ATOM 2940 N N . PHE B 1 169 ? 20.095 30.940 41.448 1.00 29.59 161 PHE B N 1
ATOM 2941 C CA . PHE B 1 169 ? 19.626 32.163 40.768 1.00 29.67 161 PHE B CA 1
ATOM 2942 C C . PHE B 1 169 ? 18.886 31.867 39.442 1.00 29.65 161 PHE B C 1
ATOM 2943 O O . PHE B 1 169 ? 18.257 32.768 38.857 1.00 28.78 161 PHE B O 1
ATOM 2951 N N . GLN B 1 170 ? 18.993 30.619 38.978 1.00 30.06 162 GLN B N 1
ATOM 2952 C CA . GLN B 1 170 ? 18.238 30.136 37.827 1.00 30.32 162 GLN B CA 1
ATOM 2953 C C . GLN B 1 170 ? 16.799 29.805 38.191 1.00 30.62 162 GLN B C 1
ATOM 2954 O O . GLN B 1 170 ? 15.951 29.649 37.316 1.00 30.83 162 GLN B O 1
ATOM 2960 N N . MET B 1 171 ? 16.535 29.689 39.493 1.00 30.66 163 MET B N 1
ATOM 2961 C CA . MET B 1 171 ? 15.196 29.420 40.007 1.00 31.00 163 MET B CA 1
ATOM 2962 C C . MET B 1 171 ? 14.343 30.690 39.990 1.00 31.14 163 MET B C 1
ATOM 2963 O O . MET B 1 171 ? 14.773 31.779 40.402 1.00 31.95 163 MET B O 1
ATOM 2968 N N . VAL B 1 172 ? 13.130 30.557 39.476 1.00 30.98 164 VAL B N 1
ATOM 2969 C CA . VAL B 1 172 ? 12.240 31.705 39.369 1.00 31.09 164 VAL B CA 1
ATOM 2970 C C . VAL B 1 172 ? 10.904 31.325 39.994 1.00 31.57 164 VAL B C 1
ATOM 2971 O O . VAL B 1 172 ? 10.612 30.154 40.169 1.00 31.85 164 VAL B O 1
ATOM 2975 N N . GLU B 1 173 ? 10.103 32.321 40.335 1.00 32.23 165 GLU B N 1
ATOM 2976 C CA . GLU B 1 173 ? 8.810 32.084 40.972 1.00 32.99 165 GLU B CA 1
ATOM 2977 C C . GLU B 1 173 ? 7.809 31.409 40.048 1.00 32.51 165 GLU B C 1
ATOM 2978 O O . GLU B 1 173 ? 7.069 30.518 40.450 1.00 31.52 165 GLU B O 1
ATOM 2984 N N . HIS B 1 174 ? 7.812 31.839 38.796 1.00 33.03 166 HIS B N 1
ATOM 2985 C CA . HIS B 1 174 ? 6.793 31.456 37.854 1.00 33.59 166 HIS B CA 1
ATOM 2986 C C . HIS B 1 174 ? 7.409 31.320 36.465 1.00 33.53 166 HIS B C 1
ATOM 2987 O O . HIS B 1 174 ? 8.282 32.104 36.092 1.00 33.44 166 HIS B O 1
ATOM 2994 N N . ILE B 1 175 ? 6.972 30.295 35.734 1.00 33.71 167 ILE B N 1
ATOM 2995 C CA . ILE B 1 175 ? 7.235 30.158 34.301 1.00 33.26 167 ILE B CA 1
ATOM 2996 C C . ILE B 1 175 ? 5.889 29.943 33.595 1.00 34.24 167 ILE B C 1
ATOM 2997 O O . ILE B 1 175 ? 5.093 29.100 34.026 1.00 34.14 167 ILE B O 1
ATOM 3002 N N . PRO B 1 176 ? 5.614 30.714 32.518 1.00 34.63 168 PRO B N 1
ATOM 3003 C CA . PRO B 1 176 ? 4.308 30.542 31.860 1.00 35.84 168 PRO B CA 1
ATOM 3004 C C . PRO B 1 176 ? 4.328 29.271 30.990 1.00 36.82 168 PRO B C 1
ATOM 3005 O O . PRO B 1 176 ? 4.907 29.263 29.903 1.00 37.78 168 PRO B O 1
ATOM 3009 N N . VAL B 1 177 ? 3.724 28.203 31.507 1.00 37.09 169 VAL B N 1
ATOM 3010 C CA . VAL B 1 177 ? 3.799 26.861 30.924 1.00 36.44 169 VAL B CA 1
ATOM 3011 C C . VAL B 1 177 ? 2.729 26.617 29.842 1.00 35.75 169 VAL B C 1
ATOM 3012 O O . VAL B 1 177 ? 1.563 26.982 30.001 1.00 35.41 169 VAL B O 1
ATOM 3016 N N . GLU B 1 178 ? 3.152 26.001 28.741 1.00 34.06 170 GLU B N 1
ATOM 3017 C CA . GLU B 1 178 ? 2.264 25.553 27.675 1.00 33.45 170 GLU B CA 1
ATOM 3018 C C . GLU B 1 178 ? 2.097 24.030 27.779 1.00 32.21 170 GLU B C 1
ATOM 3019 O O . GLU B 1 178 ? 2.903 23.363 28.454 1.00 32.55 170 GLU B O 1
ATOM 3025 N N . PRO B 1 179 ? 1.063 23.464 27.124 1.00 31.67 171 PRO B N 1
ATOM 3026 C CA . PRO B 1 179 ? 0.827 22.034 27.346 1.00 31.43 171 PRO B CA 1
ATOM 3027 C C . PRO B 1 179 ? 1.949 21.127 26.862 1.00 31.01 171 PRO B C 1
ATOM 3028 O O . PRO B 1 179 ? 2.144 20.048 27.428 1.00 32.10 171 PRO B O 1
ATOM 3032 N N . PHE B 1 180 ? 2.691 21.580 25.854 1.00 29.64 172 PHE B N 1
ATOM 3033 C CA . PHE B 1 180 ? 3.871 20.866 25.375 1.00 29.38 172 PHE B CA 1
ATOM 3034 C C . PHE B 1 180 ? 5.094 20.971 26.284 1.00 29.16 172 PHE B C 1
ATOM 3035 O O . PHE B 1 180 ? 6.019 20.170 26.139 1.00 28.55 172 PHE B O 1
ATOM 3043 N N . ASP B 1 181 ? 5.119 21.952 27.194 1.00 28.53 173 ASP B N 1
ATOM 3044 C CA . ASP B 1 181 ? 6.238 22.083 28.149 1.00 28.58 173 ASP B CA 1
ATOM 3045 C C . ASP B 1 181 ? 6.269 20.896 29.099 1.00 29.17 173 ASP B C 1
ATOM 3046 O O . ASP B 1 181 ? 5.290 20.651 29.815 1.00 29.53 173 ASP B O 1
ATOM 3051 N N . LYS B 1 182 ? 7.385 20.167 29.107 1.00 28.63 174 LYS B N 1
ATOM 3052 C CA . LYS B 1 182 ? 7.561 18.984 29.964 1.00 29.23 174 LYS B CA 1
ATOM 3053 C C . LYS B 1 182 ? 8.345 19.347 31.223 1.00 29.51 174 LYS B C 1
ATOM 3054 O O . LYS B 1 182 ? 9.315 20.085 31.149 1.00 28.43 174 LYS B O 1
ATOM 3060 N N . ASN B 1 183 ? 7.899 18.828 32.371 1.00 30.54 175 ASN B N 1
ATOM 3061 C CA . ASN B 1 183 ? 8.629 19.021 33.638 1.00 30.81 175 ASN B CA 1
ATOM 3062 C C . ASN B 1 183 ? 9.720 18.005 33.875 1.00 31.39 175 ASN B C 1
ATOM 3063 O O . ASN B 1 183 ? 9.659 16.895 33.336 1.00 33.89 175 ASN B O 1
ATOM 3068 N N . VAL B 1 184 ? 10.739 18.416 34.619 1.00 30.30 176 VAL B N 1
ATOM 3069 C CA . VAL B 1 184 ? 11.786 17.496 35.089 1.00 29.61 176 VAL B CA 1
ATOM 3070 C C . VAL B 1 184 ? 11.453 17.022 36.502 1.00 30.92 176 VAL B C 1
ATOM 3071 O O . VAL B 1 184 ? 10.726 17.716 37.216 1.00 31.36 176 VAL B O 1
ATOM 3075 N N . GLU B 1 185 ? 12.005 15.882 36.911 1.00 29.87 177 GLU B N 1
ATOM 3076 C CA . GLU B 1 185 ? 11.595 15.261 38.171 1.00 31.39 177 GLU B CA 1
ATOM 3077 C C . GLU B 1 185 ? 12.308 15.813 39.384 1.00 30.33 177 GLU B C 1
ATOM 3078 O O . GLU B 1 185 ? 11.823 15.661 40.512 1.00 29.87 177 GLU B O 1
ATOM 3084 N N . LYS B 1 186 ? 13.460 16.428 39.170 1.00 28.86 178 LYS B N 1
ATOM 3085 C CA . LYS B 1 186 ? 14.325 16.845 40.266 1.00 29.41 178 LYS B CA 1
ATOM 3086 C C . LYS B 1 186 ? 15.217 17.949 39.729 1.00 29.57 178 LYS B C 1
ATOM 3087 O O . LYS B 1 186 ? 15.742 17.840 38.592 1.00 29.94 178 LYS B O 1
ATOM 3093 N N . ILE B 1 187 ? 15.400 18.994 40.533 1.00 29.06 179 ILE B N 1
ATOM 3094 C CA . ILE B 1 187 ? 16.394 20.027 40.263 1.00 27.35 179 ILE B CA 1
ATOM 3095 C C . ILE B 1 187 ? 17.361 20.066 41.444 1.00 28.06 179 ILE B C 1
ATOM 3096 O O . ILE B 1 187 ? 16.942 20.083 42.626 1.00 27.50 179 ILE B O 1
ATOM 3101 N N . ILE B 1 188 ? 18.641 20.068 41.117 1.00 27.38 180 ILE B N 1
ATOM 3102 C CA . ILE B 1 188 ? 19.714 20.172 42.104 1.00 27.02 180 ILE B CA 1
ATOM 3103 C C . ILE B 1 188 ? 20.379 21.518 41.955 1.00 27.48 180 ILE B C 1
ATOM 3104 O O . ILE B 1 188 ? 20.882 21.831 40.854 1.00 29.40 180 ILE B O 1
ATOM 3109 N N . THR B 1 189 ? 20.412 22.273 43.062 1.00 26.21 181 THR B N 1
ATOM 3110 C CA . THR B 1 189 ? 21.153 23.517 43.138 1.00 27.32 181 THR B CA 1
ATOM 3111 C C . THR B 1 189 ? 22.260 23.364 44.182 1.00 27.70 181 THR B C 1
ATOM 3112 O O . THR B 1 189 ? 22.451 22.275 44.756 1.00 28.43 181 THR B O 1
ATOM 3116 N N . GLU B 1 190 ? 23.020 24.431 44.417 1.00 26.27 182 GLU B N 1
ATOM 3117 C CA . GLU B 1 190 ? 24.040 24.410 45.477 1.00 25.41 182 GLU B CA 1
ATOM 3118 C C . GLU B 1 190 ? 23.390 24.474 46.888 1.00 25.21 182 GLU B C 1
ATOM 3119 O O . GLU B 1 190 ? 24.073 24.382 47.907 1.00 27.39 182 GLU B O 1
ATOM 3125 N N . LYS B 1 191 ? 22.075 24.717 46.924 1.00 25.64 183 LYS B N 1
ATOM 3126 C CA . LYS B 1 191 ? 21.337 24.863 48.193 1.00 26.14 183 LYS B CA 1
ATOM 3127 C C . LYS B 1 191 ? 20.534 23.619 48.616 1.00 25.80 183 LYS B C 1
ATOM 3128 O O . LYS B 1 191 ? 20.094 23.535 49.757 1.00 26.59 183 LYS B O 1
ATOM 3134 N N . GLY B 1 192 ? 20.366 22.681 47.703 1.00 25.42 184 GLY B N 1
ATOM 3135 C CA . GLY B 1 192 ? 19.538 21.491 47.944 1.00 25.15 184 GLY B CA 1
ATOM 3136 C C . GLY B 1 192 ? 18.895 20.943 46.690 1.00 25.39 184 GLY B C 1
ATOM 3137 O O . GLY B 1 192 ? 19.394 21.097 45.558 1.00 25.99 184 GLY B O 1
ATOM 3138 N N . THR B 1 193 ? 17.745 20.312 46.881 1.00 25.42 185 THR B N 1
ATOM 3139 C CA . THR B 1 193 ? 17.026 19.741 45.752 1.00 25.84 185 THR B CA 1
ATOM 3140 C C . THR B 1 193 ? 15.553 20.150 45.814 1.00 26.63 185 THR B C 1
ATOM 3141 O O . THR B 1 193 ? 14.999 20.515 46.862 1.00 26.40 185 THR B O 1
ATOM 3145 N N . MET B 1 194 ? 14.935 20.096 44.648 1.00 27.63 186 MET B N 1
ATOM 3146 C CA . MET B 1 194 ? 13.496 20.326 44.495 1.00 32.34 186 MET B CA 1
ATOM 3147 C C . MET B 1 194 ? 12.963 19.188 43.666 1.00 31.73 186 MET B C 1
ATOM 3148 O O . MET B 1 194 ? 13.471 18.906 42.566 1.00 31.31 186 MET B O 1
ATOM 3153 N N . VAL B 1 195 ? 11.971 18.508 44.233 1.00 33.59 187 VAL B N 1
ATOM 3154 C CA . VAL B 1 195 ? 11.491 17.256 43.715 1.00 37.00 187 VAL B CA 1
ATOM 3155 C C . VAL B 1 195 ? 9.965 17.218 43.564 1.00 39.07 187 VAL B C 1
ATOM 3156 O O . VAL B 1 195 ? 9.213 17.819 44.354 1.00 38.80 187 VAL B O 1
ATOM 3160 N N . LYS B 1 196 ? 9.539 16.578 42.469 1.00 41.07 188 LYS B N 1
ATOM 3161 C CA . LYS B 1 196 ? 8.236 15.877 42.360 1.00 43.03 188 LYS B CA 1
ATOM 3162 C C . LYS B 1 196 ? 6.977 16.735 42.617 1.00 43.67 188 LYS B C 1
ATOM 3163 O O . LYS B 1 196 ? 6.340 16.688 43.684 1.00 45.52 188 LYS B O 1
#

InterPro domains:
  IPR002698 5-formyltetrahydrofolate cyclo-ligase [PF01812] (6-182)
  IPR002698 5-formyltetrahydrofolate cyclo-ligase [PIRSF006806] (3-183)
  IPR002698 5-formyltetrahydrofolate cyclo-ligase [PTHR23407] (3-185)
  IPR002698 5-formyltetrahydrofolate cyclo-ligase [TIGR02727] (5-182)
  IPR024185 5-formyltetrahydrofolate cyclo-ligase-like domain superfamily [G3DSA:3.40.50.10420] (1-192)
  IPR037171 NagB/RpiA transferase-like [SSF100950] (4-188)

CATH classification: 3.40.50.10420

Sequence (384 aa):
HHHHHVREEKLRLRKQIIEHMNSLSKERYTTLSEQIVFSLYEQKEWAEAKTIGITLSMENEVNTYPIIEKAWKEGKRVVVPKCNKETRTMSFRQISNFDQLETVYMNLREPIPALTEEVNADEIDLQIVPGVAYTERGERIGYGGGYYDRYLVHYKGKTLSLAYSFQMVEHIPVEPFDKNVEKIITEKGTMVKNHHVREEKLRLRKQIIEHMNSLSKERYTTLSEQIVFSLYEQKEWAEAKTIGITLSMENEVNTYPIIEKAWKEGKRVVVPKCNKETRTMSFRQISNFDQLETVYMNLREPIPALTEEVNADEIDLQIVPGVAYTERGERIGYGGGYYDRYLVHYKGKTLSLAYSFQMVEHIPVEPFDKNVEKIITEKGTMVK

B-factor: mean 33.67, std 6.56, range [15.79, 64.33]

Foldseek 3Di:
DPPCVQVVLLVVLLVVLVVVLLVDDPVCLVVFLVLLVVVVCVDPLNVPWQEEEEECDDRSFNHCPVVVVVSLVVNHWYWYWDADLVVLETFTWTDNDQVQWDDPDDTHIDGDVVRTHTDDLVNGAEYADEARAAELQQFGHHDPSCSCLVVVVPRDHAYEYEDACSSYDHDHSDDPSTDGHAWYGGSVGMRGDD/DVQVVVLVVLLVVQVVVLQVDDPVRLVVFLVLQVVQVCPDPLNVPWQEEEEEQDDDSFNHCPVVVVVCLVVNHWYWYWDADLVPLETWTWTDNDQVQWDDPDDNHIDGDVVSTHTDDLVNGAEYADEARAAELQQFGHHDPSCNVLVVVVPHDHAYEYEDACSSYDHDRDDDPSGDGHAWYTGSVGMRGD